Protein AF-0000000070369824 (afdb_homodimer)

Solvent-accessible surface area (backbone atoms only — not comparable to full-atom values): 22314 Å² total; per-residue (Å²): 75,48,66,58,44,41,74,44,50,67,78,40,43,32,32,36,34,50,79,50,62,65,44,50,50,56,46,42,58,56,63,53,70,72,42,81,50,54,45,78,52,74,92,69,75,66,65,87,78,42,92,47,68,68,58,46,36,42,50,51,33,49,46,28,51,55,45,42,52,52,48,33,61,75,66,66,57,84,62,35,34,40,37,37,56,30,67,47,31,31,46,93,91,34,79,41,56,57,45,88,45,45,68,47,24,30,52,41,46,62,64,39,40,65,29,68,35,36,29,39,17,23,40,36,40,36,36,50,38,70,92,75,72,41,75,46,78,47,72,47,78,45,64,22,41,40,31,27,30,84,62,58,67,60,27,42,51,46,49,30,71,46,73,66,24,62,92,21,57,52,23,50,36,76,89,45,54,44,31,33,40,37,55,28,34,42,26,35,70,40,24,69,68,40,42,48,48,28,64,50,36,50,53,50,51,55,47,37,60,72,67,62,66,103,75,47,65,61,44,42,74,44,50,66,78,41,44,32,32,36,33,49,80,52,62,65,46,50,51,56,46,42,58,57,63,52,68,72,43,80,51,54,45,80,53,75,90,70,76,66,65,88,78,40,90,46,69,68,57,45,37,44,51,51,34,47,46,29,50,54,45,42,51,53,48,33,61,76,66,66,56,84,62,36,34,41,37,38,55,28,66,47,31,32,46,93,90,34,79,42,57,58,42,90,45,47,66,48,26,30,51,40,47,63,64,38,42,66,28,68,36,36,29,40,18,23,38,38,39,36,36,49,39,69,92,75,72,42,77,47,77,47,73,49,77,46,64,20,41,40,31,27,30,84,64,57,68,61,27,42,52,46,49,29,71,46,74,65,24,63,93,20,56,53,23,49,34,76,89,45,52,44,31,32,38,36,53,29,35,43,25,35,71,41,23,68,71,39,41,46,50,27,62,50,38,52,52,51,53,55,47,38,62,71,68,62,65,103

pLDDT: mean 95.32, std 3.5, range [80.25, 98.88]

Secondary structure (DSSP, 8-state):
--GGGHHHHHTS-EEE----HHHHHHHHHTT---EE----------GGG-SSHHHHHHHHHHHHHHHHHHHHHHHT---SEEEEEEEEEEETTEEE---SSHHHHHHHHHHHTT-EEEEEEEEEEEEEEGGGTEEEEEEEEEEEEEEE----HHHHHHHHTSSTTTTSGGG--TTSGGGGGEEEEEE-HHHHHT--HHHHHHHHHHHHHHTT--/--GGGHHHHHTS-EEE----HHHHHHHHHTT---EE----------GGG-SSHHHHHHHHHHHHHHHHHHHHHHTT---SEEEEEEEEEEETTEEE---SSHHHHHHHHHHHTT-EEEEEEEEEEEEEEGGGTEEEEEEEEEEEEEEE----HHHHHHHHTSSTTTTSGGG--TTSGGGGGEEEEEE-HHHHHT--HHHHHHHHHHHHHHHT--

Foldseek 3Di:
DCQVCLVLQAPFAEEEQDPAPLVVVLVVVVVHDYDYHHFPQDLDDDPVVDQAVLVSQQVSQVSSVVRVVVVCVVVVPGGFKYKTKGKFKDDPRRTFFQDPALVSLLVLLVSQEQHKMKMKMKMKMWGQLPVVRDIDIDIDIWIKIWHFYHDDSVRSNVLSPDCQQPPDGSRHDCVDPSVVRTPDMDGAPVSNVIDRNVVVSVVVVVVCVVSVRD/DCQVPLVLQAPFAEEEQDPAPLVVVLVVVVVHDYDYHHFPQDLDDDPVVDQAVLVSQQVSQVSSVVRVVVVCVVVVPGGFKYKTKGKWKDDPRDTFFQDPALVSLLVLLVSQEQHKMKMKMKMKMWGQLPVVRDIDIDIDIWIKIWHFYHDDSVRSNVLSPDCQQPPDGSRHDCVDPSVVGTPDMDGAPVSNVIDRNVVVSVVVVVVCVVSVRD

Structure (mmCIF, N/CA/C/O backbone):
data_AF-0000000070369824-model_v1
#
loop_
_entity.id
_entity.type
_entity.pdbx_description
1 polymer 'Septum formation protein Maf protein'
#
loop_
_atom_site.group_PDB
_atom_site.id
_atom_site.type_symbol
_atom_site.label_atom_id
_atom_site.label_alt_id
_atom_site.label_comp_id
_atom_site.label_asym_id
_atom_site.label_entity_id
_atom_site.label_seq_id
_atom_site.pdbx_PDB_ins_code
_atom_site.Cartn_x
_atom_site.Cartn_y
_atom_site.Cartn_z
_atom_site.occupancy
_atom_site.B_iso_or_equiv
_atom_site.auth_seq_id
_atom_site.auth_comp_id
_atom_site.auth_asym_id
_atom_site.auth_atom_id
_atom_site.pdbx_PDB_model_num
ATOM 1 N N . MET A 1 1 ? 9.703 11.844 4.289 1 86.81 1 MET A N 1
ATOM 2 C CA . MET A 1 1 ? 10.062 13.25 4.16 1 86.81 1 MET A CA 1
ATOM 3 C C . MET A 1 1 ? 10.297 13.875 5.531 1 86.81 1 MET A C 1
ATOM 5 O O . MET A 1 1 ? 10.875 14.961 5.633 1 86.81 1 MET A O 1
ATOM 9 N N . LEU A 1 2 ? 10.055 13.156 6.684 1 92.12 2 LEU A N 1
ATOM 10 C CA . LEU A 1 2 ? 10.156 13.773 8 1 92.12 2 LEU A CA 1
ATOM 11 C C . LEU A 1 2 ? 11.477 13.414 8.672 1 92.12 2 LEU A C 1
ATOM 13 O O . LEU A 1 2 ? 11.797 13.938 9.734 1 92.12 2 LEU A O 1
ATOM 17 N N . ILE A 1 3 ? 12.172 12.617 8.008 1 93.5 3 ILE A N 1
ATOM 18 C CA . ILE A 1 3 ? 13.32 11.938 8.609 1 93.5 3 ILE A CA 1
ATOM 19 C C . ILE A 1 3 ? 14.336 12.977 9.094 1 93.5 3 ILE A C 1
ATOM 21 O O . ILE A 1 3 ? 14.945 12.812 10.148 1 93.5 3 ILE A O 1
ATOM 25 N N . ALA A 1 4 ? 14.508 14.062 8.375 1 94.69 4 ALA A N 1
ATOM 26 C CA . ALA A 1 4 ? 15.477 15.094 8.742 1 94.69 4 ALA A CA 1
ATOM 27 C C . ALA A 1 4 ? 14.969 15.93 9.906 1 94.69 4 ALA A C 1
ATOM 29 O O . ALA A 1 4 ? 15.734 16.688 10.523 1 94.69 4 ALA A O 1
ATOM 30 N N . TYR A 1 5 ? 13.727 15.766 10.281 1 95.75 5 TYR A N 1
ATOM 31 C CA . TYR A 1 5 ? 13.109 16.672 11.25 1 95.75 5 TYR A CA 1
ATOM 32 C C . TYR A 1 5 ? 12.656 15.898 12.492 1 95.75 5 TYR A C 1
ATOM 34 O O . TYR A 1 5 ? 11.977 16.453 13.352 1 95.75 5 TYR A O 1
ATOM 42 N N . LEU A 1 6 ? 12.977 14.641 12.562 1 94.94 6 LEU A N 1
ATOM 43 C CA . LEU A 1 6 ? 12.5 13.789 13.648 1 94.94 6 LEU A CA 1
ATOM 44 C C . LEU A 1 6 ? 13.023 14.289 14.992 1 94.94 6 LEU A C 1
ATOM 46 O O . LEU A 1 6 ? 12.328 14.211 16 1 94.94 6 LEU A O 1
ATOM 50 N N . ASN A 1 7 ? 14.242 14.766 14.984 1 94.19 7 ASN A N 1
ATOM 51 C CA . ASN A 1 7 ? 14.781 15.305 16.234 1 94.19 7 ASN A CA 1
ATOM 52 C C . ASN A 1 7 ? 14.008 16.531 16.688 1 94.19 7 ASN A C 1
ATOM 54 O O . ASN A 1 7 ? 13.789 16.719 17.891 1 94.19 7 ASN A O 1
ATOM 58 N N . THR A 1 8 ? 13.703 17.391 15.766 1 94.5 8 THR A N 1
ATOM 59 C CA . THR A 1 8 ? 12.875 18.547 16.062 1 94.5 8 THR A CA 1
ATOM 60 C C . THR A 1 8 ? 11.516 18.125 16.594 1 94.5 8 THR A C 1
ATOM 62 O O . THR A 1 8 ? 11.023 18.688 17.578 1 94.5 8 THR A O 1
ATOM 65 N N . LEU A 1 9 ? 10.922 17.078 16.031 1 96.5 9 LEU A N 1
ATOM 66 C CA . LEU A 1 9 ? 9.57 16.656 16.328 1 96.5 9 LEU A CA 1
ATOM 67 C C . LEU A 1 9 ? 9.531 15.867 17.641 1 96.5 9 LEU A C 1
ATOM 69 O O . LEU A 1 9 ? 8.484 15.781 18.297 1 96.5 9 LEU A O 1
ATOM 73 N N . LYS A 1 10 ? 10.656 15.305 17.969 1 94.75 10 LYS A N 1
ATOM 74 C CA . LYS A 1 10 ? 10.742 14.531 19.203 1 94.75 10 LYS A CA 1
ATOM 75 C C . LYS A 1 10 ? 10.43 15.398 20.422 1 94.75 10 LYS A C 1
ATOM 77 O O . LYS A 1 10 ? 9.945 14.891 21.438 1 94.75 10 LYS A O 1
ATOM 82 N N . ASN A 1 11 ? 10.68 16.641 20.312 1 92.69 11 ASN A N 1
ATOM 83 C CA . ASN A 1 11 ? 10.477 17.562 21.422 1 92.69 11 ASN A CA 1
ATOM 84 C C . ASN A 1 11 ? 9.117 18.234 21.344 1 92.69 11 ASN A C 1
ATOM 86 O O . ASN A 1 11 ? 8.844 19.188 22.094 1 92.69 11 ASN A O 1
ATOM 90 N N . LYS A 1 12 ? 8.328 17.828 20.484 1 96.94 12 LYS A N 1
ATOM 91 C CA . LYS A 1 12 ? 7 18.422 20.312 1 96.94 12 LYS A CA 1
ATOM 92 C C . LYS A 1 12 ? 5.91 17.484 20.828 1 96.94 12 LYS A C 1
ATOM 94 O O . LYS A 1 12 ? 6.016 16.266 20.688 1 96.94 12 LYS A O 1
ATOM 99 N N . ASN A 1 13 ? 4.91 18.078 21.406 1 98.06 13 ASN A N 1
ATOM 100 C CA . ASN A 1 13 ? 3.717 17.328 21.781 1 98.06 13 ASN A CA 1
ATOM 101 C C . ASN A 1 13 ? 2.783 17.141 20.578 1 98.06 13 ASN A C 1
ATOM 103 O O . ASN A 1 13 ? 1.99 18.031 20.266 1 98.06 13 ASN A O 1
ATOM 107 N N . ILE A 1 14 ? 2.861 15.992 19.984 1 98.62 14 ILE A N 1
ATOM 108 C CA . ILE A 1 14 ? 2.098 15.703 18.781 1 98.62 14 ILE A CA 1
ATOM 109 C C . ILE A 1 14 ? 0.91 14.812 19.125 1 98.62 14 ILE A C 1
ATOM 111 O O . ILE A 1 14 ? 1.08 13.75 19.719 1 98.62 14 ILE A O 1
ATOM 115 N N . PHE A 1 15 ? -0.273 15.227 18.734 1 98.81 15 PHE A N 1
ATOM 116 C CA . PHE A 1 15 ? -1.488 14.477 19.031 1 98.81 15 PHE A CA 1
ATOM 117 C C . PHE A 1 15 ? -2.092 13.914 17.75 1 98.81 15 PHE A C 1
ATOM 119 O O . PHE A 1 15 ? -2.25 14.633 16.75 1 98.81 15 PHE A O 1
ATOM 126 N N . LEU A 1 16 ? -2.332 12.648 17.703 1 98.75 16 LEU A N 1
ATOM 127 C CA . LEU A 1 16 ? -3.242 12.047 16.734 1 98.75 16 LEU A CA 1
ATOM 128 C C . LEU A 1 16 ? -4.668 12.016 17.266 1 98.75 16 LEU A C 1
ATOM 130 O O . LEU A 1 16 ? -4.945 11.32 18.25 1 98.75 16 LEU A O 1
ATOM 134 N N . CYS A 1 17 ? -5.535 12.703 16.688 1 98.38 17 CYS A N 1
ATOM 135 C CA . CYS A 1 17 ? -6.906 12.836 17.172 1 98.38 17 CYS A CA 1
ATOM 136 C C . CYS A 1 17 ? -7.836 11.875 16.438 1 98.38 17 CYS A C 1
ATOM 138 O O . CYS A 1 17 ? -8.867 12.289 15.906 1 98.38 17 CYS A O 1
ATOM 140 N N . SER A 1 18 ? -7.477 10.656 16.391 1 95.69 18 SER A N 1
ATOM 141 C CA . SER A 1 18 ? -8.164 9.539 15.75 1 95.69 18 SER A CA 1
ATOM 142 C C . SER A 1 18 ? -7.984 8.25 16.562 1 95.69 18 SER A C 1
ATOM 144 O O . SER A 1 18 ? -6.922 8.023 17.141 1 95.69 18 SER A O 1
ATOM 146 N N . GLN A 1 19 ? -8.992 7.469 16.578 1 92.12 19 GLN A N 1
ATOM 147 C CA . GLN A 1 19 ? -8.906 6.172 17.234 1 92.12 19 GLN A CA 1
ATOM 148 C C . GLN A 1 19 ? -8.398 5.102 16.281 1 92.12 19 GLN A C 1
ATOM 150 O O . GLN A 1 19 ? -8.211 3.947 16.672 1 92.12 19 GLN A O 1
ATOM 155 N N . SER A 1 20 ? -8.195 5.457 15.117 1 92.31 20 SER A N 1
ATOM 156 C CA . SER A 1 20 ? -7.805 4.504 14.086 1 92.31 20 SER A CA 1
ATOM 157 C C . SER A 1 20 ? -6.418 3.928 14.359 1 92.31 20 SER A C 1
ATOM 159 O O . SER A 1 20 ? -5.422 4.656 14.344 1 92.31 20 SER A O 1
ATOM 161 N N . LYS A 1 21 ? -6.34 2.631 14.516 1 93 21 LYS A N 1
ATOM 162 C CA . LYS A 1 21 ? -5.059 1.964 14.727 1 93 21 LYS A CA 1
ATOM 163 C C . LYS A 1 21 ? -4.184 2.043 13.484 1 93 21 LYS A C 1
ATOM 165 O O . LYS A 1 21 ? -2.99 2.334 13.57 1 93 21 LYS A O 1
ATOM 170 N N . PRO A 1 22 ? -4.75 1.883 12.297 1 93.56 22 PRO A N 1
ATOM 171 C CA . PRO A 1 22 ? -3.941 2.004 11.078 1 93.56 22 PRO A CA 1
ATOM 172 C C . PRO A 1 22 ? -3.318 3.391 10.922 1 93.56 22 PRO A C 1
ATOM 174 O O . PRO A 1 22 ? -2.162 3.508 10.508 1 93.56 22 PRO A O 1
ATOM 177 N N . ARG A 1 23 ? -4.055 4.422 11.25 1 95.94 23 ARG A N 1
ATOM 178 C CA . ARG A 1 23 ? -3.5 5.77 11.188 1 95.94 23 ARG A CA 1
ATOM 179 C C . ARG A 1 23 ? -2.314 5.922 12.133 1 95.94 23 ARG A C 1
ATOM 181 O O . ARG A 1 23 ? -1.271 6.457 11.75 1 95.94 23 ARG A O 1
ATOM 188 N N . ARG A 1 24 ? -2.492 5.41 13.273 1 97.19 24 ARG A N 1
ATOM 189 C CA . ARG A 1 24 ? -1.422 5.457 14.266 1 97.19 24 ARG A CA 1
ATOM 190 C C . ARG A 1 24 ? -0.182 4.723 13.766 1 97.19 24 ARG A C 1
ATOM 192 O O . ARG A 1 24 ? 0.933 5.242 13.859 1 97.19 24 ARG A O 1
ATOM 199 N N . ASN A 1 25 ? -0.35 3.541 13.258 1 95.5 25 ASN A N 1
ATOM 200 C CA . ASN A 1 25 ? 0.76 2.738 12.75 1 95.5 25 ASN A CA 1
ATOM 201 C C . ASN A 1 25 ? 1.534 3.475 11.664 1 95.5 25 ASN A C 1
ATOM 203 O O . ASN A 1 25 ? 2.766 3.451 11.648 1 95.5 25 ASN A O 1
ATOM 207 N N . LEU A 1 26 ? 0.829 4.094 10.758 1 95.56 26 LEU A N 1
ATOM 208 C CA . LEU A 1 26 ? 1.464 4.832 9.672 1 95.56 26 LEU A CA 1
ATOM 209 C C . LEU A 1 26 ? 2.334 5.961 10.219 1 95.56 26 LEU A C 1
ATOM 211 O O . LEU A 1 26 ? 3.467 6.148 9.773 1 95.56 26 LEU A O 1
ATOM 215 N N . LEU A 1 27 ? 1.809 6.676 11.195 1 97.19 27 LEU A N 1
ATOM 216 C CA . LEU A 1 27 ? 2.537 7.805 11.758 1 97.19 27 LEU A CA 1
ATOM 217 C C . LEU A 1 27 ? 3.756 7.328 12.539 1 97.19 27 LEU A C 1
ATOM 219 O O . LEU A 1 27 ? 4.828 7.93 12.453 1 97.19 27 LEU A O 1
ATOM 223 N N . GLU A 1 28 ? 3.555 6.289 13.273 1 96 28 GLU A N 1
ATOM 224 C CA . GLU A 1 28 ? 4.664 5.738 14.047 1 96 28 GLU A CA 1
ATOM 225 C C . GLU A 1 28 ? 5.758 5.195 13.133 1 96 28 GLU A C 1
ATOM 227 O O . GLU A 1 28 ? 6.945 5.293 13.453 1 96 28 GLU A O 1
ATOM 232 N N . GLN A 1 29 ? 5.367 4.648 12.055 1 92.88 29 GLN A N 1
ATOM 233 C CA . GLN A 1 29 ? 6.324 4.168 11.07 1 92.88 29 GLN A CA 1
ATOM 234 C C . GLN A 1 29 ? 7.199 5.305 10.547 1 92.88 29 GLN A C 1
ATOM 236 O O . GLN A 1 29 ? 8.344 5.078 10.141 1 92.88 29 GLN A O 1
ATOM 241 N N . LEU A 1 30 ? 6.695 6.492 10.578 1 93.81 30 LEU A N 1
ATOM 242 C CA . LEU A 1 30 ? 7.449 7.664 10.133 1 93.81 30 LEU A CA 1
ATOM 243 C C . LEU A 1 30 ? 8.414 8.125 11.219 1 93.81 30 LEU A C 1
ATOM 245 O O . LEU A 1 30 ? 9.227 9.023 10.992 1 93.81 30 LEU A O 1
ATOM 249 N N . GLY A 1 31 ? 8.289 7.59 12.43 1 93.31 31 GLY A N 1
ATOM 250 C CA . GLY A 1 31 ? 9.188 7.922 13.523 1 93.31 31 GLY A CA 1
ATOM 251 C C . GLY A 1 31 ? 8.594 8.906 14.508 1 93.31 31 GLY A C 1
ATOM 252 O O . GLY A 1 31 ? 9.297 9.43 15.375 1 93.31 31 GLY A O 1
ATOM 253 N N . LEU A 1 32 ? 7.363 9.125 14.406 1 96.44 32 LEU A N 1
ATOM 254 C CA . LEU A 1 32 ? 6.738 10.117 15.273 1 96.44 32 LEU A CA 1
ATOM 255 C C . LEU A 1 32 ? 6.332 9.492 16.609 1 96.44 32 LEU A C 1
ATOM 257 O O . LEU A 1 32 ? 5.875 8.352 16.641 1 96.44 32 LEU A O 1
ATOM 261 N N . GLN A 1 33 ? 6.535 10.18 17.625 1 96.88 33 GLN A N 1
ATOM 262 C CA . GLN A 1 33 ? 5.969 9.875 18.938 1 96.88 33 GLN A CA 1
ATOM 263 C C . GLN A 1 33 ? 4.641 10.594 19.141 1 96.88 33 GLN A C 1
ATOM 265 O O . GLN A 1 33 ? 4.578 11.82 19.078 1 96.88 33 GLN A O 1
ATOM 270 N N . LEU A 1 34 ? 3.598 9.805 19.438 1 98.06 34 LEU A N 1
ATOM 271 C CA . LEU A 1 34 ? 2.264 10.398 19.375 1 98.06 34 LEU A CA 1
ATOM 272 C C . LEU A 1 34 ? 1.553 10.281 20.719 1 98.06 34 LEU A C 1
ATOM 274 O O . LEU A 1 34 ? 1.731 9.297 21.438 1 98.06 34 LEU A O 1
ATOM 278 N N . ASN A 1 35 ? 0.828 11.273 21.062 1 98.19 35 ASN A N 1
ATOM 279 C CA . ASN A 1 35 ? -0.274 11.188 22.016 1 98.19 35 ASN A CA 1
ATOM 280 C C . ASN A 1 35 ? -1.604 10.938 21.312 1 98.19 35 ASN A C 1
ATOM 282 O O . ASN A 1 35 ? -1.906 11.57 20.297 1 98.19 35 ASN A O 1
ATOM 286 N N . ILE A 1 36 ? -2.342 9.961 21.797 1 98.19 36 ILE A N 1
ATOM 287 C CA . ILE A 1 36 ? -3.615 9.617 21.172 1 98.19 36 ILE A CA 1
ATOM 288 C C . ILE A 1 36 ? -4.754 10.328 21.906 1 98.19 36 ILE A C 1
ATOM 290 O O . ILE A 1 36 ? -4.906 10.18 23.125 1 98.19 36 ILE A O 1
ATOM 294 N N . TYR A 1 37 ? -5.535 11.102 21.172 1 98.06 37 TYR A N 1
ATOM 295 C CA . TYR A 1 37 ? -6.668 11.836 21.719 1 98.06 37 TYR A CA 1
ATOM 296 C C . TYR A 1 37 ? -7.816 11.891 20.719 1 98.06 37 TYR A C 1
ATOM 298 O O . TYR A 1 37 ? -8.016 12.906 20.047 1 98.06 37 TYR A O 1
ATOM 306 N N . PRO A 1 38 ? -8.586 10.852 20.672 1 96.94 38 PRO A N 1
ATOM 307 C CA . PRO A 1 38 ? -9.641 10.758 19.656 1 96.94 38 PRO A CA 1
ATOM 308 C C . PRO A 1 38 ? -10.742 11.797 19.859 1 96.94 38 PRO A C 1
ATOM 310 O O . PRO A 1 38 ? -11.086 12.141 20.984 1 96.94 38 PRO A O 1
ATOM 313 N N . SER A 1 39 ? -11.266 12.266 18.734 1 95.81 39 SER A N 1
ATOM 314 C CA . SER A 1 39 ? -12.43 13.141 18.766 1 95.81 39 SER A CA 1
ATOM 315 C C . SER A 1 39 ? -13.688 12.391 19.172 1 95.81 39 SER A C 1
ATOM 317 O O . SER A 1 39 ? -13.828 11.203 18.875 1 95.81 39 SER A O 1
ATOM 319 N N . SER A 1 40 ? -14.625 13.094 19.766 1 92.69 40 SER A N 1
ATOM 320 C CA . SER A 1 40 ? -15.93 12.539 20.109 1 92.69 40 SER A CA 1
ATOM 321 C C . SER A 1 40 ? -17.016 13.109 19.219 1 92.69 40 SER A C 1
ATOM 323 O O . SER A 1 40 ? -18.219 12.906 19.469 1 92.69 40 SER A O 1
ATOM 325 N N . PHE A 1 41 ? -16.562 13.797 18.219 1 92.38 41 PHE A N 1
ATOM 326 C CA . PHE A 1 41 ? -17.531 14.383 17.297 1 92.38 41 PHE A CA 1
ATOM 327 C C . PHE A 1 41 ? -18.406 13.305 16.672 1 92.38 41 PHE A C 1
ATOM 329 O O . PHE A 1 41 ? -17.891 12.336 16.109 1 92.38 41 PHE A O 1
ATOM 336 N N . GLU A 1 42 ? -19.688 13.438 16.812 1 85.5 42 GLU A N 1
ATOM 337 C CA . GLU A 1 42 ? -20.609 12.492 16.203 1 85.5 42 GLU A CA 1
ATOM 338 C C . GLU A 1 42 ? -20.719 12.711 14.695 1 85.5 42 GLU A C 1
ATOM 340 O O . GLU A 1 42 ? -21.062 13.805 14.242 1 85.5 42 GLU A O 1
ATOM 345 N N . GLU A 1 43 ? -20.266 11.836 13.891 1 82.06 43 GLU A N 1
ATOM 346 C CA . GLU A 1 43 ? -20.312 11.953 12.438 1 82.06 43 GLU A CA 1
ATOM 347 C C . GLU A 1 43 ? -21.734 11.844 11.906 1 82.06 43 GLU A C 1
ATOM 349 O O . GLU A 1 43 ? -22.062 10.93 11.141 1 82.06 43 GLU A O 1
ATOM 354 N N . ASP A 1 44 ? -22.547 12.938 12.172 1 83.94 44 ASP A N 1
ATOM 355 C CA . ASP A 1 44 ? -23.969 12.875 11.875 1 83.94 44 ASP A CA 1
ATOM 356 C C . ASP A 1 44 ? -24.375 13.969 10.891 1 83.94 44 ASP A C 1
ATOM 358 O O . ASP A 1 44 ? -25.562 14.305 10.789 1 83.94 44 ASP A O 1
ATOM 362 N N . LEU A 1 45 ? -23.422 14.445 10.172 1 89.31 45 LEU A N 1
ATOM 363 C CA . LEU A 1 45 ? -23.781 15.43 9.148 1 89.31 45 LEU A CA 1
ATOM 364 C C . LEU A 1 45 ? -24.703 14.812 8.109 1 89.31 45 LEU A C 1
ATOM 366 O O . LEU A 1 45 ? -24.531 13.648 7.727 1 89.31 45 LEU A O 1
ATOM 370 N N . ASP A 1 46 ? -25.672 15.602 7.664 1 91.5 46 ASP A N 1
ATOM 371 C CA . ASP A 1 46 ? -26.625 15.141 6.656 1 91.5 46 ASP A CA 1
ATOM 372 C C . ASP A 1 46 ? -25.969 15.07 5.277 1 91.5 46 ASP A C 1
ATOM 374 O O . ASP A 1 46 ? -25.766 16.094 4.629 1 91.5 46 ASP A O 1
ATOM 378 N N . LYS A 1 47 ? -25.797 13.961 4.797 1 88.75 47 LYS A N 1
ATOM 379 C CA . LYS A 1 47 ? -25.109 13.719 3.531 1 88.75 47 LYS A CA 1
ATOM 380 C C . LYS A 1 47 ? -25.875 14.352 2.367 1 88.75 47 LYS A C 1
ATOM 382 O O . LYS A 1 47 ? -25.266 14.734 1.362 1 88.75 47 LYS A O 1
ATOM 387 N N . SER A 1 48 ? -27.141 14.438 2.5 1 89.19 48 SER A N 1
ATOM 388 C CA . SER A 1 48 ? -27.984 14.922 1.413 1 89.19 48 SER A CA 1
ATOM 389 C C . SER A 1 48 ? -27.734 16.391 1.131 1 89.19 48 SER A C 1
ATOM 391 O O . SER A 1 48 ? -28.094 16.906 0.067 1 89.19 48 SER A O 1
ATOM 393 N N . LEU A 1 49 ? -27.109 17.031 2.012 1 91.44 49 LEU A N 1
ATOM 394 C CA . LEU A 1 49 ? -26.844 18.453 1.888 1 91.44 49 LEU A CA 1
ATOM 395 C C . LEU A 1 49 ? -25.594 18.719 1.072 1 91.44 49 LEU A C 1
ATOM 397 O O . LEU A 1 49 ? -25.297 19.859 0.708 1 91.44 49 LEU A O 1
ATOM 401 N N . TYR A 1 50 ? -24.922 17.625 0.746 1 93.31 50 TYR A N 1
ATOM 402 C CA . TYR A 1 50 ? -23.641 17.797 0.071 1 93.31 50 TYR A CA 1
ATOM 403 C C . TYR A 1 50 ? -23.719 17.328 -1.377 1 93.31 50 TYR A C 1
ATOM 405 O O . TYR A 1 50 ? -24.031 16.172 -1.642 1 93.31 50 TYR A O 1
ATOM 413 N N . LYS A 1 51 ? -23.469 18.25 -2.266 1 92.38 51 LYS A N 1
ATOM 414 C CA . LYS A 1 51 ? -23.406 17.891 -3.68 1 92.38 51 LYS A CA 1
ATOM 415 C C . LYS A 1 51 ? -22.094 17.172 -4.008 1 92.38 51 LYS A C 1
ATOM 417 O O . LYS A 1 51 ? -22.078 16.234 -4.797 1 92.38 51 LYS A O 1
ATOM 422 N N . ASP A 1 52 ? -21.047 17.547 -3.387 1 95.69 52 ASP A N 1
ATOM 423 C CA . ASP A 1 52 ? -19.734 16.938 -3.525 1 95.69 52 ASP A CA 1
ATOM 424 C C . ASP A 1 52 ? -19.328 16.188 -2.256 1 95.69 52 ASP A C 1
ATOM 426 O O . ASP A 1 52 ? -19.172 16.797 -1.195 1 95.69 52 ASP A O 1
ATOM 430 N N . PRO A 1 53 ? -19.094 14.898 -2.414 1 96.38 53 PRO A N 1
ATOM 431 C CA . PRO A 1 53 ? -18.703 14.117 -1.241 1 96.38 53 PRO A CA 1
ATOM 432 C C . PRO A 1 53 ? -17.453 14.672 -0.557 1 96.38 53 PRO A C 1
ATOM 434 O O . PRO A 1 53 ? -17.281 14.5 0.654 1 96.38 53 PRO A O 1
ATOM 437 N N . LYS A 1 54 ? -16.594 15.312 -1.261 1 97.56 54 LYS A N 1
ATOM 438 C CA . LYS A 1 54 ? -15.375 15.875 -0.693 1 97.56 54 LYS A CA 1
ATOM 439 C C . LYS A 1 54 ? -15.695 16.969 0.323 1 97.56 54 LYS A C 1
ATOM 441 O O . LYS A 1 54 ? -14.977 17.141 1.31 1 97.56 54 LYS A O 1
ATOM 446 N N . ASP A 1 55 ? -16.766 17.688 0.069 1 97.31 55 ASP A N 1
ATOM 447 C CA . ASP A 1 55 ? -17.188 18.703 1.032 1 97.31 55 ASP A CA 1
ATOM 448 C C . ASP A 1 55 ? -17.688 18.062 2.32 1 97.31 55 ASP A C 1
ATOM 450 O O . ASP A 1 55 ? -17.453 18.578 3.414 1 97.31 55 ASP A O 1
ATOM 454 N N . TYR A 1 56 ? -18.328 16.922 2.172 1 96.5 56 TYR A N 1
ATOM 455 C CA . TYR A 1 56 ? -18.844 16.188 3.332 1 96.5 56 TYR A CA 1
ATOM 456 C C . TYR A 1 56 ? -17.703 15.75 4.238 1 96.5 56 TYR A C 1
ATOM 458 O O . TYR A 1 56 ? -17.719 16 5.445 1 96.5 56 TYR A O 1
ATOM 466 N N . VAL A 1 57 ? -16.719 15.086 3.641 1 97.06 57 VAL A N 1
ATOM 467 C CA . VAL A 1 57 ? -15.633 14.539 4.438 1 97.06 57 VAL A CA 1
ATOM 468 C C . VAL A 1 57 ? -14.82 15.68 5.051 1 97.06 57 VAL A C 1
ATOM 470 O O . VAL A 1 57 ? -14.328 15.57 6.176 1 97.06 57 VAL A O 1
ATOM 473 N N . LYS A 1 58 ? -14.641 16.75 4.305 1 98 58 LYS A N 1
ATOM 474 C CA . LYS A 1 58 ? -13.953 17.938 4.812 1 98 58 LYS A CA 1
ATOM 475 C C . LYS A 1 58 ? -14.656 18.484 6.051 1 98 58 LYS A C 1
ATOM 477 O O . LYS A 1 58 ? -14.016 18.734 7.078 1 98 58 LYS A O 1
ATOM 482 N N . ASP A 1 59 ? -15.984 18.672 5.91 1 97.81 59 ASP A N 1
ATOM 483 C CA . ASP A 1 59 ? -16.75 19.25 7 1 97.81 59 ASP A CA 1
ATOM 484 C C . ASP A 1 59 ? -16.797 18.312 8.203 1 97.81 59 ASP A C 1
ATOM 486 O O . ASP A 1 59 ? -16.812 18.766 9.352 1 97.81 59 ASP A O 1
ATOM 490 N N . THR A 1 60 ? -16.875 17.078 7.957 1 96.94 60 THR A N 1
ATOM 491 C CA . THR A 1 60 ? -16.828 16.109 9.047 1 96.94 60 THR A CA 1
ATOM 492 C C . THR A 1 60 ? -15.508 16.219 9.805 1 96.94 60 THR A C 1
ATOM 494 O O . THR A 1 60 ? -15.492 16.234 11.039 1 96.94 60 THR A O 1
ATOM 497 N N . CYS A 1 61 ? -14.438 16.297 9.094 1 97.94 61 CYS A N 1
ATOM 498 C CA . CYS A 1 61 ? -13.125 16.438 9.711 1 97.94 61 CYS A CA 1
ATOM 499 C C . CYS A 1 61 ? -13.031 17.75 10.5 1 97.94 61 CYS A C 1
ATOM 501 O O . CYS A 1 61 ? -12.461 17.781 11.586 1 97.94 61 CYS A O 1
ATOM 503 N N . GLN A 1 62 ? -13.594 18.812 9.914 1 98.19 62 GLN A N 1
ATOM 504 C CA . GLN A 1 62 ? -13.625 20.078 10.617 1 98.19 62 GLN A CA 1
ATOM 505 C C . GLN A 1 62 ? -14.383 19.969 11.938 1 98.19 62 GLN A C 1
ATOM 507 O O . GLN A 1 62 ? -14 20.594 12.93 1 98.19 62 GLN A O 1
ATOM 512 N N . GLY A 1 63 ? -15.484 19.234 11.914 1 97.81 63 GLY A N 1
ATOM 513 C CA . GLY A 1 63 ? -16.203 18.969 13.148 1 97.81 63 GLY A CA 1
ATOM 514 C C . GLY A 1 63 ? -15.336 18.312 14.219 1 97.81 63 GLY A C 1
ATOM 515 O O . GLY A 1 63 ? -15.406 18.688 15.391 1 97.81 63 GLY A O 1
ATOM 516 N N . LYS A 1 64 ? -14.508 17.391 13.82 1 98.12 64 LYS A N 1
ATOM 517 C CA . LYS A 1 64 ? -13.578 16.734 14.742 1 98.12 64 LYS A CA 1
ATOM 518 C C . LYS A 1 64 ? -12.57 17.719 15.305 1 98.12 64 LYS A C 1
ATOM 520 O O . LYS A 1 64 ? -12.227 17.672 16.484 1 98.12 64 LYS A O 1
ATOM 525 N N . VAL A 1 65 ? -12.07 18.609 14.453 1 98.44 65 VAL A N 1
ATOM 526 C CA . VAL A 1 65 ? -11.117 19.641 14.859 1 98.44 65 VAL A CA 1
ATOM 527 C C . VAL A 1 65 ? -11.734 20.516 15.945 1 98.44 65 VAL A C 1
ATOM 529 O O . VAL A 1 65 ? -11.141 20.703 17.016 1 98.44 65 VAL A O 1
ATOM 532 N N . ASN A 1 66 ? -12.953 20.969 15.688 1 97.94 66 ASN A N 1
ATOM 533 C CA . ASN A 1 66 ? -13.633 21.859 16.625 1 97.94 66 ASN A CA 1
ATOM 534 C C . ASN A 1 66 ? -13.875 21.156 17.969 1 97.94 66 ASN A C 1
ATOM 536 O O . ASN A 1 66 ? -13.68 21.766 19.031 1 97.94 66 ASN A O 1
ATOM 540 N N . ASP A 1 67 ? -14.234 19.938 17.891 1 97.81 67 ASP A N 1
ATOM 541 C CA . ASP A 1 67 ? -14.492 19.141 19.094 1 97.81 67 ASP A CA 1
ATOM 542 C C . ASP A 1 67 ? -13.242 19.047 19.969 1 97.81 67 ASP A C 1
ATOM 544 O O . ASP A 1 67 ? -13.281 19.359 21.156 1 97.81 67 ASP A O 1
ATOM 548 N N . VAL A 1 68 ? -12.148 18.672 19.391 1 98.12 68 VAL A N 1
ATOM 549 C CA . VAL A 1 68 ? -10.922 18.391 20.141 1 98.12 68 VAL A CA 1
ATOM 550 C C . VAL A 1 68 ? -10.32 19.703 20.641 1 98.12 68 VAL A C 1
ATOM 552 O O . VAL A 1 68 ? -9.812 19.75 21.766 1 98.12 68 VAL A O 1
ATOM 555 N N . LEU A 1 69 ? -10.336 20.781 19.844 1 97.69 69 LEU A N 1
ATOM 556 C CA . LEU A 1 69 ? -9.797 22.062 20.281 1 97.69 69 LEU A CA 1
ATOM 557 C C . LEU A 1 69 ? -10.516 22.562 21.531 1 97.69 69 LEU A C 1
ATOM 559 O O . LEU A 1 69 ? -9.883 23.109 22.438 1 97.69 69 LEU A O 1
ATOM 563 N N . LYS A 1 70 ? -11.836 22.406 21.531 1 97.62 70 LYS A N 1
ATOM 564 C CA . LYS A 1 70 ? -12.617 22.781 22.703 1 97.62 70 LYS A CA 1
ATOM 565 C C . LYS A 1 70 ? -12.164 22 23.938 1 97.62 70 LYS A C 1
ATOM 567 O O . LYS A 1 70 ? -11.992 22.562 25.016 1 97.62 70 LYS A O 1
ATOM 572 N N . LYS A 1 71 ? -11.977 20.766 23.734 1 97.69 71 LYS A N 1
ATOM 573 C CA . LYS A 1 71 ? -11.547 19.891 24.828 1 97.69 71 LYS A CA 1
ATOM 574 C C . LYS A 1 71 ? -10.133 20.234 25.281 1 97.69 71 LYS A C 1
ATOM 576 O O . LYS A 1 71 ? -9.828 20.219 26.469 1 97.69 71 LYS A O 1
ATOM 581 N N . PHE A 1 72 ? -9.227 20.484 24.312 1 97.81 72 PHE A N 1
ATOM 582 C CA . PHE A 1 72 ? -7.867 20.891 24.641 1 97.81 72 PHE A CA 1
ATOM 583 C C . PHE A 1 72 ? -7.875 22.109 25.562 1 97.81 72 PHE A C 1
ATOM 585 O O . PHE A 1 72 ? -7.117 22.172 26.531 1 97.81 72 PHE A O 1
ATOM 592 N N . GLN A 1 73 ? -8.711 23.062 25.219 1 96.69 73 GLN A N 1
ATOM 593 C CA . GLN A 1 73 ? -8.82 24.297 26 1 96.69 73 GLN A CA 1
ATOM 594 C C . GLN A 1 73 ? -9.367 24 27.406 1 96.69 73 GLN A C 1
ATOM 596 O O . GLN A 1 73 ? -8.805 24.453 28.406 1 96.69 73 GLN A O 1
ATOM 601 N N . GLN A 1 74 ? -10.398 23.203 27.484 1 97.69 74 GLN A N 1
ATOM 602 C CA . GLN A 1 74 ? -11.055 22.891 28.75 1 97.69 74 GLN A CA 1
ATOM 603 C C . GLN A 1 74 ? -10.117 22.141 29.688 1 97.69 74 GLN A C 1
ATOM 605 O O . GLN A 1 74 ? -10.141 22.359 30.891 1 97.69 74 GLN A O 1
ATOM 610 N N . GLU A 1 75 ? -9.328 21.297 29.078 1 97.81 75 GLU A N 1
ATOM 611 C CA . GLU A 1 75 ? -8.477 20.438 29.891 1 97.81 75 GLU A CA 1
ATOM 612 C C . GLU A 1 75 ? -7.055 20.984 29.969 1 97.81 75 GLU A C 1
ATOM 614 O O . GLU A 1 75 ? -6.18 20.375 30.594 1 97.81 75 GLU A O 1
ATOM 619 N N . ASN A 1 76 ? -6.828 22.141 29.422 1 96.94 76 ASN A N 1
ATOM 620 C CA . ASN A 1 76 ? -5.523 22.812 29.406 1 96.94 76 ASN A CA 1
ATOM 621 C C . ASN A 1 76 ? -4.43 21.859 28.906 1 96.94 76 ASN A C 1
ATOM 623 O O . ASN A 1 76 ? -3.408 21.688 29.578 1 96.94 76 ASN A O 1
ATOM 627 N N . ILE A 1 77 ? -4.723 21.234 27.828 1 97.5 77 ILE A N 1
ATOM 628 C CA . ILE A 1 77 ? -3.777 20.281 27.234 1 97.5 77 ILE A CA 1
ATOM 629 C C . ILE A 1 77 ? -2.652 21.047 26.531 1 97.5 77 ILE A C 1
ATOM 631 O O . ILE A 1 77 ? -2.906 21.969 25.766 1 97.5 77 ILE A O 1
ATOM 635 N N . ASN A 1 78 ? -1.396 20.703 26.859 1 97.56 78 ASN A N 1
ATOM 636 C CA . ASN A 1 78 ? -0.245 21.234 26.141 1 97.56 78 ASN A CA 1
ATOM 637 C C . ASN A 1 78 ? 0.019 20.484 24.844 1 97.56 78 ASN A C 1
ATOM 639 O O . ASN A 1 78 ? 0.408 19.312 24.875 1 97.56 78 ASN A O 1
ATOM 643 N N . TRP A 1 79 ? -0.221 21.141 23.766 1 98.19 79 TRP A N 1
ATOM 644 C CA . TRP A 1 79 ? -0.044 20.5 22.469 1 98.19 79 TRP A CA 1
ATOM 645 C C . TRP A 1 79 ? 0.712 21.422 21.5 1 98.19 79 TRP A C 1
ATOM 647 O O . TRP A 1 79 ? 0.668 22.641 21.641 1 98.19 79 TRP A O 1
ATOM 657 N N . ASP A 1 80 ? 1.49 20.828 20.547 1 98.06 80 ASP A N 1
ATOM 658 C CA . ASP A 1 80 ? 2.205 21.578 19.516 1 98.06 80 ASP A CA 1
ATOM 659 C C . ASP A 1 80 ? 1.645 21.281 18.125 1 98.06 80 ASP A C 1
ATOM 661 O O . ASP A 1 80 ? 1.561 22.172 17.281 1 98.06 80 ASP A O 1
ATOM 665 N N . ILE A 1 81 ? 1.296 20.062 17.875 1 98.62 81 ILE A N 1
ATOM 666 C CA . ILE A 1 81 ? 0.728 19.625 16.609 1 98.62 81 ILE A CA 1
ATOM 667 C C . ILE A 1 81 ? -0.458 18.688 16.859 1 98.62 81 ILE A C 1
ATOM 669 O O . ILE A 1 81 ? -0.399 17.828 17.75 1 98.62 81 ILE A O 1
ATOM 673 N N . ALA A 1 82 ? -1.528 18.875 16.219 1 98.88 82 ALA A N 1
ATOM 674 C CA . ALA A 1 82 ? -2.686 17.984 16.266 1 98.88 82 ALA A CA 1
ATOM 675 C C . ALA A 1 82 ? -3.102 17.547 14.867 1 98.88 82 ALA A C 1
ATOM 677 O O . ALA A 1 82 ? -3.26 18.375 13.969 1 98.88 82 ALA A O 1
ATOM 678 N N . ILE A 1 83 ? -3.271 16.266 14.703 1 98.88 83 ILE A N 1
ATOM 679 C CA . ILE A 1 83 ? -3.562 15.68 13.391 1 98.88 83 ILE A CA 1
ATOM 680 C C . ILE A 1 83 ? -4.949 15.039 13.406 1 98.88 83 ILE A C 1
ATOM 682 O O . ILE A 1 83 ? -5.266 14.25 14.305 1 98.88 83 ILE A O 1
ATOM 686 N N . PHE A 1 84 ? -5.781 15.383 12.43 1 98.75 84 PHE A N 1
ATOM 687 C CA . PHE A 1 84 ? -7.137 14.883 12.266 1 98.75 84 PHE A CA 1
ATOM 688 C C . PHE A 1 84 ? -7.324 14.273 10.883 1 98.75 84 PHE A C 1
A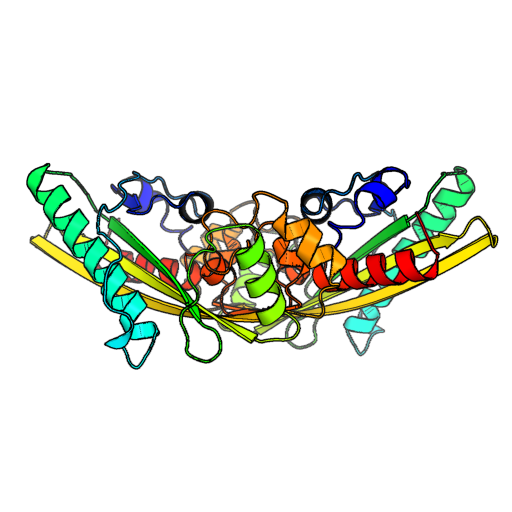TOM 690 O O . PHE A 1 84 ? -6.797 14.789 9.891 1 98.75 84 PHE A O 1
ATOM 697 N N . CYS A 1 85 ? -8.117 13.211 10.836 1 97.62 85 CYS A N 1
ATOM 698 C CA . CYS A 1 85 ? -8.445 12.617 9.547 1 97.62 85 CYS A CA 1
ATOM 699 C C . CYS A 1 85 ? -9.867 12.078 9.539 1 97.62 85 CYS A C 1
ATOM 701 O O . CYS A 1 85 ? -10.406 11.727 10.586 1 97.62 85 CYS A O 1
ATOM 703 N N . ASP A 1 86 ? -10.445 12.07 8.422 1 96.44 86 ASP A N 1
ATOM 704 C CA . ASP A 1 86 ? -11.695 11.406 8.102 1 96.44 86 ASP A CA 1
ATOM 705 C C . ASP A 1 86 ? -11.656 10.812 6.691 1 96.44 86 ASP A C 1
ATOM 707 O O . ASP A 1 86 ? -11.078 11.414 5.777 1 96.44 86 ASP A O 1
ATOM 711 N N . THR A 1 87 ? -12.211 9.648 6.555 1 96.19 87 THR A N 1
ATOM 712 C CA . THR A 1 87 ? -12.141 8.93 5.285 1 96.19 87 THR A CA 1
ATOM 713 C C . THR A 1 87 ? -13.523 8.438 4.863 1 96.19 87 THR A C 1
ATOM 715 O O . THR A 1 87 ? -14.281 7.93 5.688 1 96.19 87 THR A O 1
ATOM 718 N N . ILE A 1 88 ? -13.828 8.602 3.594 1 96.06 88 ILE A N 1
ATOM 719 C CA . ILE A 1 88 ? -15.07 8.062 3.047 1 96.06 88 ILE A CA 1
ATOM 720 C C . ILE A 1 88 ? -14.781 7.324 1.744 1 96.06 88 ILE A C 1
ATOM 722 O O . ILE A 1 88 ? -13.766 7.574 1.091 1 96.06 88 ILE A O 1
ATOM 726 N N . ILE A 1 89 ? -15.625 6.414 1.424 1 97.06 89 ILE A N 1
ATOM 727 C CA . ILE A 1 89 ? -15.609 5.73 0.135 1 97.06 89 ILE A CA 1
ATOM 728 C C . ILE A 1 89 ? -16.812 6.164 -0.691 1 97.06 89 ILE A C 1
ATOM 730 O O . ILE A 1 89 ? -17.922 6.285 -0.167 1 97.06 89 ILE A O 1
ATOM 734 N N . VAL A 1 90 ? -16.547 6.492 -1.939 1 97.31 90 VAL A N 1
ATOM 735 C CA . VAL A 1 90 ? -17.594 6.965 -2.84 1 97.31 90 VAL A CA 1
ATOM 736 C C . VAL A 1 90 ? -17.688 6.043 -4.051 1 97.31 90 VAL A C 1
ATOM 738 O O . VAL A 1 90 ? -16.672 5.719 -4.676 1 97.31 90 VAL A O 1
ATOM 741 N N . LEU A 1 91 ? -18.828 5.582 -4.316 1 95.56 91 LEU A N 1
ATOM 742 C CA . LEU A 1 91 ? -19.156 4.809 -5.508 1 95.56 91 LEU A CA 1
ATOM 743 C C . LEU A 1 91 ? -20.359 5.418 -6.234 1 95.56 91 LEU A C 1
ATOM 745 O O . LEU A 1 91 ? -21.422 5.602 -5.641 1 95.56 91 LEU A O 1
ATOM 749 N N . ASN A 1 92 ? -20.203 5.711 -7.484 1 91.88 92 ASN A N 1
ATOM 750 C CA . ASN A 1 92 ? -21.266 6.34 -8.266 1 91.88 92 ASN A CA 1
ATOM 751 C C . ASN A 1 92 ? -21.828 7.566 -7.551 1 91.88 92 ASN A C 1
ATOM 753 O O . ASN A 1 92 ? -23.047 7.68 -7.367 1 91.88 92 ASN A O 1
ATOM 757 N N . ASP A 1 93 ? -20.953 8.336 -6.973 1 89.38 93 ASP A N 1
ATOM 758 C CA . ASP A 1 93 ? -21.234 9.625 -6.352 1 89.38 93 ASP A CA 1
ATOM 759 C C . ASP A 1 93 ? -22.031 9.453 -5.059 1 89.38 93 ASP A C 1
ATOM 761 O O . ASP A 1 93 ? -22.656 10.406 -4.574 1 89.38 93 ASP A O 1
ATOM 765 N N . LYS A 1 94 ? -22.047 8.242 -4.656 1 92.38 94 LYS A N 1
ATOM 766 C CA . LYS A 1 94 ? -22.703 7.98 -3.373 1 92.38 94 LYS A CA 1
ATOM 767 C C . LYS A 1 94 ? -21.672 7.566 -2.318 1 92.38 94 LYS A C 1
ATOM 769 O O . LYS A 1 94 ? -20.766 6.789 -2.605 1 92.38 94 LYS A O 1
ATOM 774 N N . ILE A 1 95 ? -21.828 8.062 -1.122 1 94.81 95 ILE A N 1
ATOM 775 C CA . ILE A 1 95 ? -20.953 7.723 -0.005 1 94.81 95 ILE A CA 1
ATOM 776 C C . ILE A 1 95 ? -21.328 6.348 0.545 1 94.81 95 ILE A C 1
ATOM 778 O O . ILE A 1 95 ? -22.484 6.094 0.868 1 94.81 95 ILE A O 1
ATOM 782 N N . ILE A 1 96 ? -20.406 5.484 0.619 1 93.75 96 ILE A N 1
ATOM 783 C CA . ILE A 1 96 ? -20.594 4.145 1.162 1 93.75 96 ILE A CA 1
ATOM 784 C C . ILE A 1 96 ? -20.172 4.121 2.633 1 93.75 96 ILE A C 1
ATOM 786 O O . ILE A 1 96 ? -19.047 4.469 2.973 1 93.75 96 ILE A O 1
ATOM 790 N N . GLU A 1 97 ? -21.031 3.73 3.451 1 88.88 97 GLU A N 1
ATOM 791 C CA . GLU A 1 97 ? -20.766 3.684 4.883 1 88.88 97 GLU A CA 1
ATOM 792 C C . GLU A 1 97 ? -20.219 2.318 5.301 1 88.88 97 GLU A C 1
ATOM 794 O O . GLU A 1 97 ? -19.812 1.522 4.457 1 88.88 97 GLU A O 1
ATOM 799 N N . LYS A 1 98 ? -20.125 2.123 6.59 1 92.5 98 LYS A N 1
ATOM 800 C CA . LYS A 1 98 ? -19.734 0.83 7.141 1 92.5 98 LYS A CA 1
ATOM 801 C C . LYS A 1 98 ? -20.891 -0.172 7.07 1 92.5 98 LYS A C 1
ATOM 803 O O . LYS A 1 98 ? -22.031 0.171 7.355 1 92.5 98 LYS A O 1
ATOM 808 N N . PRO A 1 99 ? -20.531 -1.385 6.543 1 95.25 99 PRO A N 1
ATOM 809 C CA . PRO A 1 99 ? -21.609 -2.387 6.555 1 95.25 99 PRO A CA 1
ATOM 810 C C . PRO A 1 99 ? -22.078 -2.723 7.969 1 95.25 99 PRO A C 1
ATOM 812 O O . PRO A 1 99 ? -21.281 -2.779 8.898 1 95.25 99 PRO A O 1
ATOM 815 N N . GLU A 1 100 ? -23.328 -3.018 8.102 1 93.81 100 GLU A N 1
ATOM 816 C CA . GLU A 1 100 ? -23.938 -3.299 9.398 1 93.81 100 GLU A CA 1
ATOM 817 C C . GLU A 1 100 ? -23.875 -4.789 9.727 1 93.81 100 GLU A C 1
ATOM 819 O O . GLU A 1 100 ? -24.016 -5.184 10.891 1 93.81 100 GLU A O 1
ATOM 824 N N . ASN A 1 101 ? -23.797 -5.586 8.672 1 95 101 ASN A N 1
ATOM 825 C CA . ASN A 1 101 ? -23.797 -7.035 8.844 1 95 101 ASN A CA 1
ATOM 826 C C . ASN A 1 101 ? -23.125 -7.734 7.66 1 95 101 ASN A C 1
ATOM 828 O O . ASN A 1 101 ? -22.672 -7.078 6.723 1 95 101 ASN A O 1
ATOM 832 N N . GLU A 1 102 ? -23.109 -9.008 7.812 1 95.62 102 GLU A N 1
ATOM 833 C CA . GLU A 1 102 ? -22.453 -9.844 6.82 1 95.62 102 GLU A CA 1
ATOM 834 C C . GLU A 1 102 ? -23.094 -9.672 5.441 1 95.62 102 GLU A C 1
ATOM 836 O O . GLU A 1 102 ? -22.391 -9.602 4.434 1 95.62 102 GLU A O 1
ATOM 841 N N . GLN A 1 103 ? -24.344 -9.617 5.41 1 96.75 103 GLN A N 1
ATOM 842 C CA . GLN A 1 103 ? -25.062 -9.508 4.141 1 96.75 103 GLN A CA 1
ATOM 843 C C . GLN A 1 103 ? -24.734 -8.203 3.432 1 96.75 103 GLN A C 1
ATOM 845 O O . GLN A 1 103 ? -24.469 -8.188 2.227 1 96.75 103 GLN A O 1
ATOM 850 N N . GLN A 1 104 ? -24.719 -7.172 4.156 1 96.56 104 GLN A N 1
ATOM 851 C CA . GLN A 1 104 ? -24.391 -5.879 3.566 1 96.56 104 GLN A CA 1
ATOM 852 C C . GLN A 1 104 ? -22.938 -5.836 3.096 1 96.56 104 GLN A C 1
ATOM 854 O O . GLN A 1 104 ? -22.641 -5.211 2.08 1 96.56 104 GLN A O 1
ATOM 859 N N . ALA A 1 105 ? -22.125 -6.457 3.885 1 95.88 105 ALA A N 1
ATOM 860 C CA . ALA A 1 105 ? -20.719 -6.539 3.477 1 95.88 105 ALA A CA 1
ATOM 861 C C . ALA A 1 105 ? -20.578 -7.234 2.125 1 95.88 105 ALA A C 1
ATOM 863 O O . ALA A 1 105 ? -19.859 -6.754 1.242 1 95.88 105 ALA A O 1
ATOM 864 N N . ALA A 1 106 ? -21.266 -8.336 1.972 1 97.19 106 ALA A N 1
ATOM 865 C CA . ALA A 1 106 ? -21.25 -9.062 0.705 1 97.19 106 ALA A CA 1
ATOM 866 C C . ALA A 1 106 ? -21.812 -8.211 -0.425 1 97.19 106 ALA A C 1
ATOM 868 O O . ALA A 1 106 ? -21.281 -8.188 -1.532 1 97.19 106 ALA A O 1
ATOM 869 N N . ASP A 1 107 ? -22.875 -7.527 -0.14 1 96.81 107 ASP A N 1
ATOM 870 C CA . ASP A 1 107 ? -23.516 -6.68 -1.143 1 96.81 107 ASP A CA 1
ATOM 871 C C . ASP A 1 107 ? -22.578 -5.57 -1.604 1 96.81 107 ASP A C 1
ATOM 873 O O . ASP A 1 107 ? -22.5 -5.27 -2.797 1 96.81 107 ASP A O 1
ATOM 877 N N . PHE A 1 108 ? -21.906 -4.977 -0.688 1 96.25 108 PHE A N 1
ATOM 878 C CA . PHE A 1 108 ? -20.938 -3.953 -1.046 1 96.25 108 PHE A CA 1
ATOM 879 C C . PHE A 1 108 ? -19.875 -4.516 -1.985 1 96.25 108 PHE A C 1
ATOM 881 O O . PHE A 1 108 ? -19.609 -3.938 -3.037 1 96.25 108 PHE A O 1
ATOM 888 N N . LEU A 1 109 ? -19.328 -5.676 -1.646 1 95.81 109 LEU A N 1
ATOM 889 C CA . LEU A 1 109 ? -18.281 -6.281 -2.461 1 95.81 109 LEU A CA 1
ATOM 890 C C . LEU A 1 109 ? -18.781 -6.59 -3.863 1 95.81 109 LEU A C 1
ATOM 892 O O . LEU A 1 109 ? -18.062 -6.441 -4.844 1 95.81 109 LEU A O 1
ATOM 896 N N . ARG A 1 110 ? -20.031 -7.008 -3.926 1 97.25 110 ARG A N 1
ATOM 897 C CA . ARG A 1 110 ? -20.625 -7.277 -5.227 1 97.25 110 ARG A CA 1
ATOM 898 C C . ARG A 1 110 ? -20.703 -6.012 -6.07 1 97.25 110 ARG A C 1
ATOM 900 O O . ARG A 1 110 ? -20.562 -6.059 -7.289 1 97.25 110 ARG A O 1
ATOM 907 N N . THR A 1 111 ? -20.953 -4.93 -5.383 1 96.06 111 THR A N 1
ATOM 908 C CA . THR A 1 111 ? -21.031 -3.664 -6.105 1 96.06 111 THR A CA 1
ATOM 909 C C . THR A 1 111 ? -19.641 -3.176 -6.5 1 96.06 111 THR A C 1
ATOM 911 O O . THR A 1 111 ? -19.484 -2.488 -7.508 1 96.06 111 THR A O 1
ATOM 914 N N . PHE A 1 112 ? -18.609 -3.547 -5.75 1 96.5 112 PHE A N 1
ATOM 915 C CA . PHE A 1 112 ? -17.25 -3.111 -6 1 96.5 112 PHE A CA 1
ATOM 916 C C . PHE A 1 112 ? -16.609 -3.939 -7.105 1 96.5 112 PHE A C 1
ATOM 918 O O . PHE A 1 112 ? -15.773 -3.436 -7.859 1 96.5 112 PHE A O 1
ATOM 925 N N . LYS A 1 113 ? -17.016 -5.129 -7.207 1 96.5 113 LYS A N 1
ATOM 926 C CA . LYS A 1 113 ? -16.484 -6.074 -8.18 1 96.5 113 LYS A CA 1
ATOM 927 C C . LYS A 1 113 ? -16.484 -5.48 -9.586 1 96.5 113 LYS A C 1
ATOM 929 O O . LYS A 1 113 ? -17.5 -4.988 -10.055 1 96.5 113 LYS A O 1
ATOM 934 N N . ASN A 1 114 ? -15.297 -5.523 -10.266 1 97.56 114 ASN A N 1
ATOM 935 C CA . ASN A 1 114 ? -15.109 -5.02 -11.617 1 97.56 114 ASN A CA 1
ATOM 936 C C . ASN A 1 114 ? -15.516 -3.553 -11.727 1 97.56 114 ASN A C 1
ATOM 938 O O . ASN A 1 114 ? -16 -3.119 -12.773 1 97.56 114 ASN A O 1
ATOM 942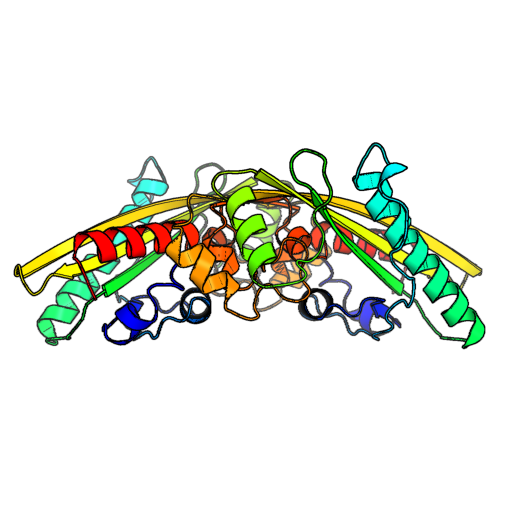 N N . ASN A 1 115 ? -15.43 -2.855 -10.625 1 97.5 115 ASN A N 1
ATOM 943 C CA . ASN A 1 115 ? -15.852 -1.458 -10.594 1 97.5 115 ASN A CA 1
ATOM 944 C C . ASN A 1 115 ? -14.797 -0.575 -9.938 1 97.5 115 ASN A C 1
ATOM 946 O O . ASN A 1 115 ? -13.797 -1.076 -9.414 1 97.5 115 ASN A O 1
ATOM 950 N N . THR A 1 116 ? -14.961 0.758 -10.062 1 97.88 116 THR A N 1
ATOM 951 C CA . THR A 1 116 ? -14.039 1.75 -9.523 1 97.88 116 THR A CA 1
ATOM 952 C C . THR A 1 116 ? -14.688 2.547 -8.398 1 97.88 116 THR A C 1
ATOM 954 O O . THR A 1 116 ? -15.828 3 -8.531 1 97.88 116 THR A O 1
ATOM 957 N N . GLN A 1 117 ? -13.977 2.645 -7.332 1 97 117 GLN A N 1
ATOM 958 C CA . GLN A 1 117 ? -14.398 3.502 -6.227 1 97 117 GLN A CA 1
ATOM 959 C C . GLN A 1 117 ? -13.352 4.566 -5.926 1 97 117 GLN A C 1
ATOM 961 O O . GLN A 1 117 ? -12.195 4.449 -6.352 1 97 117 GLN A O 1
ATOM 966 N N . TYR A 1 118 ? -13.82 5.555 -5.242 1 98.25 118 TYR A N 1
ATOM 967 C CA . TYR A 1 118 ? -12.938 6.637 -4.828 1 98.25 118 TYR A CA 1
ATOM 968 C C . TYR A 1 118 ? -12.883 6.754 -3.311 1 98.25 118 TYR A C 1
ATOM 970 O O . TYR A 1 118 ? -13.93 6.785 -2.648 1 98.25 118 TYR A O 1
ATOM 978 N N . VAL A 1 119 ? -11.734 6.695 -2.816 1 98.06 119 VAL A N 1
ATOM 979 C CA . VAL A 1 119 ? -11.531 6.93 -1.39 1 98.06 119 VAL A CA 1
ATOM 980 C C . VAL A 1 119 ? -11.031 8.352 -1.164 1 98.06 119 VAL A C 1
ATOM 982 O O . VAL A 1 119 ? -10 8.75 -1.717 1 98.06 119 VAL A O 1
ATOM 985 N N . HIS A 1 120 ? -11.781 9.141 -0.439 1 98.06 120 HIS A N 1
ATOM 986 C CA . HIS A 1 120 ? -11.391 10.492 -0.056 1 98.06 120 HIS A CA 1
ATOM 987 C C . HIS A 1 120 ? -11.023 10.562 1.421 1 98.06 120 HIS A C 1
ATOM 989 O O . HIS A 1 120 ? -11.812 10.172 2.283 1 98.06 120 HIS A O 1
ATOM 995 N N . THR A 1 121 ? -9.859 11.008 1.688 1 98.12 121 THR A N 1
ATOM 996 C CA . THR A 1 121 ? -9.445 11.234 3.066 1 98.12 121 THR A CA 1
ATOM 997 C C . THR A 1 121 ? -9.117 12.711 3.293 1 98.12 121 THR A C 1
ATOM 999 O O . THR A 1 121 ? -8.266 13.273 2.607 1 98.12 121 THR A O 1
ATOM 1002 N N . ALA A 1 122 ? -9.859 13.328 4.16 1 98.56 122 ALA A N 1
ATOM 1003 C CA . ALA A 1 122 ? -9.508 14.656 4.641 1 98.56 122 ALA A CA 1
ATOM 1004 C C . ALA A 1 122 ? -8.5 14.578 5.785 1 98.56 122 ALA A C 1
ATOM 1006 O O . ALA A 1 122 ? -8.656 13.773 6.707 1 98.56 122 ALA A O 1
ATOM 1007 N N . CYS A 1 123 ? -7.469 15.336 5.691 1 98.81 123 CYS A N 1
ATOM 1008 C CA . CYS A 1 123 ? -6.441 15.414 6.727 1 98.81 123 CYS A CA 1
ATOM 1009 C C . CYS A 1 123 ? -6.199 16.859 7.145 1 98.81 123 CYS A C 1
ATOM 1011 O O . CYS A 1 123 ? -5.855 17.703 6.312 1 98.81 123 CYS A O 1
ATOM 1013 N N . PHE A 1 124 ? -6.457 17.141 8.375 1 98.88 124 PHE A N 1
ATOM 1014 C CA . PHE A 1 124 ? -6.219 18.453 8.961 1 98.88 124 PHE A CA 1
ATOM 1015 C C . PHE A 1 124 ? -5.051 18.406 9.938 1 98.88 124 PHE A C 1
ATOM 1017 O O . PHE A 1 124 ? -4.922 17.469 10.711 1 98.88 124 PHE A O 1
ATOM 1024 N N . VAL A 1 125 ? -4.215 19.375 9.836 1 98.88 125 VAL A N 1
ATOM 1025 C CA . VAL A 1 125 ? -3.082 19.5 10.75 1 98.88 125 VAL A CA 1
ATOM 1026 C C . VAL A 1 125 ? -3.09 20.891 11.383 1 98.88 125 VAL A C 1
ATOM 1028 O O . VAL A 1 125 ? -3.109 21.906 10.688 1 98.88 125 VAL A O 1
ATOM 1031 N N . LEU A 1 126 ? -3.123 20.922 12.633 1 98.75 126 LEU A N 1
ATOM 1032 C CA . LEU A 1 126 ? -3.059 22.172 13.367 1 98.75 126 LEU A CA 1
ATOM 1033 C C . LEU A 1 126 ? -1.698 22.344 14.039 1 98.75 126 LEU A C 1
ATOM 1035 O O . LEU A 1 126 ? -1.148 21.391 14.586 1 98.75 126 LEU A O 1
ATOM 1039 N N . PHE A 1 127 ? -1.18 23.469 13.938 1 98.44 127 PHE A N 1
ATOM 1040 C CA . PHE A 1 127 ? 0.056 23.875 14.602 1 98.44 127 PHE A CA 1
ATOM 1041 C C . PHE A 1 127 ? -0.212 24.953 15.641 1 98.44 127 PHE A C 1
ATOM 1043 O O . PHE A 1 127 ? -0.818 25.984 15.328 1 98.44 127 PHE A O 1
ATOM 1050 N N . ASN A 1 128 ? 0.158 24.672 16.844 1 97.44 128 ASN A N 1
ATOM 1051 C CA . ASN A 1 128 ? 0.036 25.672 17.891 1 97.44 128 ASN A CA 1
ATOM 1052 C C . ASN A 1 128 ? 1.263 26.578 17.953 1 97.44 128 ASN A C 1
ATOM 1054 O O . ASN A 1 128 ? 2.281 26.203 18.547 1 97.44 128 ASN A O 1
ATOM 1058 N N . ASP A 1 129 ? 1.2 27.75 17.406 1 95.12 129 ASP A N 1
ATOM 1059 C CA . ASP A 1 129 ? 2.254 28.766 17.469 1 95.12 129 ASP A CA 1
ATOM 1060 C C . ASP A 1 129 ? 2.18 29.547 18.781 1 95.12 129 ASP A C 1
ATOM 1062 O O . ASP A 1 129 ? 1.665 30.672 18.812 1 95.12 129 ASP A O 1
ATOM 1066 N N . LYS A 1 130 ? 2.74 29 19.734 1 91.06 130 LYS A N 1
ATOM 1067 C CA . LYS A 1 130 ? 2.67 29.562 21.094 1 91.06 130 LYS A CA 1
ATOM 1068 C C . LYS A 1 130 ? 3.369 30.906 21.156 1 91.06 130 LYS A C 1
ATOM 1070 O O . LYS A 1 130 ? 2.936 31.797 21.891 1 91.06 130 LYS A O 1
ATOM 1075 N N . GLN A 1 131 ? 4.434 31.047 20.422 1 90 131 GLN A N 1
ATOM 1076 C CA . GLN A 1 131 ? 5.18 32.281 20.422 1 90 131 GLN A CA 1
ATOM 1077 C C . GLN A 1 131 ? 4.297 33.469 19.984 1 90 131 GLN A C 1
ATOM 1079 O O . GLN A 1 131 ? 4.383 34.562 20.531 1 90 131 GLN A O 1
ATOM 1084 N N . ASN A 1 132 ? 3.482 33.25 19 1 93.75 132 ASN A N 1
ATOM 1085 C CA . ASN A 1 132 ? 2.635 34.312 18.469 1 93.75 132 ASN A CA 1
ATOM 1086 C C . ASN A 1 132 ? 1.181 34.125 18.891 1 93.75 132 ASN A C 1
ATOM 1088 O O . ASN A 1 132 ? 0.293 34.812 18.375 1 93.75 132 ASN A O 1
ATOM 1092 N N . ASN A 1 133 ? 0.911 33.219 19.766 1 93.25 133 ASN A N 1
ATOM 1093 C CA . ASN A 1 133 ? -0.427 32.938 20.281 1 93.25 133 ASN A CA 1
ATOM 1094 C C . ASN A 1 133 ? -1.429 32.75 19.141 1 93.25 133 ASN A C 1
ATOM 1096 O O . ASN A 1 133 ? -2.465 33.406 19.109 1 93.25 133 ASN A O 1
ATOM 1100 N N . LYS A 1 134 ? -1.071 31.922 18.203 1 95.69 134 LYS A N 1
ATOM 1101 C CA . LYS A 1 134 ? -1.903 31.656 17.031 1 95.69 134 LYS A CA 1
ATOM 1102 C C . LYS A 1 134 ? -1.917 30.172 16.703 1 95.69 134 LYS A C 1
ATOM 1104 O O . LYS A 1 134 ? -0.912 29.469 16.875 1 95.69 134 LYS A O 1
ATOM 1109 N N . VAL A 1 135 ? -3.061 29.734 16.25 1 97.31 135 VAL A N 1
ATOM 1110 C CA . VAL A 1 135 ? -3.188 28.375 15.75 1 97.31 135 VAL A CA 1
ATOM 1111 C C . VAL A 1 135 ? -3.236 28.391 14.227 1 97.31 135 VAL A C 1
ATOM 1113 O O . VAL A 1 135 ? -4.039 29.109 13.633 1 97.31 135 VAL A O 1
ATOM 1116 N N . ILE A 1 136 ? -2.336 27.672 13.617 1 98 136 ILE A N 1
ATOM 1117 C CA . ILE A 1 136 ? -2.309 27.547 12.164 1 98 136 ILE A CA 1
ATOM 1118 C C . ILE A 1 136 ? -2.975 26.234 11.75 1 98 136 ILE A C 1
ATOM 1120 O O . ILE A 1 136 ? -2.645 25.172 12.273 1 98 136 ILE A O 1
ATOM 1124 N N . GLU A 1 137 ? -3.92 26.344 10.875 1 98.5 137 GLU A N 1
ATOM 1125 C CA . GLU A 1 137 ? -4.621 25.172 10.367 1 98.5 137 GLU A CA 1
ATOM 1126 C C . GLU A 1 137 ? -4.305 24.922 8.898 1 98.5 137 GLU A C 1
ATOM 1128 O O . GLU A 1 137 ? -4.398 25.844 8.078 1 98.5 137 GLU A O 1
ATOM 1133 N N . ARG A 1 138 ? -3.812 23.797 8.586 1 98.56 138 ARG A N 1
ATOM 1134 C CA . ARG A 1 138 ? -3.623 23.312 7.219 1 98.56 138 ARG A CA 1
ATOM 1135 C C . ARG A 1 138 ? -4.484 22.078 6.949 1 98.56 138 ARG A C 1
ATOM 1137 O O . ARG A 1 138 ? -4.805 21.328 7.867 1 98.56 138 ARG A O 1
ATOM 1144 N N . HIS A 1 139 ? -4.922 21.938 5.762 1 98.31 139 HIS A N 1
ATOM 1145 C CA . HIS A 1 139 ? -5.672 20.719 5.449 1 98.31 139 HIS A CA 1
ATOM 1146 C C . HIS A 1 139 ? -5.441 20.281 4.008 1 98.31 139 HIS A C 1
ATOM 1148 O O . HIS A 1 139 ? -4.992 21.078 3.178 1 98.31 139 HIS A O 1
ATOM 1154 N N . VAL A 1 140 ? -5.688 19.062 3.738 1 98.44 140 VAL A N 1
ATOM 1155 C CA . VAL A 1 140 ? -5.672 18.484 2.4 1 98.44 140 VAL A CA 1
ATOM 1156 C C . VAL A 1 140 ? -6.773 17.422 2.281 1 98.44 140 VAL A C 1
ATOM 1158 O O . VAL A 1 140 ? -7.105 16.75 3.258 1 98.44 140 VAL A O 1
ATOM 1161 N N . ILE A 1 141 ? -7.438 17.438 1.16 1 98.62 141 ILE A N 1
ATOM 1162 C CA . ILE A 1 141 ? -8.289 16.328 0.768 1 98.62 141 ILE A CA 1
ATOM 1163 C C . ILE A 1 141 ? -7.605 15.508 -0.323 1 98.62 141 ILE A C 1
ATOM 1165 O O . ILE A 1 141 ? -7.391 15.992 -1.435 1 98.62 141 ILE A O 1
ATOM 1169 N N . ASP A 1 142 ? -7.207 14.328 0.029 1 98.62 142 ASP A N 1
ATOM 1170 C CA . ASP A 1 142 ? -6.543 13.453 -0.931 1 98.62 142 ASP A CA 1
ATOM 1171 C C . ASP A 1 142 ? -7.496 12.367 -1.426 1 98.62 142 ASP A C 1
ATOM 1173 O O . ASP A 1 142 ? -8.312 11.852 -0.658 1 98.62 142 ASP A O 1
ATOM 1177 N N . THR A 1 143 ? -7.387 12.055 -2.697 1 98.56 143 THR A N 1
ATOM 1178 C CA . THR A 1 143 ? -8.258 11.055 -3.311 1 98.56 143 THR A CA 1
ATOM 1179 C C . THR A 1 143 ? -7.43 9.938 -3.934 1 98.56 143 THR A C 1
ATOM 1181 O O . THR A 1 143 ? -6.422 10.195 -4.598 1 98.56 143 THR A O 1
ATOM 1184 N N . CYS A 1 144 ? -7.816 8.742 -3.656 1 98.56 144 CYS A N 1
ATOM 1185 C CA . CYS A 1 144 ? -7.254 7.566 -4.312 1 98.56 144 CYS A CA 1
ATOM 1186 C C . CYS A 1 144 ? -8.328 6.797 -5.07 1 98.56 144 CYS A C 1
ATOM 1188 O O . CYS A 1 144 ? -9.391 6.496 -4.52 1 98.56 144 CYS A O 1
ATOM 1190 N N . LYS A 1 145 ? -8.062 6.574 -6.344 1 98.56 145 LYS A N 1
ATOM 1191 C CA . LYS A 1 145 ? -8.922 5.719 -7.16 1 98.56 145 LYS A CA 1
ATOM 1192 C C . LYS A 1 145 ? -8.594 4.242 -6.934 1 98.56 145 LYS A C 1
ATOM 1194 O O . LYS A 1 145 ? -7.445 3.826 -7.078 1 98.56 145 LYS A O 1
ATOM 1199 N N . VAL A 1 146 ? -9.562 3.457 -6.562 1 98.44 146 VAL A N 1
ATOM 1200 C CA . VAL A 1 146 ? -9.383 2.039 -6.266 1 98.44 146 VAL A CA 1
ATOM 1201 C C . VAL A 1 146 ? -10.188 1.2 -7.254 1 98.44 146 VAL A C 1
ATOM 1203 O O . VAL A 1 146 ? -11.414 1.312 -7.32 1 98.44 146 VAL A O 1
ATOM 1206 N N . ILE A 1 147 ? -9.531 0.373 -7.988 1 98.44 147 ILE A N 1
ATOM 1207 C CA . ILE A 1 147 ? -10.172 -0.444 -9.016 1 98.44 147 ILE A CA 1
ATOM 1208 C C . ILE A 1 147 ? -10.18 -1.907 -8.578 1 98.44 147 ILE A C 1
ATOM 1210 O O . ILE A 1 147 ? -9.125 -2.523 -8.422 1 98.44 147 ILE A O 1
ATOM 1214 N N . PHE A 1 148 ? -11.391 -2.393 -8.391 1 97.88 148 PHE A N 1
ATOM 1215 C CA . PHE A 1 148 ? -11.547 -3.805 -8.062 1 97.88 148 PHE A CA 1
ATOM 1216 C C . PHE A 1 148 ? -11.562 -4.66 -9.32 1 97.88 148 PHE A C 1
ATOM 1218 O O . PHE A 1 148 ? -12.062 -4.223 -10.367 1 97.88 148 PHE A O 1
ATOM 1225 N N . GLY A 1 149 ? -10.969 -5.793 -9.211 1 97.06 149 GLY A N 1
ATOM 1226 C CA . GLY A 1 149 ? -11.07 -6.766 -10.289 1 97.06 149 GLY A CA 1
ATOM 1227 C C . GLY A 1 149 ? -12.234 -7.719 -10.125 1 97.06 149 GLY A C 1
ATOM 1228 O O . GLY A 1 149 ? -13.188 -7.422 -9.398 1 97.06 149 GLY A O 1
ATOM 1229 N N . ASP A 1 150 ? -12.125 -8.781 -10.93 1 95.5 150 ASP A N 1
ATOM 1230 C CA . ASP A 1 150 ? -13.133 -9.828 -10.812 1 95.5 150 ASP A CA 1
ATOM 1231 C C . ASP A 1 150 ? -12.977 -10.602 -9.508 1 95.5 150 ASP A C 1
ATOM 1233 O O . ASP A 1 150 ? -11.859 -10.945 -9.109 1 95.5 150 ASP A O 1
ATOM 1237 N N . ILE A 1 151 ? -14.008 -10.797 -8.781 1 95.12 151 ILE A N 1
ATOM 1238 C CA . ILE A 1 151 ? -14.031 -11.516 -7.512 1 95.12 151 ILE A CA 1
ATOM 1239 C C . ILE A 1 151 ? -15.031 -12.672 -7.598 1 95.12 151 ILE A C 1
ATOM 1241 O O . ILE A 1 151 ? -16.234 -12.445 -7.766 1 95.12 151 ILE A O 1
ATOM 1245 N N . PRO A 1 152 ? -14.57 -13.812 -7.449 1 95.44 152 PRO A N 1
ATOM 1246 C CA . PRO A 1 152 ? -15.531 -14.922 -7.441 1 95.44 152 PRO A CA 1
ATOM 1247 C C . PRO A 1 152 ? -16.562 -14.805 -6.32 1 95.44 152 PRO A C 1
ATOM 1249 O O . PRO A 1 152 ? -16.219 -14.383 -5.211 1 95.44 152 PRO A O 1
ATOM 1252 N N . GLU A 1 153 ? -17.781 -15.266 -6.617 1 96.5 153 GLU A N 1
ATOM 1253 C CA . GLU A 1 153 ? -18.875 -15.18 -5.648 1 96.5 153 GLU A CA 1
ATOM 1254 C C . GLU A 1 153 ? -18.531 -15.938 -4.367 1 96.5 153 GLU A C 1
ATOM 1256 O O . GLU A 1 153 ? -18.859 -15.492 -3.268 1 96.5 153 GLU A O 1
ATOM 1261 N N . GLU A 1 154 ? -17.875 -17.031 -4.516 1 96.12 154 GLU A N 1
ATOM 1262 C CA . GLU A 1 154 ? -17.516 -17.812 -3.338 1 96.12 154 GLU A CA 1
ATOM 1263 C C . GLU A 1 154 ? -16.547 -17.047 -2.443 1 96.12 154 GLU A C 1
ATOM 1265 O O . GLU A 1 154 ? -16.562 -17.203 -1.222 1 96.12 154 GLU A O 1
ATOM 1270 N N . CYS A 1 155 ? -15.703 -16.266 -3.008 1 95.5 155 CYS A N 1
ATOM 1271 C CA . CYS A 1 155 ? -14.758 -15.469 -2.229 1 95.5 155 CYS A CA 1
ATOM 1272 C C . CYS A 1 155 ? -15.469 -14.312 -1.538 1 95.5 155 CYS A C 1
ATOM 1274 O O . CYS A 1 155 ? -15.109 -13.938 -0.419 1 95.5 155 CYS A O 1
ATOM 1276 N N . ILE A 1 156 ? -16.469 -13.703 -2.232 1 96.38 156 ILE A N 1
ATOM 1277 C CA . ILE A 1 156 ? -17.266 -12.641 -1.628 1 96.38 156 ILE A CA 1
ATOM 1278 C C . ILE A 1 156 ? -17.969 -13.172 -0.382 1 96.38 156 ILE A C 1
ATOM 1280 O O . ILE A 1 156 ? -17.906 -12.562 0.687 1 96.38 156 ILE A O 1
ATOM 1284 N N . ILE A 1 157 ? -18.531 -14.32 -0.542 1 96.62 157 ILE A N 1
ATOM 1285 C CA . ILE A 1 157 ? -19.281 -14.93 0.552 1 96.62 157 ILE A CA 1
ATOM 1286 C C . ILE A 1 157 ? -18.328 -15.289 1.689 1 96.62 157 ILE A C 1
ATOM 1288 O O . ILE A 1 157 ? -18.609 -14.992 2.855 1 96.62 157 ILE A O 1
ATOM 1292 N N . ALA A 1 158 ? -17.281 -15.93 1.38 1 95.69 158 ALA A N 1
ATOM 1293 C CA . ALA A 1 158 ? -16.312 -16.344 2.395 1 95.69 158 ALA A CA 1
ATOM 1294 C C . ALA A 1 158 ? -15.773 -15.125 3.158 1 95.69 158 ALA A C 1
ATOM 1296 O O . ALA A 1 158 ? -15.625 -15.172 4.379 1 95.69 158 ALA A O 1
ATOM 1297 N N . TYR A 1 159 ? -15.438 -14.078 2.432 1 95.38 159 TYR A N 1
ATOM 1298 C CA . TYR A 1 159 ? -14.922 -12.859 3.055 1 95.38 159 TYR A CA 1
ATOM 1299 C C . TYR A 1 159 ? -15.938 -12.273 4.027 1 95.38 159 TYR A C 1
ATOM 1301 O O . TYR A 1 159 ? -15.578 -11.836 5.125 1 95.38 159 TYR A O 1
ATOM 1309 N N . SER A 1 160 ? -17.203 -12.242 3.592 1 95.06 160 SER A N 1
ATOM 1310 C CA . SER A 1 160 ? -18.266 -11.617 4.383 1 95.06 160 SER A CA 1
ATOM 1311 C C . SER A 1 160 ? -18.531 -12.398 5.664 1 95.06 160 SER A C 1
ATOM 1313 O O . SER A 1 160 ? -19.172 -11.883 6.59 1 95.06 160 SER A O 1
ATOM 1315 N N . LYS A 1 161 ? -18 -13.586 5.734 1 94.69 161 LYS A N 1
ATOM 1316 C CA . LYS A 1 161 ? -18.156 -14.406 6.93 1 94.69 161 LYS A CA 1
ATOM 1317 C C . LYS A 1 161 ? -17.047 -14.148 7.934 1 94.69 161 LYS A C 1
ATOM 1319 O O . LYS A 1 161 ? -17.078 -14.656 9.055 1 94.69 161 LYS A O 1
ATOM 1324 N N . THR A 1 162 ? -16.062 -13.422 7.562 1 90.94 162 THR A N 1
ATOM 1325 C CA . THR A 1 162 ? -14.984 -13.031 8.461 1 90.94 162 THR A CA 1
ATOM 1326 C C . THR A 1 162 ? -15.289 -11.703 9.133 1 90.94 162 THR A C 1
ATOM 1328 O O . THR A 1 162 ? -16.281 -11.047 8.805 1 90.94 162 THR A O 1
ATOM 1331 N N . ASP A 1 163 ? -14.359 -11.32 10.031 1 90 163 ASP A N 1
ATOM 1332 C CA . ASP A 1 163 ? -14.516 -10.055 10.742 1 90 163 ASP A CA 1
ATOM 1333 C C . ASP A 1 163 ? -13.734 -8.938 10.062 1 90 163 ASP A C 1
ATOM 1335 O O . ASP A 1 163 ? -13.664 -7.816 10.57 1 90 163 ASP A O 1
ATOM 1339 N N . HIS A 1 164 ? -13.266 -9.219 8.875 1 88.5 164 HIS A N 1
ATOM 1340 C CA . HIS A 1 164 ? -12.391 -8.258 8.203 1 88.5 164 HIS A CA 1
ATOM 1341 C C . HIS A 1 164 ? -13.164 -7.02 7.766 1 88.5 164 HIS A C 1
ATOM 1343 O O . HIS A 1 164 ? -12.586 -5.945 7.594 1 88.5 164 HIS A O 1
ATOM 1349 N N . PHE A 1 165 ? -14.469 -7.098 7.609 1 90.56 165 PHE A N 1
ATOM 1350 C CA . PHE A 1 165 ? -15.258 -5.992 7.078 1 90.56 165 PHE A CA 1
ATOM 1351 C C . PHE A 1 165 ? -15.664 -5.035 8.188 1 90.56 165 PHE A C 1
ATOM 1353 O O . PHE A 1 165 ? -16.062 -3.896 7.926 1 90.56 165 PHE A O 1
ATOM 1360 N N . LYS A 1 166 ? -15.539 -5.488 9.43 1 90 166 LYS A N 1
ATOM 1361 C CA . LYS A 1 166 ? -16.094 -4.75 10.562 1 90 166 LYS A CA 1
ATOM 1362 C C . LYS A 1 166 ? -15.328 -3.453 10.805 1 90 166 LYS A C 1
ATOM 1364 O O . LYS A 1 166 ? -14.102 -3.451 10.82 1 90 166 LYS A O 1
ATOM 1369 N N . GLY A 1 167 ? -16.094 -2.373 10.945 1 85.44 167 GLY A N 1
ATOM 1370 C CA . GLY A 1 167 ? -15.508 -1.091 11.312 1 85.44 167 GLY A CA 1
ATOM 1371 C C . GLY A 1 167 ? -14.812 -0.394 10.164 1 85.44 167 GLY A C 1
ATOM 1372 O O . GLY A 1 167 ? -14.109 0.596 10.367 1 85.44 167 GLY A O 1
ATOM 1373 N N . LYS A 1 168 ? -15.039 -0.855 8.938 1 87.69 168 LYS A N 1
ATOM 1374 C CA . LYS A 1 168 ? -14.375 -0.265 7.777 1 87.69 168 LYS A CA 1
ATOM 1375 C C . LYS A 1 168 ? -15.391 0.224 6.75 1 87.69 168 LYS A C 1
ATOM 1377 O O . LYS A 1 168 ? -16.312 -0.507 6.391 1 87.69 168 LYS A O 1
ATOM 1382 N N . CYS A 1 169 ? -15.109 1.446 6.312 1 89.06 169 CYS A N 1
ATOM 1383 C CA . CYS A 1 169 ? -15.945 1.928 5.223 1 89.06 169 CYS A CA 1
ATOM 1384 C C . CYS A 1 169 ? -15.836 1.016 4.008 1 89.06 169 CYS A C 1
ATOM 1386 O O . CYS A 1 169 ? -14.742 0.58 3.648 1 89.06 169 CYS A O 1
ATOM 1388 N N . GLY A 1 170 ? -17.016 0.628 3.412 1 91.56 170 GLY A N 1
ATOM 1389 C CA . GLY A 1 170 ? -17.047 -0.256 2.258 1 91.56 170 GLY A CA 1
ATOM 1390 C C . GLY A 1 170 ? -16.875 -1.718 2.623 1 91.56 170 GLY A C 1
ATOM 1391 O O . GLY A 1 170 ? -17.125 -2.604 1.805 1 91.56 170 GLY A O 1
ATOM 1392 N N . GLY A 1 171 ? -16.391 -1.973 3.893 1 91.81 171 GLY A N 1
ATOM 1393 C CA . GLY A 1 171 ? -16.312 -3.338 4.383 1 91.81 171 GLY A CA 1
ATOM 1394 C C . GLY A 1 171 ? -15.062 -4.07 3.922 1 91.81 171 GLY A C 1
ATOM 1395 O O . GLY A 1 171 ? -15.07 -5.293 3.781 1 91.81 171 GLY A O 1
ATOM 1396 N N . TYR A 1 172 ? -14.023 -3.385 3.592 1 92.38 172 TYR A N 1
ATOM 1397 C CA . TYR A 1 172 ? -12.797 -4.074 3.207 1 92.38 172 TYR A CA 1
ATOM 1398 C C . TYR A 1 172 ? -11.57 -3.338 3.732 1 92.38 172 TYR A C 1
ATOM 1400 O O . TYR A 1 172 ? -11.633 -2.141 4.016 1 92.38 172 TYR A O 1
ATOM 1408 N N . GLY A 1 173 ? -10.5 -4.09 3.887 1 89 173 GLY A N 1
ATOM 1409 C CA . GLY A 1 173 ? -9.195 -3.533 4.219 1 89 173 GLY A CA 1
ATOM 1410 C C . GLY A 1 173 ? -8.148 -3.785 3.152 1 89 173 GLY A C 1
ATOM 1411 O O . GLY A 1 173 ? -7.977 -4.918 2.701 1 89 173 GLY A O 1
ATOM 1412 N N . ILE A 1 174 ? -7.445 -2.709 2.795 1 91.06 174 ILE A N 1
ATOM 1413 C CA . ILE A 1 174 ? -6.43 -2.842 1.758 1 91.06 174 ILE A CA 1
ATOM 1414 C C . ILE A 1 174 ? -5.152 -3.424 2.359 1 91.06 174 ILE A C 1
ATOM 1416 O O . ILE A 1 174 ? -4.242 -3.826 1.631 1 91.06 174 ILE A O 1
ATOM 1420 N N . GLN A 1 175 ? -5.062 -3.512 3.656 1 85.44 175 GLN A N 1
ATOM 1421 C CA . GLN A 1 175 ? -3.881 -4.023 4.344 1 85.44 175 GLN A CA 1
ATOM 1422 C C . GLN A 1 175 ? -4.023 -5.516 4.641 1 85.44 175 GLN A C 1
ATOM 1424 O O . GLN A 1 175 ? -3.094 -6.141 5.156 1 85.44 175 GLN A O 1
ATOM 1429 N N . ASP A 1 176 ? -5.188 -6.055 4.367 1 85 176 ASP A N 1
ATOM 1430 C CA . ASP A 1 176 ? -5.418 -7.461 4.668 1 85 176 ASP A CA 1
ATOM 1431 C C . ASP A 1 176 ? -5.848 -8.227 3.418 1 85 176 ASP A C 1
ATOM 1433 O O . ASP A 1 176 ? -5.426 -7.898 2.307 1 85 176 ASP A O 1
ATOM 1437 N N . VAL A 1 177 ? -6.664 -9.242 3.623 1 89.81 177 VAL A N 1
ATOM 1438 C CA . VAL A 1 177 ? -7.074 -10.133 2.543 1 89.81 177 VAL A CA 1
ATOM 1439 C C . VAL A 1 177 ? -7.902 -9.359 1.52 1 89.81 177 VAL A C 1
ATOM 1441 O O . VAL A 1 177 ? -8.008 -9.766 0.361 1 89.81 177 VAL A O 1
ATOM 1444 N N . GLY A 1 178 ? -8.43 -8.234 1.921 1 90.75 178 GLY A N 1
ATOM 1445 C CA . GLY A 1 178 ? -9.172 -7.387 1.004 1 90.75 178 GLY A CA 1
ATOM 1446 C C . GLY A 1 178 ? -8.328 -6.863 -0.143 1 90.75 178 GLY A C 1
ATOM 1447 O O . GLY A 1 178 ? -8.859 -6.551 -1.215 1 90.75 178 GLY A O 1
ATOM 1448 N N . ALA A 1 179 ? -7.016 -6.762 0.084 1 91.62 179 ALA A N 1
ATOM 1449 C CA . ALA A 1 179 ? -6.086 -6.309 -0.946 1 91.62 179 ALA A CA 1
ATOM 1450 C C . ALA A 1 179 ? -6.141 -7.215 -2.172 1 91.62 179 ALA A C 1
ATOM 1452 O O . ALA A 1 179 ? -5.902 -6.77 -3.295 1 91.62 179 ALA A O 1
ATOM 1453 N N . SER A 1 180 ? -6.473 -8.453 -1.979 1 95.12 180 SER A N 1
ATOM 1454 C CA . SER A 1 180 ? -6.477 -9.438 -3.053 1 95.12 180 SER A CA 1
ATOM 1455 C C . SER A 1 180 ? -7.613 -9.18 -4.039 1 95.12 180 SER A C 1
ATOM 1457 O O . SER A 1 180 ? -7.645 -9.766 -5.125 1 95.12 180 SER A O 1
ATOM 1459 N N . PHE A 1 181 ? -8.539 -8.281 -3.688 1 96.69 181 PHE A N 1
ATOM 1460 C CA . PHE A 1 181 ? -9.672 -7.977 -4.551 1 96.69 181 PHE A CA 1
ATOM 1461 C C . PHE A 1 181 ? -9.375 -6.766 -5.426 1 96.69 181 PHE A C 1
ATOM 1463 O O . PHE A 1 181 ? -10.109 -6.484 -6.379 1 96.69 181 PHE A O 1
ATOM 1470 N N . ILE A 1 182 ? -8.32 -6.074 -5.094 1 97.38 182 ILE A N 1
ATOM 1471 C CA . ILE A 1 182 ? -8.023 -4.793 -5.73 1 97.38 182 ILE A CA 1
ATOM 1472 C C . ILE A 1 182 ? -7.004 -5 -6.848 1 97.38 182 ILE A C 1
ATOM 1474 O O . ILE A 1 182 ? -5.867 -5.414 -6.598 1 97.38 182 ILE A O 1
ATOM 1478 N N . GLU A 1 183 ? -7.367 -4.672 -8.016 1 97.56 183 GLU A N 1
ATOM 1479 C CA . GLU A 1 183 ? -6.508 -4.824 -9.18 1 97.56 183 GLU A CA 1
ATOM 1480 C C . GLU A 1 183 ? -5.434 -3.736 -9.227 1 97.56 183 GLU A C 1
ATOM 1482 O O . GLU A 1 183 ? -4.27 -4.02 -9.508 1 97.56 183 GLU A O 1
ATOM 1487 N N . LYS A 1 184 ? -5.855 -2.582 -8.922 1 97.69 184 LYS A N 1
ATOM 1488 C CA . LYS A 1 184 ? -4.891 -1.484 -8.906 1 97.69 184 LYS A CA 1
ATOM 1489 C C . LYS A 1 184 ? -5.465 -0.26 -8.195 1 97.69 184 LYS A C 1
ATOM 1491 O O . LYS A 1 184 ? -6.676 -0.168 -7.988 1 97.69 184 LYS A O 1
ATOM 1496 N N . ILE A 1 185 ? -4.566 0.629 -7.844 1 98.44 185 ILE A N 1
ATOM 1497 C CA . ILE A 1 185 ? -4.961 1.931 -7.316 1 98.44 185 ILE A CA 1
ATOM 1498 C C . ILE A 1 185 ? -4.258 3.039 -8.094 1 98.44 185 ILE A C 1
ATOM 1500 O O . ILE A 1 185 ? -3.254 2.793 -8.773 1 98.44 185 ILE A O 1
ATOM 1504 N N . GLU A 1 186 ? -4.828 4.18 -8.102 1 98.75 186 GLU A N 1
ATOM 1505 C CA . GLU A 1 186 ? -4.227 5.418 -8.578 1 98.75 186 GLU A CA 1
ATOM 1506 C C . GLU A 1 186 ? -4.285 6.512 -7.516 1 98.75 186 GLU A C 1
ATOM 1508 O O . GLU A 1 186 ? -5.324 7.148 -7.324 1 98.75 186 GLU A O 1
ATOM 1513 N N . GLY A 1 187 ? -3.23 6.758 -6.883 1 98.5 187 GLY A N 1
ATOM 1514 C CA . GLY A 1 187 ? -3.139 7.676 -5.762 1 98.5 187 GLY A CA 1
ATOM 1515 C C . GLY A 1 187 ? -2.227 7.18 -4.656 1 98.5 187 GLY A C 1
ATOM 1516 O O . GLY A 1 187 ? -1.319 6.383 -4.902 1 98.5 187 GLY A O 1
ATOM 1517 N N . GLN A 1 188 ? -2.416 7.734 -3.479 1 97.75 188 GLN A N 1
ATOM 1518 C CA . GLN A 1 188 ? -1.654 7.273 -2.322 1 97.75 188 GLN A CA 1
ATOM 1519 C C . GLN A 1 188 ? -2.303 6.043 -1.692 1 97.75 188 GLN A C 1
ATOM 1521 O O . GLN A 1 188 ? -3.48 6.07 -1.332 1 97.75 188 GLN A O 1
ATOM 1526 N N . HIS A 1 189 ? -1.518 5.027 -1.571 1 96.75 189 HIS A N 1
ATOM 1527 C CA . HIS A 1 189 ? -1.982 3.842 -0.859 1 96.75 189 HIS A CA 1
ATOM 1528 C C . HIS A 1 189 ? -2.412 4.184 0.563 1 96.75 189 HIS A C 1
ATOM 1530 O O . HIS A 1 189 ? -3.426 3.678 1.05 1 96.75 189 HIS A O 1
ATOM 1536 N N . SER A 1 190 ? -1.687 5.059 1.198 1 96.75 190 SER A N 1
ATOM 1537 C CA . SER A 1 190 ? -1.941 5.449 2.582 1 96.75 190 SER A CA 1
ATOM 1538 C C . SER A 1 190 ? -3.246 6.23 2.703 1 96.75 190 SER A C 1
ATOM 1540 O O . SER A 1 190 ? -3.854 6.27 3.775 1 96.75 190 SER A O 1
ATOM 1542 N N . THR A 1 191 ? -3.705 6.836 1.621 1 97.75 191 THR A N 1
ATOM 1543 C CA . THR A 1 191 ? -5.012 7.48 1.611 1 97.75 191 THR A CA 1
ATOM 1544 C C . THR A 1 191 ? -6.125 6.461 1.828 1 97.75 191 THR A C 1
ATOM 1546 O O . THR A 1 191 ? -7.082 6.723 2.557 1 97.75 191 THR A O 1
ATOM 1549 N N . VAL A 1 192 ? -5.945 5.344 1.21 1 97.06 192 VAL A N 1
ATOM 1550 C CA . VAL A 1 192 ? -6.941 4.285 1.343 1 97.06 192 VAL A CA 1
ATOM 1551 C C . VAL A 1 192 ? -6.949 3.76 2.777 1 97.06 192 VAL A C 1
ATOM 1553 O O . VAL A 1 192 ? -8.008 3.422 3.314 1 97.06 192 VAL A O 1
ATOM 1556 N N . ILE A 1 193 ? -5.762 3.719 3.391 1 95.25 193 ILE A N 1
ATOM 1557 C CA . ILE A 1 193 ? -5.648 3.273 4.773 1 95.25 193 ILE A CA 1
ATOM 1558 C C . ILE A 1 193 ? -6.289 4.305 5.703 1 95.25 193 ILE A C 1
ATOM 1560 O O . ILE A 1 193 ? -6.824 3.951 6.754 1 95.25 193 ILE A O 1
ATOM 1564 N N . GLY A 1 194 ? -6.152 5.598 5.285 1 96.06 194 GLY A N 1
ATOM 1565 C CA . GLY A 1 194 ? -6.844 6.617 6.059 1 96.06 194 GLY A CA 1
ATOM 1566 C C . GLY A 1 194 ? -5.957 7.793 6.426 1 96.06 194 GLY A C 1
ATOM 1567 O O . GLY A 1 194 ? -6.32 8.617 7.266 1 96.06 194 GLY A O 1
ATOM 1568 N N . LEU A 1 195 ? -4.82 7.859 5.902 1 97.25 195 LEU A N 1
ATOM 1569 C CA . LEU A 1 195 ? -3.871 8.93 6.18 1 97.25 195 LEU A CA 1
ATOM 1570 C C . LEU A 1 195 ? -2.969 9.18 4.977 1 97.25 195 LEU A C 1
ATOM 1572 O O . LEU A 1 195 ? -2.053 8.406 4.707 1 97.25 195 LEU A O 1
ATOM 1576 N N . PRO A 1 196 ? -3.215 10.289 4.238 1 97.75 196 PRO A N 1
ATOM 1577 C CA . PRO A 1 196 ? -2.338 10.586 3.102 1 97.75 196 PRO A CA 1
ATOM 1578 C C . PRO A 1 196 ? -0.931 10.992 3.533 1 97.75 196 PRO A C 1
ATOM 1580 O O . PRO A 1 196 ? -0.635 12.188 3.641 1 97.75 196 PRO A O 1
ATOM 1583 N N . VAL A 1 197 ? -0.065 10.078 3.555 1 97.44 197 VAL A N 1
ATOM 1584 C CA . VAL A 1 197 ? 1.236 10.195 4.207 1 97.44 197 VAL A CA 1
ATOM 1585 C C . VAL A 1 197 ? 2.08 11.25 3.494 1 97.44 197 VAL A C 1
ATOM 1587 O O . VAL A 1 197 ? 2.66 12.125 4.137 1 97.44 197 VAL A O 1
ATOM 1590 N N . TYR A 1 198 ? 2.203 11.188 2.164 1 97.56 198 TYR A N 1
ATOM 1591 C CA . TYR A 1 198 ? 3.033 12.148 1.444 1 97.56 198 TYR A CA 1
ATOM 1592 C C . TYR A 1 198 ? 2.561 13.578 1.698 1 97.56 198 TYR A C 1
ATOM 1594 O O . TYR A 1 198 ? 3.361 14.445 2.041 1 97.56 198 TYR A O 1
ATOM 1602 N N . SER A 1 199 ? 1.231 13.766 1.534 1 97.81 199 SER A N 1
ATOM 1603 C CA . SER A 1 199 ? 0.641 15.094 1.709 1 97.81 199 SER A CA 1
ATOM 1604 C C . SER A 1 199 ? 0.839 15.602 3.133 1 97.81 199 SER A C 1
ATOM 1606 O O . SER A 1 199 ? 1.155 16.781 3.34 1 97.81 199 SER A O 1
ATOM 1608 N N . LEU A 1 200 ? 0.645 14.727 4.074 1 97.94 200 LEU A N 1
ATOM 1609 C CA . LEU A 1 200 ? 0.828 15.094 5.477 1 97.94 200 LEU A CA 1
ATOM 1610 C C . LEU A 1 200 ? 2.27 15.516 5.742 1 97.94 200 LEU A C 1
ATOM 1612 O O . LEU A 1 200 ? 2.512 16.547 6.387 1 97.94 200 LEU A O 1
ATOM 1616 N N . CYS A 1 201 ? 3.227 14.734 5.273 1 97.12 201 CYS A N 1
ATOM 1617 C CA . CYS A 1 201 ? 4.637 15.039 5.492 1 97.12 201 CYS A CA 1
ATOM 1618 C C . CYS A 1 201 ? 5.012 16.375 4.879 1 97.12 201 CYS A C 1
ATOM 1620 O O . CYS A 1 201 ? 5.773 17.141 5.473 1 97.12 201 CYS A O 1
ATOM 1622 N N . LYS A 1 202 ? 4.488 16.609 3.707 1 96.62 202 LYS A N 1
ATOM 1623 C CA . LYS A 1 202 ? 4.734 17.906 3.072 1 96.62 202 LYS A CA 1
ATOM 1624 C C . LYS A 1 202 ? 4.23 19.062 3.945 1 96.62 202 LYS A C 1
ATOM 1626 O O . LYS A 1 202 ? 4.945 20.031 4.156 1 96.62 202 LYS A O 1
ATOM 1631 N N . ILE A 1 203 ? 3.031 18.922 4.5 1 97.62 203 ILE A N 1
ATOM 1632 C CA . ILE A 1 203 ? 2.439 19.938 5.363 1 97.62 203 ILE A CA 1
ATO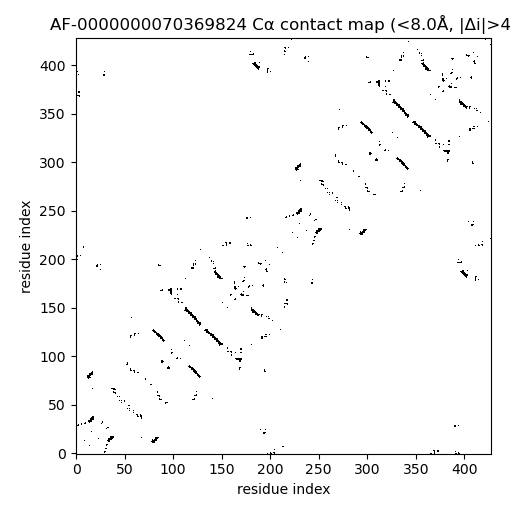M 1633 C C . ILE A 1 203 ? 3.316 20.141 6.598 1 97.62 203 ILE A C 1
ATOM 1635 O O . ILE A 1 203 ? 3.623 21.281 6.969 1 97.62 203 ILE A O 1
ATOM 1639 N N . LEU A 1 204 ? 3.719 19.047 7.203 1 97.44 204 LEU A N 1
ATOM 1640 C CA . LEU A 1 204 ? 4.52 19.125 8.422 1 97.44 204 LEU A CA 1
ATOM 1641 C C . LEU A 1 204 ? 5.852 19.812 8.156 1 97.44 204 LEU A C 1
ATOM 1643 O O . LEU A 1 204 ? 6.223 20.75 8.859 1 97.44 204 LEU A O 1
ATOM 1647 N N . VAL A 1 205 ? 6.527 19.422 7.121 1 96.12 205 VAL A N 1
ATOM 1648 C CA . VAL A 1 205 ? 7.848 19.953 6.805 1 96.12 205 VAL A CA 1
ATOM 1649 C C . VAL A 1 205 ? 7.742 21.438 6.461 1 96.12 205 VAL A C 1
ATOM 1651 O O . VAL A 1 205 ? 8.523 22.25 6.957 1 96.12 205 VAL A O 1
ATOM 1654 N N . ASP A 1 206 ? 6.777 21.797 5.617 1 96.12 206 ASP A N 1
ATOM 1655 C CA . ASP A 1 206 ? 6.59 23.188 5.219 1 96.12 206 ASP A CA 1
ATOM 1656 C C . ASP A 1 206 ? 6.34 24.078 6.434 1 96.12 206 ASP A C 1
ATOM 1658 O O . ASP A 1 206 ? 6.887 25.172 6.527 1 96.12 206 ASP A O 1
ATOM 1662 N N . ASN A 1 207 ? 5.605 23.594 7.375 1 96.38 207 ASN A N 1
ATOM 1663 C CA . ASN A 1 207 ? 5.242 24.438 8.508 1 96.38 207 ASN A CA 1
ATOM 1664 C C . ASN A 1 207 ? 6.328 24.438 9.586 1 96.38 207 ASN A C 1
ATOM 1666 O O . ASN A 1 207 ? 6.488 25.406 10.312 1 96.38 207 ASN A O 1
ATOM 1670 N N . ILE A 1 208 ? 7.07 23.344 9.664 1 94.81 208 ILE A N 1
ATOM 1671 C CA . ILE A 1 208 ? 8.234 23.328 10.547 1 94.81 208 ILE A CA 1
ATOM 1672 C C . ILE A 1 208 ? 9.219 24.406 10.102 1 94.81 208 ILE A C 1
ATOM 1674 O O . ILE A 1 208 ? 9.742 25.156 10.93 1 94.81 208 ILE A O 1
ATOM 1678 N N . LYS A 1 209 ? 9.43 24.516 8.773 1 93.31 209 LYS A N 1
ATOM 1679 C CA . LYS A 1 209 ? 10.328 25.516 8.211 1 93.31 209 LYS A CA 1
ATOM 1680 C C . LYS A 1 209 ? 9.773 26.922 8.414 1 93.31 209 LYS A C 1
ATOM 1682 O O . LYS A 1 209 ? 10.508 27.844 8.812 1 93.31 209 LYS A O 1
ATOM 1687 N N . GLU A 1 210 ? 8.5 27.031 8.156 1 92.75 210 GLU A N 1
ATOM 1688 C CA . GLU A 1 210 ? 7.848 28.328 8.266 1 92.75 210 GLU A CA 1
ATOM 1689 C C . GLU A 1 210 ? 7.871 28.844 9.703 1 92.75 210 GLU A C 1
ATOM 1691 O O . GLU A 1 210 ? 8.055 30.047 9.945 1 92.75 210 GLU A O 1
ATOM 1696 N N . LEU A 1 211 ? 7.707 27.969 10.656 1 92.88 211 LEU A N 1
ATOM 1697 C CA . LEU A 1 211 ? 7.637 28.328 12.07 1 92.88 211 LEU A CA 1
ATOM 1698 C C . LEU A 1 211 ? 9.031 28.359 12.695 1 92.88 211 LEU A C 1
ATOM 1700 O O . LEU A 1 211 ? 9.18 28.703 13.867 1 92.88 211 LEU A O 1
ATOM 1704 N N . ASN A 1 212 ? 10.055 27.906 11.906 1 90.81 212 ASN A N 1
ATOM 1705 C CA . ASN A 1 212 ? 11.445 27.891 12.336 1 90.81 212 ASN A CA 1
ATOM 1706 C C . ASN A 1 212 ? 11.641 27.047 13.594 1 90.81 212 ASN A C 1
ATOM 1708 O O . ASN A 1 212 ? 12.258 27.5 14.562 1 90.81 212 ASN A O 1
ATOM 1712 N N . TRP A 1 213 ? 10.914 26 13.547 1 88.38 213 TRP A N 1
ATOM 1713 C CA . TRP A 1 213 ? 11.086 25.078 14.656 1 88.38 213 TRP A CA 1
ATOM 1714 C C . TRP A 1 213 ? 12.445 24.391 14.594 1 88.38 213 TRP A C 1
ATOM 1716 O O . TRP A 1 213 ? 12.93 24.062 13.508 1 88.38 213 TRP A O 1
ATOM 1726 N N . GLN A 1 214 ? 13.188 24.375 15.648 1 80.25 214 GLN A N 1
ATOM 1727 C CA . GLN A 1 214 ? 14.492 23.734 15.734 1 80.25 214 GLN A CA 1
ATOM 1728 C C . GLN A 1 214 ? 14.445 22.484 16.609 1 80.25 214 GLN A C 1
ATOM 1730 O O . GLN A 1 214 ? 13.633 22.406 17.531 1 80.25 214 GLN A O 1
ATOM 1735 N N . MET B 1 1 ? -8.797 -12.836 -2.574 1 87 1 MET B N 1
ATOM 1736 C CA . MET B 1 1 ? -9.414 -13.719 -3.559 1 87 1 MET B CA 1
ATOM 1737 C C . MET B 1 1 ? -9.156 -15.18 -3.215 1 87 1 MET B C 1
ATOM 1739 O O . MET B 1 1 ? -9.867 -16.078 -3.695 1 87 1 MET B O 1
ATOM 1743 N N . LEU B 1 2 ? -8.297 -15.523 -2.188 1 92.38 2 LEU B N 1
ATOM 1744 C CA . LEU B 1 2 ? -7.949 -16.906 -1.921 1 92.38 2 LEU B CA 1
ATOM 1745 C C . LEU B 1 2 ? -8.75 -17.453 -0.743 1 92.38 2 LEU B C 1
ATOM 1747 O O . LEU B 1 2 ? -8.68 -18.656 -0.443 1 92.38 2 LEU B O 1
ATOM 1751 N N . ILE B 1 3 ? -9.484 -16.609 -0.198 1 93.62 3 ILE B N 1
ATOM 1752 C CA . ILE B 1 3 ? -10.086 -16.859 1.104 1 93.62 3 ILE B CA 1
ATOM 1753 C C . ILE B 1 3 ? -10.992 -18.078 1.024 1 93.62 3 ILE B C 1
ATOM 1755 O O . ILE B 1 3 ? -11.039 -18.891 1.958 1 93.62 3 ILE B O 1
ATOM 1759 N N . ALA B 1 4 ? -11.664 -18.297 -0.07 1 94.75 4 ALA B N 1
ATOM 1760 C CA . ALA B 1 4 ? -12.578 -19.422 -0.226 1 94.75 4 ALA B CA 1
ATOM 1761 C C . ALA B 1 4 ? -11.805 -20.719 -0.467 1 94.75 4 ALA B C 1
ATOM 1763 O O . ALA B 1 4 ? -12.375 -21.812 -0.376 1 94.75 4 ALA B O 1
ATOM 1764 N N . TYR B 1 5 ? -10.531 -20.625 -0.694 1 95.75 5 TYR B N 1
ATOM 1765 C CA . TYR B 1 5 ? -9.758 -21.781 -1.123 1 95.75 5 TYR B CA 1
ATOM 1766 C C . TYR B 1 5 ? -8.672 -22.125 -0.108 1 95.75 5 TYR B C 1
ATOM 1768 O O . TYR B 1 5 ? -7.809 -22.969 -0.37 1 95.75 5 TYR B O 1
ATOM 1776 N N . LEU B 1 6 ? -8.656 -21.453 1.006 1 95 6 LEU B N 1
ATOM 1777 C CA . LEU B 1 6 ? -7.598 -21.609 1.996 1 95 6 LEU B CA 1
ATOM 1778 C C . LEU B 1 6 ? -7.582 -23.031 2.547 1 95 6 LEU B C 1
ATOM 1780 O O . LEU B 1 6 ? -6.516 -23.594 2.826 1 95 6 LEU B O 1
ATOM 1784 N N . ASN B 1 7 ? -8.758 -23.594 2.703 1 94.25 7 ASN B N 1
ATOM 1785 C CA . ASN B 1 7 ? -8.805 -24.969 3.182 1 94.25 7 ASN B CA 1
ATOM 1786 C C . ASN B 1 7 ? -8.18 -25.938 2.182 1 94.25 7 ASN B C 1
ATOM 1788 O O . ASN B 1 7 ? -7.504 -26.891 2.572 1 94.25 7 ASN B O 1
ATOM 1792 N N . THR B 1 8 ? -8.484 -25.734 0.936 1 94.56 8 THR B N 1
ATOM 1793 C CA . THR B 1 8 ? -7.875 -26.516 -0.124 1 94.56 8 THR B CA 1
ATOM 1794 C C . THR B 1 8 ? -6.355 -26.359 -0.113 1 94.56 8 THR B C 1
ATOM 1796 O O . THR B 1 8 ? -5.617 -27.328 -0.226 1 94.56 8 THR B O 1
ATOM 1799 N N . LEU B 1 9 ? -5.867 -25.141 0.104 1 96.56 9 LEU B N 1
ATOM 1800 C CA . LEU B 1 9 ? -4.449 -24.812 0.002 1 96.56 9 LEU B CA 1
ATOM 1801 C C . LEU B 1 9 ? -3.693 -25.281 1.244 1 96.56 9 LEU B C 1
ATOM 1803 O O . LEU B 1 9 ? -2.479 -25.484 1.196 1 96.56 9 LEU B O 1
ATOM 1807 N N . LYS B 1 10 ? -4.422 -25.391 2.314 1 94.75 10 LYS B N 1
ATOM 1808 C CA . LYS B 1 10 ? -3.809 -25.828 3.566 1 94.75 10 LYS B CA 1
ATOM 1809 C C . LYS B 1 10 ? -3.197 -27.219 3.42 1 94.75 10 LYS B C 1
ATOM 1811 O O . LYS B 1 10 ? -2.236 -27.562 4.113 1 94.75 10 LYS B O 1
ATOM 1816 N N . ASN B 1 11 ? -3.73 -27.984 2.545 1 92.81 11 ASN B N 1
ATOM 1817 C CA . ASN B 1 11 ? -3.273 -29.359 2.352 1 92.81 11 ASN B CA 1
ATOM 1818 C C . ASN B 1 11 ? -2.252 -29.453 1.223 1 92.81 11 ASN B C 1
ATOM 1820 O O . ASN B 1 11 ? -1.903 -30.562 0.788 1 92.81 11 ASN B O 1
ATOM 1824 N N . LYS B 1 12 ? -1.832 -28.406 0.743 1 97 12 LYS B N 1
ATOM 1825 C CA . LYS B 1 12 ? -0.866 -28.375 -0.351 1 97 12 LYS B CA 1
ATOM 1826 C C . LYS B 1 12 ? 0.509 -27.938 0.141 1 97 12 LYS B C 1
ATOM 1828 O O . LYS B 1 12 ? 0.613 -27.078 1.023 1 97 12 LYS B O 1
ATOM 1833 N N . ASN B 1 13 ? 1.52 -28.516 -0.42 1 98.06 13 ASN B N 1
ATOM 1834 C CA . ASN B 1 13 ? 2.881 -28.062 -0.183 1 98.06 13 ASN B CA 1
ATOM 1835 C C . ASN B 1 13 ? 3.229 -26.859 -1.069 1 98.06 13 ASN B C 1
ATOM 1837 O O . ASN B 1 13 ? 3.605 -27.031 -2.23 1 98.06 13 ASN B O 1
ATOM 1841 N N . ILE B 1 14 ? 3.146 -25.719 -0.486 1 98.62 14 ILE B N 1
ATOM 1842 C CA . ILE B 1 14 ? 3.361 -24.484 -1.225 1 98.62 14 ILE B CA 1
ATOM 1843 C C . ILE B 1 14 ? 4.738 -23.906 -0.891 1 98.62 14 ILE B C 1
ATOM 1845 O O . ILE B 1 14 ? 5.07 -23.719 0.281 1 98.62 14 ILE B O 1
ATOM 1849 N N . PHE B 1 15 ? 5.523 -23.641 -1.904 1 98.81 15 PHE B N 1
ATOM 1850 C CA . PHE B 1 15 ? 6.871 -23.109 -1.719 1 98.81 15 PHE B CA 1
ATOM 1851 C C . PHE B 1 15 ? 6.969 -21.672 -2.217 1 98.81 15 PHE B C 1
ATOM 1853 O O . PHE B 1 15 ? 6.535 -21.375 -3.328 1 98.81 15 PHE B O 1
ATOM 1860 N N . LEU B 1 16 ? 7.426 -20.797 -1.413 1 98.75 16 LEU B N 1
ATOM 1861 C CA . LEU B 1 16 ? 7.938 -19.5 -1.854 1 98.75 16 LEU B CA 1
ATOM 1862 C C . LEU B 1 16 ? 9.43 -19.578 -2.16 1 98.75 16 LEU B C 1
ATOM 1864 O O . LEU B 1 16 ? 10.242 -19.812 -1.259 1 98.75 16 LEU B O 1
ATOM 1868 N N . CYS B 1 17 ? 9.797 -19.406 -3.338 1 98.44 17 CYS B N 1
ATOM 1869 C CA . CYS B 1 17 ? 11.18 -19.547 -3.779 1 98.44 17 CYS B CA 1
ATOM 1870 C C . CYS B 1 17 ? 11.883 -18.203 -3.842 1 98.44 17 CYS B C 1
ATOM 1872 O O . CYS B 1 17 ? 12.484 -17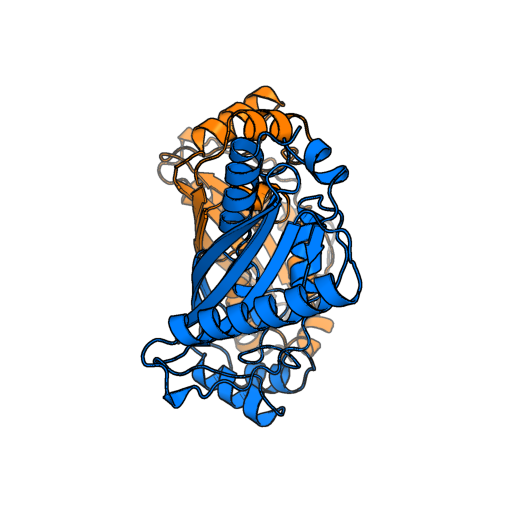.859 -4.863 1 98.44 17 CYS B O 1
ATOM 1874 N N . SER B 1 18 ? 11.789 -17.469 -2.801 1 95.69 18 SER B N 1
ATOM 1875 C CA . SER B 1 18 ? 12.352 -16.141 -2.59 1 95.69 18 SER B CA 1
ATOM 1876 C C . SER B 1 18 ? 12.812 -15.953 -1.146 1 95.69 18 SER B C 1
ATOM 1878 O O . SER B 1 18 ? 12.18 -16.469 -0.219 1 95.69 18 SER B O 1
ATOM 1880 N N . GLN B 1 19 ? 13.875 -15.258 -0.981 1 92.12 19 GLN B N 1
ATOM 1881 C CA . GLN B 1 19 ? 14.359 -14.938 0.359 1 92.12 19 GLN B CA 1
ATOM 1882 C C . GLN B 1 19 ? 13.719 -13.656 0.883 1 92.12 19 GLN B C 1
ATOM 1884 O O . GLN B 1 19 ? 13.953 -13.266 2.029 1 92.12 19 GLN B O 1
ATOM 1889 N N . SER B 1 20 ? 12.969 -13.047 0.096 1 92.38 20 SER B N 1
ATOM 1890 C CA . SER B 1 20 ? 12.391 -11.75 0.441 1 92.38 20 SER B CA 1
ATOM 1891 C C . SER B 1 20 ? 11.406 -11.883 1.602 1 92.38 20 SER B C 1
ATOM 1893 O O . SER B 1 20 ? 10.375 -12.539 1.476 1 92.38 20 SER B O 1
ATOM 1895 N N . LYS B 1 21 ? 11.672 -11.195 2.672 1 93 21 LYS B N 1
ATOM 1896 C CA . LYS B 1 21 ? 10.773 -11.195 3.824 1 93 21 LYS B CA 1
ATOM 1897 C C . LYS B 1 21 ? 9.453 -10.508 3.494 1 93 21 LYS B C 1
ATOM 1899 O O . LYS B 1 21 ? 8.383 -11.008 3.838 1 93 21 LYS B O 1
ATOM 1904 N N . PRO B 1 22 ? 9.477 -9.398 2.756 1 93.56 22 PRO B N 1
ATOM 1905 C CA . PRO B 1 22 ? 8.219 -8.75 2.383 1 93.56 22 PRO B CA 1
ATOM 1906 C C . PRO B 1 22 ? 7.316 -9.648 1.54 1 93.56 22 PRO B C 1
ATOM 1908 O O . PRO B 1 22 ? 6.098 -9.656 1.732 1 93.56 22 PRO B O 1
ATOM 1911 N N . ARG B 1 23 ? 7.883 -10.398 0.634 1 96 23 ARG B N 1
ATOM 1912 C CA . ARG B 1 23 ? 7.086 -11.328 -0.163 1 96 23 ARG B CA 1
ATOM 1913 C C . ARG B 1 23 ? 6.418 -12.375 0.721 1 96 23 ARG B C 1
ATOM 1915 O O . ARG B 1 23 ? 5.227 -12.648 0.571 1 96 23 ARG B O 1
ATOM 1922 N N . ARG B 1 24 ? 7.176 -12.859 1.617 1 97.19 24 ARG B N 1
ATOM 1923 C CA . ARG B 1 24 ? 6.648 -13.844 2.551 1 97.19 24 ARG B CA 1
ATOM 1924 C C . ARG B 1 24 ? 5.496 -13.266 3.367 1 97.19 24 ARG B C 1
ATOM 1926 O O . ARG B 1 24 ? 4.445 -13.898 3.504 1 97.19 24 ARG B O 1
ATOM 1933 N N . ASN B 1 25 ? 5.676 -12.102 3.914 1 95.56 25 ASN B N 1
ATOM 1934 C CA . ASN B 1 25 ? 4.652 -11.453 4.723 1 95.56 25 ASN B CA 1
ATOM 1935 C C . ASN B 1 25 ? 3.35 -11.273 3.945 1 95.56 25 ASN B C 1
ATOM 1937 O O . ASN B 1 25 ? 2.266 -11.508 4.48 1 95.56 25 ASN B O 1
ATOM 1941 N N . LEU B 1 26 ? 3.457 -10.844 2.713 1 95.62 26 LEU B N 1
ATOM 1942 C CA . LEU B 1 26 ? 2.279 -10.648 1.875 1 95.62 26 LEU B CA 1
ATOM 1943 C C . LEU B 1 26 ? 1.512 -11.953 1.694 1 95.62 26 LEU B C 1
ATOM 1945 O O . LEU B 1 26 ? 0.284 -11.977 1.809 1 95.62 26 LEU B O 1
ATOM 1949 N N . LEU B 1 27 ? 2.238 -13.023 1.438 1 97.19 27 LEU B N 1
ATOM 1950 C CA . LEU B 1 27 ? 1.602 -14.312 1.205 1 97.19 27 LEU B CA 1
ATOM 1951 C C . LEU B 1 27 ? 0.965 -14.844 2.484 1 97.19 27 LEU B C 1
ATOM 1953 O O . LEU B 1 27 ? -0.144 -15.383 2.455 1 97.19 27 LEU B O 1
ATOM 1957 N N . GLU B 1 28 ? 1.678 -14.688 3.549 1 96.06 28 GLU B N 1
ATOM 1958 C CA . GLU B 1 28 ? 1.147 -15.141 4.828 1 96.06 28 GLU B CA 1
ATOM 1959 C C . GLU B 1 28 ? -0.094 -14.344 5.227 1 96.06 28 GLU B C 1
ATOM 1961 O O . GLU B 1 28 ? -1.022 -14.891 5.824 1 96.06 28 GLU B O 1
ATOM 1966 N N . GLN B 1 29 ? -0.095 -13.117 4.918 1 93 29 GLN B N 1
ATOM 1967 C CA . GLN B 1 29 ? -1.26 -12.273 5.172 1 93 29 GLN B CA 1
ATOM 1968 C C . GLN B 1 29 ? -2.488 -12.797 4.434 1 93 29 GLN B C 1
ATOM 1970 O O . GLN B 1 29 ? -3.619 -12.586 4.879 1 93 29 GLN B O 1
ATOM 1975 N N . LEU B 1 30 ? -2.273 -13.469 3.352 1 93.94 30 LEU B N 1
ATOM 1976 C CA . LEU B 1 30 ? -3.367 -14.039 2.576 1 93.94 30 LEU B CA 1
ATOM 1977 C C . LEU B 1 30 ? -3.852 -15.344 3.201 1 93.94 30 LEU B C 1
ATOM 1979 O O . LEU B 1 30 ? -4.848 -15.922 2.752 1 93.94 30 LEU B O 1
ATOM 1983 N N . GLY B 1 31 ? -3.109 -15.875 4.172 1 93.44 31 GLY B N 1
ATOM 1984 C CA . GLY B 1 31 ? -3.504 -17.094 4.871 1 93.44 31 GLY B CA 1
ATOM 1985 C C . GLY B 1 31 ? -2.758 -18.328 4.395 1 93.44 31 GLY B C 1
ATOM 1986 O O . GLY B 1 31 ? -3.117 -19.453 4.75 1 93.44 31 GLY B O 1
ATOM 1987 N N . LEU B 1 32 ? -1.777 -18.125 3.652 1 96.44 32 LEU B N 1
ATOM 1988 C CA . LEU B 1 32 ? -1.062 -19.281 3.1 1 96.44 32 LEU B CA 1
ATOM 1989 C C . LEU B 1 32 ? -0.006 -19.781 4.074 1 96.44 32 LEU B C 1
ATOM 1991 O O . LEU B 1 32 ? 0.649 -18.984 4.754 1 96.44 32 LEU B O 1
ATOM 1995 N N . GLN B 1 33 ? 0.115 -21.016 4.176 1 96.94 33 GLN B N 1
ATOM 1996 C CA . GLN B 1 33 ? 1.235 -21.672 4.84 1 96.94 33 GLN B CA 1
ATOM 1997 C C . GLN B 1 33 ? 2.344 -22 3.844 1 96.94 33 GLN B C 1
ATOM 1999 O O . GLN B 1 33 ? 2.119 -22.734 2.879 1 96.94 33 GLN B O 1
ATOM 2004 N N . LEU B 1 34 ? 3.551 -21.516 4.137 1 98.12 34 LEU B N 1
ATOM 2005 C CA . LEU B 1 34 ? 4.57 -21.562 3.096 1 98.12 34 LEU B CA 1
ATOM 2006 C C . LEU B 1 34 ? 5.797 -22.328 3.568 1 98.12 34 LEU B C 1
ATOM 2008 O O . LEU B 1 34 ? 6.152 -22.281 4.746 1 98.12 34 LEU B O 1
ATOM 2012 N N . ASN B 1 35 ? 6.371 -23.062 2.697 1 98.19 35 ASN B N 1
ATOM 2013 C CA . ASN B 1 35 ? 7.762 -23.484 2.781 1 98.19 35 ASN B CA 1
ATOM 2014 C C . ASN B 1 35 ? 8.688 -22.531 2.039 1 98.19 35 ASN B C 1
ATOM 2016 O O . ASN B 1 35 ? 8.391 -22.109 0.914 1 98.19 35 ASN B O 1
ATOM 2020 N N . ILE B 1 36 ? 9.742 -22.109 2.701 1 98.19 36 ILE B N 1
ATOM 2021 C CA . ILE B 1 36 ? 10.664 -21.172 2.088 1 98.19 36 ILE B CA 1
ATOM 2022 C C . ILE B 1 36 ? 11.836 -21.922 1.457 1 98.19 36 ILE B C 1
ATOM 2024 O O . ILE B 1 36 ? 12.523 -22.688 2.131 1 98.19 36 ILE B O 1
ATOM 2028 N N . TYR B 1 37 ? 12.047 -21.703 0.167 1 98.06 37 TYR B N 1
ATOM 2029 C CA . TYR B 1 37 ? 13.125 -22.344 -0.583 1 98.06 37 TYR B CA 1
ATOM 2030 C C . TYR B 1 37 ? 13.695 -21.391 -1.631 1 98.06 37 TYR B C 1
ATOM 2032 O O . TYR B 1 37 ? 13.367 -21.5 -2.814 1 98.06 37 TYR B O 1
ATOM 2040 N N . PRO B 1 38 ? 14.562 -20.531 -1.218 1 97 38 PRO B N 1
ATOM 2041 C CA . PRO B 1 38 ? 15.07 -19.5 -2.121 1 97 38 PRO B CA 1
ATOM 2042 C C . PRO B 1 38 ? 15.906 -20.078 -3.262 1 97 38 PRO B C 1
ATOM 2044 O O . PRO B 1 38 ? 16.625 -21.062 -3.074 1 97 38 PRO B O 1
ATOM 2047 N N . SER B 1 39 ? 15.797 -19.438 -4.402 1 95.94 39 SER B N 1
ATOM 2048 C CA . SER B 1 39 ? 16.641 -19.766 -5.543 1 95.94 39 SER B CA 1
ATOM 2049 C C . SER B 1 39 ? 18.094 -19.328 -5.305 1 95.94 39 SER B C 1
ATOM 2051 O O . SER B 1 39 ? 18.328 -18.328 -4.637 1 95.94 39 SER B O 1
ATOM 2053 N N . SER B 1 40 ? 19.016 -20.016 -5.922 1 92.81 40 SER B N 1
ATOM 2054 C CA . SER B 1 40 ? 20.438 -19.656 -5.895 1 92.81 40 SER B CA 1
ATOM 2055 C C . SER B 1 40 ? 20.891 -19.109 -7.246 1 92.81 40 SER B C 1
ATOM 2057 O O . SER B 1 40 ? 22.078 -18.922 -7.477 1 92.81 40 SER B O 1
ATOM 2059 N N . PHE B 1 41 ? 19.922 -18.906 -8.078 1 92.56 41 PHE B N 1
ATOM 2060 C CA . PHE B 1 41 ? 20.234 -18.391 -9.398 1 92.56 41 PHE B CA 1
ATOM 2061 C C . PHE B 1 41 ? 20.969 -17.047 -9.297 1 92.56 41 PHE B C 1
ATOM 2063 O O . PHE B 1 41 ? 20.469 -16.109 -8.664 1 92.56 41 PHE B O 1
ATOM 2070 N N . GLU B 1 42 ? 22.125 -16.969 -9.859 1 85.44 42 GLU B N 1
ATOM 2071 C CA . GLU B 1 42 ? 22.875 -15.711 -9.867 1 85.44 42 GLU B CA 1
ATOM 2072 C C . GLU B 1 42 ? 22.266 -14.711 -10.859 1 85.44 42 GLU B C 1
ATOM 2074 O O . GLU B 1 42 ? 22.156 -15.008 -12.047 1 85.44 42 GLU B O 1
ATOM 2079 N N . GLU B 1 43 ? 21.719 -13.656 -10.438 1 82 43 GLU B N 1
ATOM 2080 C CA . GLU B 1 43 ? 21.109 -12.641 -11.281 1 82 43 GLU B CA 1
ATOM 2081 C C . GLU B 1 43 ? 22.156 -11.875 -12.086 1 82 43 GLU B C 1
ATOM 2083 O O . GLU B 1 43 ? 22.297 -10.664 -11.945 1 82 43 GLU B O 1
ATOM 2088 N N . ASP B 1 44 ? 22.75 -12.602 -13.102 1 83.94 44 ASP B N 1
ATOM 2089 C CA . ASP B 1 44 ? 23.891 -12.039 -13.812 1 83.94 44 ASP B CA 1
ATOM 2090 C C . ASP B 1 44 ? 23.609 -11.93 -15.312 1 83.94 44 ASP B C 1
ATOM 2092 O O . ASP B 1 44 ? 24.531 -11.828 -16.125 1 83.94 44 ASP B O 1
ATOM 2096 N N . LEU B 1 45 ? 22.359 -11.914 -15.656 1 89.06 45 LEU B N 1
ATOM 2097 C CA . LEU B 1 45 ? 22.031 -11.711 -17.062 1 89.06 45 LEU B CA 1
ATOM 2098 C C . LEU B 1 45 ? 22.531 -10.352 -17.547 1 89.06 45 LEU B C 1
ATOM 2100 O O . LEU B 1 45 ? 22.453 -9.367 -16.812 1 89.06 45 LEU B O 1
ATOM 2104 N N . ASP B 1 46 ? 23.031 -10.328 -18.766 1 91.38 46 ASP B N 1
ATOM 2105 C CA . ASP B 1 46 ? 23.516 -9.086 -19.359 1 91.38 46 ASP B CA 1
ATOM 2106 C C . ASP B 1 46 ? 22.375 -8.156 -19.734 1 91.38 46 ASP B C 1
ATOM 2108 O O . ASP B 1 46 ? 21.703 -8.375 -20.75 1 91.38 46 ASP B O 1
ATOM 2112 N N . LYS B 1 47 ? 22.234 -7.133 -19.094 1 88.69 47 LYS B N 1
ATOM 2113 C CA . LYS B 1 47 ? 21.125 -6.184 -19.266 1 88.69 47 LYS B CA 1
ATOM 2114 C C . LYS B 1 47 ? 21.172 -5.562 -20.672 1 88.69 47 LYS B C 1
ATOM 2116 O O . LYS B 1 47 ? 20.125 -5.184 -21.203 1 88.69 47 LYS B O 1
ATOM 2121 N N . SER B 1 48 ? 22.328 -5.441 -21.203 1 89.06 48 SER B N 1
ATOM 2122 C CA . SER B 1 48 ? 22.5 -4.766 -22.484 1 89.06 48 SER B CA 1
ATOM 2123 C C . SER B 1 48 ? 21.844 -5.551 -23.609 1 89.06 48 SER B C 1
ATOM 2125 O O . SER B 1 48 ? 21.609 -5.012 -24.688 1 89.06 48 SER B O 1
ATOM 2127 N N . LEU B 1 49 ? 21.547 -6.738 -23.359 1 91.06 49 LEU B N 1
ATOM 2128 C CA . LEU B 1 49 ? 20.969 -7.613 -24.375 1 91.06 49 LEU B CA 1
ATOM 2129 C C . LEU B 1 49 ? 19.453 -7.438 -24.453 1 91.06 49 LEU B C 1
ATOM 2131 O O . LEU B 1 49 ? 18.812 -7.957 -25.359 1 91.06 49 LEU B O 1
ATOM 2135 N N . TYR B 1 50 ? 18.969 -6.656 -23.531 1 93.19 50 TYR B N 1
ATOM 2136 C CA . TYR B 1 50 ? 17.516 -6.535 -23.469 1 93.19 50 TYR B CA 1
ATOM 2137 C C . TYR B 1 50 ? 17.062 -5.145 -23.891 1 93.19 50 TYR B C 1
ATOM 2139 O O . TYR B 1 50 ? 17.469 -4.141 -23.297 1 93.19 50 TYR B O 1
ATOM 2147 N N . LYS B 1 51 ? 16.281 -5.117 -24.938 1 92.38 51 LYS B N 1
ATOM 2148 C CA . LYS B 1 51 ? 15.695 -3.854 -25.359 1 92.38 51 LYS B CA 1
ATOM 2149 C C . LYS B 1 51 ? 14.547 -3.434 -24.438 1 92.38 51 LYS B C 1
ATOM 2151 O O . LYS B 1 51 ? 14.398 -2.25 -24.141 1 92.38 51 LYS B O 1
ATOM 2156 N N . ASP B 1 52 ? 13.812 -4.355 -23.953 1 95.62 52 ASP B N 1
ATOM 2157 C CA . ASP B 1 52 ? 12.727 -4.137 -23 1 95.62 52 ASP B CA 1
ATOM 2158 C C . ASP B 1 52 ? 13.086 -4.68 -21.625 1 95.62 52 ASP B C 1
ATOM 2160 O O . ASP B 1 52 ? 13.266 -5.887 -21.453 1 95.62 52 ASP B O 1
ATOM 2164 N N . PRO B 1 53 ? 13.086 -3.787 -20.656 1 96.31 53 PRO B N 1
ATOM 2165 C CA . PRO B 1 53 ? 13.406 -4.238 -19.297 1 96.31 53 PRO B CA 1
ATOM 2166 C C . PRO B 1 53 ? 12.484 -5.355 -18.812 1 96.31 53 PRO B C 1
ATOM 2168 O O . PRO B 1 53 ? 12.891 -6.184 -17.984 1 96.31 53 PRO B O 1
ATOM 2171 N N . LYS B 1 54 ? 11.297 -5.43 -19.281 1 97.56 54 LYS B N 1
ATOM 2172 C CA . LYS B 1 54 ? 10.352 -6.469 -18.875 1 97.56 54 LYS B CA 1
ATOM 2173 C C . LYS B 1 54 ? 10.836 -7.852 -19.297 1 97.56 54 LYS B C 1
ATOM 2175 O O . LYS B 1 54 ? 10.594 -8.836 -18.609 1 97.56 54 LYS B O 1
ATOM 2180 N N . ASP B 1 55 ? 11.508 -7.898 -20.422 1 97.31 55 ASP B N 1
ATOM 2181 C CA . ASP B 1 55 ? 12.078 -9.164 -20.859 1 97.31 55 ASP B CA 1
ATOM 2182 C C . ASP B 1 55 ? 13.211 -9.602 -19.938 1 97.31 55 ASP B C 1
ATOM 2184 O O . ASP B 1 55 ? 13.367 -10.789 -19.641 1 97.31 55 ASP B O 1
ATOM 2188 N N . TYR B 1 56 ? 13.961 -8.633 -19.438 1 96.38 56 TYR B N 1
ATOM 2189 C CA . TYR B 1 56 ? 15.047 -8.93 -18.516 1 96.38 56 TYR B CA 1
ATOM 2190 C C . TYR B 1 56 ? 14.531 -9.555 -17.234 1 96.38 56 TYR B C 1
ATOM 2192 O O . TYR B 1 56 ? 15.008 -10.602 -16.812 1 96.38 56 TYR B O 1
ATOM 2200 N N . VAL B 1 57 ? 13.555 -8.891 -16.641 1 97 57 VAL B N 1
ATOM 2201 C CA . VAL B 1 57 ? 13.047 -9.367 -15.352 1 97 57 VAL B CA 1
ATOM 2202 C C . VAL B 1 57 ? 12.352 -10.719 -15.531 1 97 57 VAL B C 1
ATOM 2204 O O . VAL B 1 57 ? 12.422 -11.578 -14.656 1 97 57 VAL B O 1
ATOM 2207 N N . LYS B 1 58 ? 11.648 -10.891 -16.641 1 98 58 LYS B N 1
ATOM 2208 C CA . LYS B 1 58 ? 11.016 -12.164 -16.953 1 98 58 LYS B CA 1
ATOM 2209 C C . LYS B 1 58 ? 12.047 -13.289 -17.031 1 98 58 LYS B C 1
ATOM 2211 O O . LYS B 1 58 ? 11.875 -14.336 -16.406 1 98 58 LYS B O 1
ATOM 2216 N N . ASP B 1 59 ? 13.125 -13.016 -17.812 1 97.81 59 ASP B N 1
ATOM 2217 C CA . ASP B 1 59 ? 14.141 -14.039 -18 1 97.81 59 ASP B CA 1
ATOM 2218 C C . ASP B 1 59 ? 14.898 -14.32 -16.703 1 97.81 59 ASP B C 1
ATOM 2220 O O . ASP B 1 59 ? 15.305 -15.461 -16.453 1 97.81 59 ASP B O 1
ATOM 2224 N N . THR B 1 60 ? 15.117 -13.336 -15.945 1 96.94 60 THR B N 1
ATOM 2225 C CA . THR B 1 60 ? 15.734 -13.539 -14.641 1 96.94 60 THR B CA 1
ATOM 2226 C C . THR B 1 60 ? 14.875 -14.445 -13.766 1 96.94 60 THR B C 1
ATOM 2228 O O . THR B 1 60 ? 15.383 -15.375 -13.141 1 96.94 60 THR B O 1
ATOM 2231 N N . CYS B 1 61 ? 13.609 -14.188 -13.734 1 97.94 61 CYS B N 1
ATOM 2232 C CA . CYS B 1 61 ? 12.695 -15.016 -12.961 1 97.94 61 CYS B CA 1
ATOM 2233 C C . CYS B 1 61 ? 12.672 -16.438 -13.484 1 97.94 61 CYS B C 1
ATOM 2235 O O . CYS B 1 61 ? 12.625 -17.391 -12.703 1 97.94 61 CYS B O 1
ATOM 2237 N N . GLN B 1 62 ? 12.695 -16.562 -14.812 1 98.19 62 GLN B N 1
ATOM 2238 C CA . GLN B 1 62 ? 12.758 -17.891 -15.406 1 98.19 62 GLN B CA 1
ATOM 2239 C C . GLN B 1 62 ? 14.008 -18.641 -14.961 1 98.19 62 GLN B C 1
ATOM 2241 O O . GLN B 1 62 ? 13.969 -19.859 -14.742 1 98.19 62 GLN B O 1
ATOM 2246 N N . GLY B 1 63 ? 15.125 -17.922 -14.898 1 97.88 63 GLY B N 1
ATOM 2247 C CA . GLY B 1 63 ? 16.344 -18.531 -14.367 1 97.88 63 GLY B CA 1
ATOM 2248 C C . GLY B 1 63 ? 16.172 -19.078 -12.969 1 97.88 63 GLY B C 1
ATOM 2249 O O . GLY B 1 63 ? 16.656 -20.172 -12.664 1 97.88 63 GLY B O 1
ATOM 2250 N N . LYS B 1 64 ? 15.461 -18.375 -12.125 1 98.12 64 LYS B N 1
ATOM 2251 C CA . LYS B 1 64 ? 15.18 -18.828 -10.773 1 98.12 64 LYS B CA 1
ATOM 2252 C C . LYS B 1 64 ? 14.32 -20.094 -10.781 1 98.12 64 LYS B C 1
ATOM 2254 O O . LYS B 1 64 ? 14.539 -21 -9.984 1 98.12 64 LYS B O 1
ATOM 2259 N N . VAL B 1 65 ? 13.328 -20.141 -11.664 1 98.44 65 VAL B N 1
ATOM 2260 C CA . VAL B 1 65 ? 12.453 -21.297 -11.82 1 98.44 65 VAL B CA 1
ATOM 2261 C C . VAL B 1 65 ? 13.289 -22.531 -12.164 1 98.44 65 VAL B C 1
ATOM 2263 O O . VAL B 1 65 ? 13.18 -23.562 -11.492 1 98.44 65 VAL B O 1
ATOM 2266 N N . ASN B 1 66 ? 14.148 -22.375 -13.156 1 98 66 ASN B N 1
ATOM 2267 C CA . ASN B 1 66 ? 14.961 -23.484 -13.617 1 98 66 ASN B CA 1
ATOM 2268 C C . ASN B 1 66 ? 15.891 -23.984 -12.516 1 98 66 ASN B C 1
ATOM 2270 O O . ASN B 1 66 ? 16.047 -25.203 -12.328 1 98 66 ASN B O 1
ATOM 2274 N N . ASP B 1 67 ? 16.422 -23.078 -11.797 1 97.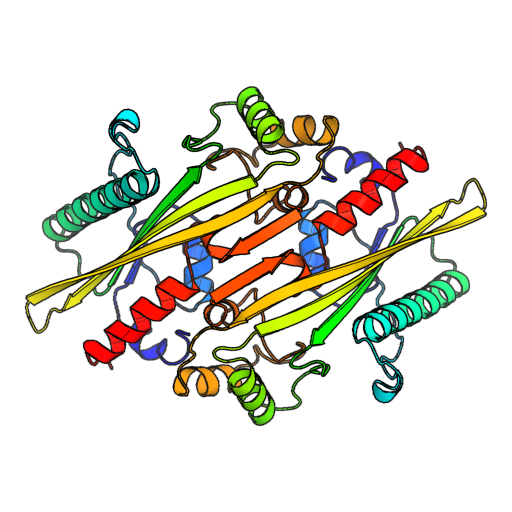88 67 ASP B N 1
ATOM 2275 C CA . ASP B 1 67 ? 17.344 -23.406 -10.703 1 97.88 67 ASP B CA 1
ATOM 2276 C C . ASP B 1 67 ? 16.625 -24.25 -9.641 1 97.88 67 ASP B C 1
ATOM 2278 O O . ASP B 1 67 ? 17.109 -25.328 -9.273 1 97.88 67 ASP B O 1
ATOM 2282 N N . VAL B 1 68 ? 15.5 -23.812 -9.195 1 98.19 68 VAL B N 1
ATOM 2283 C CA . VAL B 1 68 ? 14.797 -24.453 -8.086 1 98.19 68 VAL B CA 1
ATOM 2284 C C . VAL B 1 68 ? 14.219 -25.781 -8.531 1 98.19 68 VAL B C 1
ATOM 2286 O O . VAL B 1 68 ? 14.242 -26.766 -7.777 1 98.19 68 VAL B O 1
ATOM 2289 N N . LEU B 1 69 ? 13.664 -25.875 -9.766 1 97.75 69 LEU B N 1
ATOM 2290 C CA . LEU B 1 69 ? 13.117 -27.125 -10.258 1 97.75 69 LEU B CA 1
ATOM 2291 C C . LEU B 1 69 ? 14.18 -28.219 -10.289 1 97.75 69 LEU B C 1
ATOM 2293 O O . LEU B 1 69 ? 13.906 -29.375 -9.953 1 97.75 69 LEU B O 1
ATOM 2297 N N . LYS B 1 70 ? 15.383 -27.844 -10.734 1 97.69 70 LYS B N 1
ATOM 2298 C CA . LYS B 1 70 ? 16.5 -28.781 -10.734 1 97.69 70 LYS B CA 1
ATOM 2299 C C . LYS B 1 70 ? 16.781 -29.281 -9.328 1 97.69 70 LYS B C 1
ATOM 2301 O O . LYS B 1 70 ? 16.969 -30.484 -9.117 1 97.69 70 LYS B O 1
ATOM 2306 N N . LYS B 1 71 ? 16.797 -28.391 -8.43 1 97.75 71 LYS B N 1
ATOM 2307 C CA . LYS B 1 71 ? 17.062 -28.75 -7.043 1 97.75 71 LYS B CA 1
ATOM 2308 C C . LYS B 1 71 ? 15.945 -29.594 -6.457 1 97.75 71 LYS B C 1
ATOM 2310 O O . LYS B 1 71 ? 16.203 -30.531 -5.691 1 97.75 71 LYS B O 1
ATOM 2315 N N . PHE B 1 72 ? 14.68 -29.234 -6.75 1 97.88 72 PHE B N 1
ATOM 2316 C CA . PHE B 1 72 ? 13.539 -30.031 -6.301 1 97.88 72 PHE B CA 1
ATOM 2317 C C . PHE B 1 72 ? 13.688 -31.484 -6.738 1 97.88 72 PHE B C 1
ATOM 2319 O O . PHE B 1 72 ? 13.422 -32.406 -5.957 1 97.88 72 PHE B O 1
ATOM 2326 N N . GLN B 1 73 ? 14.078 -31.656 -7.984 1 96.75 73 GLN B N 1
ATOM 2327 C CA . GLN B 1 73 ? 14.258 -33 -8.531 1 96.75 73 GLN B CA 1
ATOM 2328 C C . GLN B 1 73 ? 15.406 -33.719 -7.832 1 96.75 73 GLN B C 1
ATOM 2330 O O . GLN B 1 73 ? 15.25 -34.875 -7.414 1 96.75 73 GLN B O 1
ATOM 2335 N N . GLN B 1 74 ? 16.5 -33.062 -7.645 1 97.69 74 GLN B N 1
ATOM 2336 C CA . GLN B 1 74 ? 17.688 -33.656 -7.043 1 97.69 74 GLN B CA 1
ATOM 2337 C C . GLN B 1 74 ? 17.438 -34.094 -5.598 1 97.69 74 GLN B C 1
ATOM 2339 O O . GLN B 1 74 ? 17.938 -35.125 -5.145 1 97.69 74 GLN B O 1
ATOM 2344 N N . GLU B 1 75 ? 16.656 -33.281 -4.945 1 97.81 75 GLU B N 1
ATOM 2345 C CA . GLU B 1 75 ? 16.422 -33.5 -3.521 1 97.81 75 GLU B CA 1
ATOM 2346 C C . GLU B 1 75 ? 15.102 -34.219 -3.281 1 97.81 75 GLU B C 1
ATOM 2348 O O . GLU B 1 75 ? 14.727 -34.469 -2.135 1 97.81 75 GLU B O 1
ATOM 2353 N N . ASN B 1 76 ? 14.422 -34.594 -4.332 1 96.94 76 ASN B N 1
ATOM 2354 C CA . ASN B 1 76 ? 13.133 -35.281 -4.27 1 96.94 76 ASN B CA 1
ATOM 2355 C C . ASN B 1 76 ? 12.156 -34.531 -3.357 1 96.94 76 ASN B C 1
ATOM 2357 O O . ASN B 1 76 ? 11.586 -35.125 -2.443 1 96.94 76 ASN B O 1
ATOM 2361 N N . ILE B 1 77 ? 12.086 -33.25 -3.576 1 97.56 77 ILE B N 1
ATOM 2362 C CA . ILE B 1 77 ? 11.203 -32.438 -2.77 1 97.56 77 ILE B CA 1
ATOM 2363 C C . ILE B 1 77 ? 9.758 -32.625 -3.215 1 97.56 77 ILE B C 1
ATOM 2365 O O . ILE B 1 77 ? 9.453 -32.594 -4.41 1 97.56 77 ILE B O 1
ATOM 2369 N N . ASN B 1 78 ? 8.852 -32.906 -2.258 1 97.62 78 ASN B N 1
ATOM 2370 C CA . ASN B 1 78 ? 7.418 -32.969 -2.537 1 97.62 78 ASN B CA 1
ATOM 2371 C C . ASN B 1 78 ? 6.789 -31.562 -2.529 1 97.62 78 ASN B C 1
ATOM 2373 O O . ASN B 1 78 ? 6.703 -30.922 -1.48 1 97.62 78 ASN B O 1
ATOM 2377 N N . TRP B 1 79 ? 6.398 -31.125 -3.684 1 98.19 79 TRP B N 1
ATOM 2378 C CA . TRP B 1 79 ? 5.816 -29.797 -3.803 1 98.19 79 TRP B CA 1
ATOM 2379 C C . TRP B 1 79 ? 4.551 -29.828 -4.652 1 98.19 79 TRP B C 1
ATOM 2381 O O . TRP B 1 79 ? 4.398 -30.703 -5.516 1 98.19 79 TRP B O 1
ATOM 2391 N N . ASP B 1 80 ? 3.58 -28.906 -4.371 1 98.12 80 ASP B N 1
ATOM 2392 C CA . ASP B 1 80 ? 2.354 -28.781 -5.152 1 98.12 80 ASP B CA 1
ATOM 2393 C C . ASP B 1 80 ? 2.316 -27.438 -5.88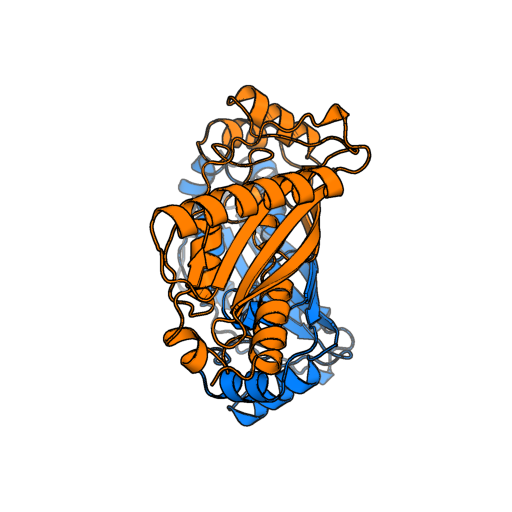7 1 98.12 80 ASP B C 1
ATOM 2395 O O . ASP B 1 80 ? 1.84 -27.359 -7.023 1 98.12 80 ASP B O 1
ATOM 2399 N N . ILE B 1 81 ? 2.764 -26.391 -5.266 1 98.69 81 ILE B N 1
ATOM 2400 C CA . ILE B 1 81 ? 2.811 -25.062 -5.84 1 98.69 81 ILE B CA 1
ATOM 2401 C C . ILE B 1 81 ? 4.156 -24.406 -5.523 1 98.69 81 ILE B C 1
ATOM 2403 O O . ILE B 1 81 ? 4.66 -24.516 -4.402 1 98.69 81 ILE B O 1
ATOM 2407 N N . ALA B 1 82 ? 4.777 -23.812 -6.453 1 98.88 82 ALA B N 1
ATOM 2408 C CA . ALA B 1 82 ? 6.004 -23.047 -6.258 1 98.88 82 ALA B CA 1
ATOM 2409 C C . ALA B 1 82 ? 5.859 -21.641 -6.832 1 98.88 82 ALA B C 1
ATOM 2411 O O . ALA B 1 82 ? 5.438 -21.469 -7.977 1 98.88 82 ALA B O 1
ATOM 2412 N N . ILE B 1 83 ? 6.211 -20.672 -6.039 1 98.88 83 ILE B N 1
ATOM 2413 C CA . ILE B 1 83 ? 6.023 -19.266 -6.41 1 98.88 83 ILE B CA 1
ATOM 2414 C C . ILE B 1 83 ? 7.383 -18.578 -6.516 1 98.88 83 ILE B C 1
ATOM 2416 O O . ILE B 1 83 ? 8.211 -18.672 -5.609 1 98.88 83 ILE B O 1
ATOM 2420 N N . PHE B 1 84 ? 7.621 -17.891 -7.629 1 98.75 84 PHE B N 1
ATOM 2421 C CA . PHE B 1 84 ? 8.852 -17.156 -7.922 1 98.75 84 PHE B CA 1
ATOM 2422 C C . PHE B 1 84 ? 8.547 -15.703 -8.266 1 98.75 84 PHE B C 1
ATOM 2424 O O . PHE B 1 84 ? 7.551 -15.414 -8.938 1 98.75 84 PHE B O 1
ATOM 2431 N N . CYS B 1 85 ? 9.445 -14.836 -7.836 1 97.62 85 CYS B N 1
ATOM 2432 C CA . CYS B 1 85 ? 9.297 -13.438 -8.211 1 97.62 85 CYS B CA 1
ATOM 2433 C C . CYS B 1 85 ? 10.664 -12.781 -8.422 1 97.62 85 CYS B C 1
ATOM 2435 O O . CYS B 1 85 ? 11.664 -13.227 -7.852 1 97.62 85 CYS B O 1
ATOM 2437 N N . ASP B 1 86 ? 10.688 -11.836 -9.234 1 96.44 86 ASP B N 1
ATOM 2438 C CA . ASP B 1 86 ? 11.797 -10.906 -9.445 1 96.44 86 ASP B CA 1
ATOM 2439 C C . ASP B 1 86 ? 11.289 -9.492 -9.719 1 96.44 86 ASP B C 1
ATOM 2441 O O . ASP B 1 86 ? 10.266 -9.32 -10.383 1 96.44 86 ASP B O 1
ATOM 2445 N N . THR B 1 87 ? 11.953 -8.531 -9.164 1 96.19 87 THR B N 1
ATOM 2446 C CA . THR B 1 87 ? 11.5 -7.145 -9.258 1 96.19 87 THR B CA 1
ATOM 2447 C C . THR B 1 87 ? 12.633 -6.23 -9.711 1 96.19 87 THR B C 1
ATOM 2449 O O . THR B 1 87 ? 13.766 -6.355 -9.227 1 96.19 87 THR B O 1
ATOM 2452 N N . ILE B 1 88 ? 12.336 -5.332 -10.617 1 96 88 ILE B N 1
ATOM 2453 C CA . ILE B 1 88 ? 13.312 -4.324 -11.031 1 96 88 ILE B CA 1
ATOM 2454 C C . ILE B 1 88 ? 12.656 -2.945 -11.031 1 96 88 ILE B C 1
ATOM 2456 O O . ILE B 1 88 ? 11.43 -2.834 -11.117 1 96 88 ILE B O 1
ATOM 2460 N N . ILE B 1 89 ? 13.438 -1.956 -10.883 1 97.06 89 ILE B N 1
ATOM 2461 C CA . ILE B 1 89 ? 13.023 -0.567 -11.031 1 97.06 89 ILE B CA 1
ATOM 2462 C C . ILE B 1 89 ? 13.633 0.022 -12.305 1 97.06 89 ILE B C 1
ATOM 2464 O O . ILE B 1 89 ? 14.812 -0.208 -12.594 1 97.06 89 ILE B O 1
ATOM 2468 N N . VAL B 1 90 ? 12.805 0.693 -13.07 1 97.31 90 VAL B N 1
ATOM 2469 C CA . VAL B 1 90 ? 13.242 1.278 -14.336 1 97.31 90 VAL B CA 1
ATOM 2470 C C . VAL B 1 90 ? 13 2.785 -14.32 1 97.31 90 VAL B C 1
ATOM 2472 O O . VAL B 1 90 ? 11.914 3.244 -13.969 1 97.31 90 VAL B O 1
ATOM 2475 N N . LEU B 1 91 ? 13.977 3.508 -14.594 1 95.56 91 LEU B N 1
ATOM 2476 C CA . LEU B 1 91 ? 13.93 4.953 -14.773 1 95.56 91 LEU B CA 1
ATOM 2477 C C . LEU B 1 91 ? 14.539 5.359 -16.109 1 95.56 91 LEU B C 1
ATOM 2479 O O . LEU B 1 91 ? 15.695 5.027 -16.391 1 95.56 91 LEU B O 1
ATOM 2483 N N . ASN B 1 92 ? 13.82 6.074 -16.922 1 91.88 92 ASN B N 1
ATOM 2484 C CA . ASN B 1 92 ? 14.289 6.477 -18.234 1 91.88 92 ASN B CA 1
ATOM 2485 C C . ASN B 1 92 ? 14.844 5.285 -19.016 1 91.88 92 ASN B C 1
ATOM 2487 O O . ASN B 1 92 ? 15.969 5.336 -19.531 1 91.88 92 ASN B O 1
ATOM 2491 N N . ASP B 1 93 ? 14.148 4.188 -18.922 1 89.38 93 ASP B N 1
ATOM 2492 C CA . ASP B 1 93 ? 14.398 2.963 -19.688 1 89.38 93 ASP B CA 1
ATOM 2493 C C . ASP B 1 93 ? 15.68 2.281 -19.219 1 89.38 93 ASP B C 1
ATOM 2495 O O . ASP B 1 93 ? 16.234 1.445 -19.938 1 89.38 93 ASP B O 1
ATOM 2499 N N . LYS B 1 94 ? 16.141 2.754 -18.125 1 92.38 94 LYS B N 1
ATOM 2500 C CA . LYS B 1 94 ? 17.297 2.105 -17.531 1 92.38 94 LYS B CA 1
ATOM 2501 C C . LYS B 1 94 ? 16.938 1.372 -16.25 1 92.38 94 LYS B C 1
ATOM 2503 O O . LYS B 1 94 ? 16.156 1.883 -15.438 1 92.38 94 LYS B O 1
ATOM 2508 N N . ILE B 1 95 ? 17.469 0.199 -16.062 1 94.75 95 ILE B N 1
ATOM 2509 C CA . ILE B 1 95 ? 17.25 -0.601 -14.867 1 94.75 95 ILE B CA 1
ATOM 2510 C C . ILE B 1 95 ? 18.094 -0.059 -13.719 1 94.75 95 ILE B C 1
ATOM 2512 O O . ILE B 1 95 ? 19.312 0.106 -13.852 1 94.75 95 ILE B O 1
ATOM 2516 N N . ILE B 1 96 ? 17.5 0.237 -12.641 1 93.75 96 ILE B N 1
ATOM 2517 C CA . ILE B 1 96 ? 18.172 0.722 -11.438 1 93.75 96 ILE B CA 1
ATOM 2518 C C . ILE B 1 96 ? 18.422 -0.444 -10.492 1 93.75 96 ILE B C 1
ATOM 2520 O O . ILE B 1 96 ? 17.5 -1.144 -10.086 1 93.75 96 ILE B O 1
ATOM 2524 N N . GLU B 1 97 ? 19.594 -0.633 -10.141 1 88.81 97 GLU B N 1
ATOM 2525 C CA . GLU B 1 97 ? 19.969 -1.729 -9.25 1 88.81 97 GLU B CA 1
ATOM 2526 C C . GLU B 1 97 ? 19.984 -1.279 -7.793 1 88.81 97 GLU B C 1
ATOM 2528 O O . GLU B 1 97 ? 19.422 -0.231 -7.461 1 88.81 97 GLU B O 1
ATOM 2533 N N . LYS B 1 98 ? 20.484 -2.125 -6.938 1 92.38 98 LYS B N 1
ATOM 2534 C CA . LYS B 1 98 ? 20.656 -1.797 -5.523 1 92.38 98 LYS B CA 1
ATOM 2535 C C . LYS B 1 98 ? 21.844 -0.873 -5.305 1 92.38 98 LYS B C 1
ATOM 2537 O O . LYS B 1 98 ? 22.906 -1.07 -5.902 1 92.38 98 LYS B O 1
ATOM 2542 N N . PRO B 1 99 ? 21.562 0.226 -4.535 1 95.19 99 PRO B N 1
ATOM 2543 C CA . PRO B 1 99 ? 22.719 1.074 -4.242 1 95.19 99 PRO B CA 1
ATOM 2544 C C . PRO B 1 99 ? 23.812 0.336 -3.467 1 95.19 99 PRO B C 1
ATOM 2546 O O . PRO B 1 99 ? 23.5 -0.485 -2.598 1 95.19 99 PRO B O 1
ATOM 2549 N N . GLU B 1 100 ? 25.031 0.677 -3.713 1 93.69 100 GLU B N 1
ATOM 2550 C CA . GLU B 1 100 ? 26.172 0.016 -3.088 1 93.69 100 GLU B CA 1
ATOM 2551 C C . GLU B 1 100 ? 26.562 0.706 -1.783 1 93.69 100 GLU B C 1
ATOM 2553 O O . GLU B 1 100 ? 27.25 0.12 -0.948 1 93.69 100 GLU B O 1
ATOM 2558 N N . ASN B 1 101 ? 26.219 1.981 -1.713 1 94.94 101 ASN B N 1
ATOM 2559 C CA . ASN B 1 101 ? 26.578 2.775 -0.545 1 94.94 101 ASN B CA 1
ATOM 2560 C C . ASN B 1 101 ? 25.641 3.961 -0.355 1 94.94 101 ASN B C 1
ATOM 2562 O O . ASN B 1 101 ? 24.703 4.145 -1.132 1 94.94 101 ASN B O 1
ATOM 2566 N N . GLU B 1 102 ? 25.969 4.656 0.671 1 95.56 102 GLU B N 1
ATOM 2567 C CA . GLU B 1 102 ? 25.141 5.797 1.063 1 95.56 102 GLU B CA 1
ATOM 2568 C C . GLU B 1 102 ? 25.078 6.84 -0.047 1 95.56 102 GLU B C 1
ATOM 2570 O O . GLU B 1 102 ? 24.016 7.402 -0.316 1 95.56 102 GLU B O 1
ATOM 2575 N N . GLN B 1 103 ? 26.156 7.09 -0.644 1 96.69 103 GLN B N 1
ATOM 2576 C CA . GLN B 1 103 ? 26.234 8.109 -1.686 1 96.69 103 GLN B CA 1
ATOM 2577 C C . GLN B 1 103 ? 25.359 7.734 -2.879 1 96.69 103 GLN B C 1
ATOM 2579 O O . GLN B 1 103 ? 24.625 8.57 -3.402 1 96.69 103 GLN B O 1
ATOM 2584 N N . GLN B 1 104 ? 25.438 6.547 -3.258 1 96.56 104 GLN B N 1
ATOM 2585 C CA . GLN B 1 104 ? 24.625 6.094 -4.387 1 96.56 104 GLN B CA 1
ATOM 2586 C C . GLN B 1 104 ? 23.141 6.117 -4.043 1 96.56 104 GLN B C 1
ATOM 2588 O O . GLN B 1 104 ? 22.312 6.414 -4.898 1 96.56 104 GLN B O 1
ATOM 2593 N N . ALA B 1 105 ? 22.875 5.758 -2.82 1 95.88 105 ALA B N 1
ATOM 2594 C CA . ALA B 1 105 ? 21.5 5.824 -2.373 1 95.88 105 ALA B CA 1
ATOM 2595 C C . ALA B 1 105 ? 20.938 7.242 -2.494 1 95.88 105 ALA B C 1
ATOM 2597 O O . ALA B 1 105 ? 19.844 7.445 -3 1 95.88 105 ALA B O 1
ATOM 2598 N N . ALA B 1 106 ? 21.719 8.195 -2.051 1 97.19 106 ALA B N 1
ATOM 2599 C CA . ALA B 1 106 ? 21.312 9.602 -2.158 1 97.19 106 ALA B CA 1
ATOM 2600 C C . ALA B 1 106 ? 21.156 10.016 -3.617 1 97.19 106 ALA B C 1
ATOM 2602 O O . ALA B 1 106 ? 20.203 10.711 -3.969 1 97.19 106 ALA B O 1
ATOM 2603 N N . ASP B 1 107 ? 22.062 9.586 -4.426 1 96.81 107 ASP B N 1
ATOM 2604 C CA . ASP B 1 107 ? 22.031 9.922 -5.848 1 96.81 107 ASP B CA 1
ATOM 2605 C C . ASP B 1 107 ? 20.766 9.367 -6.508 1 96.81 107 ASP B C 1
ATOM 2607 O O . ASP B 1 107 ? 20.125 10.047 -7.312 1 96.81 107 ASP B O 1
ATOM 2611 N N . PHE B 1 108 ? 20.438 8.18 -6.188 1 96.19 108 PHE B N 1
ATOM 2612 C CA . PHE B 1 108 ? 19.219 7.59 -6.715 1 96.19 108 PHE B CA 1
ATOM 2613 C C . PHE B 1 108 ? 18 8.43 -6.332 1 96.19 108 PHE B C 1
ATOM 2615 O O . PHE B 1 108 ? 17.188 8.781 -7.188 1 96.19 108 PHE B O 1
ATOM 2622 N N . LEU B 1 109 ? 17.906 8.789 -5.062 1 95.81 109 LEU B N 1
ATOM 2623 C CA . LEU B 1 109 ? 16.766 9.562 -4.59 1 95.81 109 LEU B CA 1
ATOM 2624 C C . LEU B 1 109 ? 16.688 10.906 -5.305 1 95.81 109 LEU B C 1
ATOM 2626 O O . LEU B 1 109 ? 15.594 11.391 -5.609 1 95.81 109 LEU B O 1
ATOM 2630 N N . ARG B 1 110 ? 17.844 11.477 -5.559 1 97.25 110 ARG B N 1
ATOM 2631 C CA . ARG B 1 110 ? 17.875 12.742 -6.285 1 97.25 110 ARG B CA 1
ATOM 2632 C C . ARG B 1 110 ? 17.328 12.57 -7.699 1 97.25 110 ARG B C 1
ATOM 2634 O O . ARG B 1 110 ? 16.672 13.477 -8.227 1 97.25 110 ARG B O 1
ATOM 2641 N N . THR B 1 111 ? 17.594 11.422 -8.25 1 96 111 THR B N 1
ATOM 2642 C CA . THR B 1 111 ? 17.094 11.172 -9.602 1 96 111 THR B CA 1
ATOM 2643 C C . THR B 1 111 ? 15.602 10.859 -9.57 1 96 111 THR B C 1
ATOM 2645 O O . THR B 1 111 ? 14.883 11.141 -10.539 1 96 111 THR B O 1
ATOM 2648 N N . PHE B 1 112 ? 15.094 10.336 -8.461 1 96.44 112 PHE B N 1
ATOM 2649 C CA . PHE B 1 112 ? 13.695 9.961 -8.328 1 96.44 112 PHE B CA 1
ATOM 2650 C C . PHE B 1 112 ? 12.828 11.18 -8.008 1 96.44 112 PHE B C 1
ATOM 2652 O O . PHE B 1 112 ? 11.664 11.242 -8.406 1 96.44 112 PHE B O 1
ATOM 2659 N N . LYS B 1 113 ? 13.406 12.102 -7.352 1 96.5 113 LYS B N 1
ATOM 2660 C CA . LYS B 1 113 ? 12.719 13.312 -6.922 1 96.5 113 LYS B CA 1
ATOM 2661 C C . LYS B 1 113 ? 11.992 13.977 -8.086 1 96.5 113 LYS B C 1
ATOM 2663 O O . LYS B 1 113 ? 12.586 14.227 -9.133 1 96.5 113 LYS B O 1
ATOM 2668 N N . ASN B 1 114 ? 10.672 14.25 -7.902 1 97.5 114 ASN B N 1
ATOM 2669 C CA . ASN B 1 114 ? 9.82 14.898 -8.898 1 97.5 114 ASN B CA 1
ATOM 2670 C C . ASN B 1 114 ? 9.82 14.125 -10.211 1 97.5 114 ASN B C 1
ATOM 2672 O O . ASN B 1 114 ? 9.719 14.727 -11.289 1 97.5 114 ASN B O 1
ATOM 2676 N N . ASN B 1 115 ? 10.07 12.852 -10.133 1 97.44 115 ASN B N 1
ATOM 2677 C CA . ASN B 1 115 ? 10.156 12.023 -11.328 1 97.44 115 ASN B CA 1
ATOM 2678 C C . ASN B 1 115 ? 9.32 10.758 -11.195 1 97.44 115 ASN B C 1
ATOM 2680 O O . ASN B 1 115 ? 8.781 10.477 -10.125 1 97.44 115 ASN B O 1
ATOM 2684 N N . THR B 1 116 ? 9.141 10.039 -12.32 1 97.88 116 THR B N 1
ATOM 2685 C CA . THR B 1 116 ? 8.352 8.812 -12.383 1 97.88 116 THR B CA 1
ATOM 2686 C C . THR B 1 116 ? 9.234 7.609 -12.68 1 97.88 116 THR B C 1
ATOM 2688 O O . THR B 1 116 ? 10.086 7.66 -13.57 1 97.88 116 THR B O 1
ATOM 2691 N N . GLN B 1 117 ? 9.039 6.605 -11.898 1 97 117 GLN B N 1
ATOM 2692 C CA . GLN B 1 117 ? 9.703 5.328 -12.148 1 97 117 GLN B CA 1
ATOM 2693 C C . GLN B 1 117 ? 8.688 4.207 -12.328 1 97 117 GLN B C 1
ATOM 2695 O O . GLN B 1 117 ? 7.52 4.359 -11.977 1 97 117 GLN B O 1
ATOM 2700 N N . TYR B 1 118 ? 9.195 3.162 -12.914 1 98.25 118 TYR B N 1
ATOM 2701 C CA . TYR B 1 118 ? 8.367 1.98 -13.125 1 98.25 118 TYR B CA 1
ATOM 2702 C C . TYR B 1 118 ? 8.945 0.771 -12.406 1 98.25 118 TYR B C 1
ATOM 2704 O O . TYR B 1 118 ? 10.133 0.476 -12.531 1 98.25 118 TYR B O 1
ATOM 2712 N N . VAL B 1 119 ? 8.156 0.203 -11.602 1 98.06 119 VAL B N 1
ATOM 2713 C CA . VAL B 1 119 ? 8.531 -1.04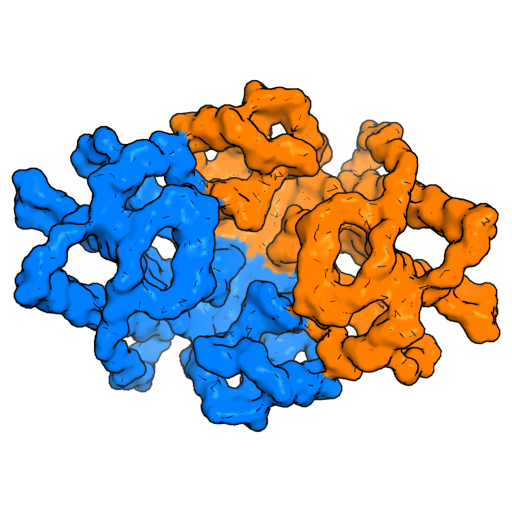6 -10.953 1 98.06 119 VAL B CA 1
ATOM 2714 C C . VAL B 1 119 ? 7.891 -2.225 -11.68 1 98.06 119 VAL B C 1
ATOM 2716 O O . VAL B 1 119 ? 6.668 -2.281 -11.82 1 98.06 119 VAL B O 1
ATOM 2719 N N . HIS B 1 120 ? 8.688 -3.113 -12.211 1 98.12 120 HIS B N 1
ATOM 2720 C CA . HIS B 1 120 ? 8.227 -4.34 -12.852 1 98.12 120 HIS B CA 1
ATOM 2721 C C . HIS B 1 120 ? 8.523 -5.559 -11.984 1 98.12 120 HIS B C 1
ATOM 2723 O O . HIS B 1 120 ? 9.664 -5.785 -11.586 1 98.12 120 HIS B O 1
ATOM 2729 N N . THR B 1 121 ? 7.52 -6.273 -11.68 1 98.12 121 THR B N 1
ATOM 2730 C CA . THR B 1 121 ? 7.695 -7.531 -10.961 1 98.12 121 THR B CA 1
ATOM 2731 C C . THR B 1 121 ? 7.195 -8.711 -11.805 1 98.12 121 THR B C 1
ATOM 2733 O O . THR B 1 121 ? 6.035 -8.734 -12.211 1 98.12 121 THR B O 1
ATOM 2736 N N . ALA B 1 122 ? 8.102 -9.586 -12.125 1 98.56 122 ALA B N 1
ATOM 2737 C CA . ALA B 1 122 ? 7.715 -10.867 -12.719 1 98.56 122 ALA B CA 1
ATOM 2738 C C . ALA B 1 122 ? 7.336 -11.875 -11.633 1 98.56 122 ALA B C 1
ATOM 2740 O O . ALA B 1 122 ? 8.039 -12.016 -10.633 1 98.56 122 ALA B O 1
ATOM 2741 N N . CYS B 1 123 ? 6.223 -12.508 -11.797 1 98.81 123 CYS B N 1
ATOM 2742 C CA . CYS B 1 123 ? 5.754 -13.539 -10.883 1 98.81 123 CYS B CA 1
ATOM 2743 C C . CYS B 1 123 ? 5.418 -14.82 -11.633 1 98.81 123 CYS B C 1
ATOM 2745 O O . CYS B 1 123 ? 4.586 -14.812 -12.539 1 98.81 123 CYS B O 1
ATOM 2747 N N . PHE B 1 124 ? 6.121 -15.859 -11.32 1 98.88 124 PHE B N 1
ATOM 2748 C CA . PHE B 1 124 ? 5.883 -17.188 -11.891 1 98.88 124 PHE B CA 1
ATOM 2749 C C . PHE B 1 124 ? 5.281 -18.125 -10.852 1 98.88 124 PHE B C 1
ATOM 2751 O O . PHE B 1 124 ? 5.695 -18.125 -9.688 1 98.88 124 PHE B O 1
ATOM 2758 N N . VAL B 1 125 ? 4.297 -18.844 -11.258 1 98.88 125 VAL B N 1
ATOM 2759 C CA . VAL B 1 125 ? 3.664 -19.844 -10.406 1 98.88 125 VAL B CA 1
ATOM 2760 C C . VAL B 1 125 ? 3.656 -21.203 -11.109 1 98.88 125 VAL B C 1
ATOM 2762 O O . VAL B 1 125 ? 3.16 -21.312 -12.234 1 98.88 125 VAL B O 1
ATOM 2765 N N . LEU B 1 126 ? 4.219 -22.125 -10.492 1 98.75 126 LEU B N 1
ATOM 2766 C CA . LEU B 1 126 ? 4.215 -23.484 -11.023 1 98.75 126 LEU B CA 1
ATOM 2767 C C . LEU B 1 126 ? 3.27 -24.375 -10.219 1 98.75 126 LEU B C 1
ATOM 2769 O O . LEU B 1 126 ? 3.221 -24.281 -8.992 1 98.75 126 LEU B O 1
ATOM 2773 N N . PHE B 1 127 ? 2.533 -25.125 -10.891 1 98.5 127 PHE B N 1
ATOM 2774 C CA . PHE B 1 127 ? 1.647 -26.141 -10.32 1 98.5 127 PHE B CA 1
ATOM 2775 C C . PHE B 1 127 ? 2.104 -27.547 -10.703 1 98.5 127 PHE B C 1
ATOM 2777 O O . PHE B 1 127 ? 2.291 -27.844 -11.883 1 98.5 127 PHE B O 1
ATOM 2784 N N . ASN B 1 128 ? 2.361 -28.328 -9.711 1 97.44 128 ASN B N 1
ATOM 2785 C CA . ASN B 1 128 ? 2.713 -29.734 -9.961 1 97.44 128 ASN B CA 1
ATOM 2786 C C . ASN B 1 128 ? 1.473 -30.609 -10.07 1 97.44 128 ASN B C 1
ATOM 2788 O O . ASN B 1 128 ? 0.91 -31.031 -9.062 1 97.44 128 ASN B O 1
ATOM 2792 N N . ASP B 1 129 ? 1.04 -30.938 -11.258 1 95.12 129 ASP B N 1
ATOM 2793 C CA . ASP B 1 129 ? -0.066 -31.859 -11.516 1 95.12 129 ASP B CA 1
ATOM 2794 C C . ASP B 1 129 ? 0.4 -33.312 -11.461 1 95.12 129 ASP B C 1
ATOM 2796 O O . ASP B 1 129 ? 0.64 -33.938 -12.5 1 95.12 129 ASP B O 1
ATOM 2800 N N . LYS B 1 130 ? 0.44 -33.781 -10.328 1 91.06 130 LYS B N 1
ATOM 2801 C CA . LYS B 1 130 ? 0.969 -35.125 -10.078 1 91.06 130 LYS B CA 1
ATOM 2802 C C . LYS B 1 130 ? 0.104 -36.188 -10.742 1 91.06 130 LYS B C 1
ATOM 2804 O O . LYS B 1 130 ? 0.616 -37.219 -11.211 1 91.06 130 LYS B O 1
ATOM 2809 N N . GLN B 1 131 ? -1.183 -35.938 -10.758 1 90.06 131 GLN B N 1
ATOM 2810 C CA . GLN B 1 131 ? -2.1 -36.906 -11.367 1 90.06 131 GLN B CA 1
ATOM 2811 C C . GLN B 1 131 ? -1.756 -37.125 -12.836 1 90.06 131 GLN B C 1
ATOM 2813 O O . GLN B 1 131 ? -1.821 -38.25 -13.328 1 90.06 131 GLN B O 1
ATOM 2818 N N . ASN B 1 132 ? -1.412 -36.094 -13.531 1 93.75 132 ASN B N 1
ATOM 2819 C CA . ASN B 1 132 ? -1.118 -36.188 -14.961 1 93.75 132 ASN B CA 1
ATOM 2820 C C . ASN B 1 132 ? 0.379 -36.094 -15.234 1 93.75 132 ASN B C 1
ATOM 2822 O O . ASN B 1 132 ? 0.797 -35.969 -16.391 1 93.75 132 ASN B O 1
ATOM 2826 N N . ASN B 1 133 ? 1.189 -36.094 -14.211 1 93.25 133 ASN B N 1
ATOM 2827 C CA . ASN B 1 133 ? 2.643 -36 -14.312 1 93.25 133 ASN B CA 1
ATOM 2828 C C . ASN B 1 133 ? 3.068 -34.844 -15.188 1 93.25 133 ASN B C 1
ATOM 2830 O O . ASN B 1 133 ? 3.822 -35 -16.141 1 93.25 133 ASN B O 1
ATOM 2834 N N . LYS B 1 134 ? 2.506 -33.688 -14.906 1 95.69 134 LYS B N 1
ATOM 2835 C CA . LYS B 1 134 ? 2.777 -32.469 -15.672 1 95.69 134 LYS B CA 1
ATOM 2836 C C . LYS B 1 134 ? 2.959 -31.281 -14.742 1 95.69 134 LYS B C 1
ATOM 2838 O O . LYS B 1 134 ? 2.297 -31.188 -13.711 1 95.69 134 LYS B O 1
ATOM 2843 N N . VAL B 1 135 ? 3.873 -30.453 -15.141 1 97.31 135 VAL B N 1
ATOM 2844 C CA . VAL B 1 135 ? 4.055 -29.172 -14.445 1 97.31 135 VAL B CA 1
ATOM 2845 C C . VAL B 1 135 ? 3.443 -28.047 -15.266 1 97.31 135 VAL B C 1
ATOM 2847 O O . VAL B 1 135 ? 3.75 -27.891 -16.453 1 97.31 135 VAL B O 1
ATOM 2850 N N . ILE B 1 136 ? 2.539 -27.312 -14.672 1 98 136 ILE B N 1
ATOM 2851 C CA . ILE B 1 136 ? 1.919 -26.172 -15.312 1 98 136 ILE B CA 1
ATOM 2852 C C . ILE B 1 136 ? 2.598 -24.891 -14.844 1 98 136 ILE B C 1
ATOM 2854 O O . ILE B 1 136 ? 2.756 -24.672 -13.641 1 98 136 ILE B O 1
ATOM 2858 N N . GLU B 1 137 ? 3.037 -24.109 -15.773 1 98.5 137 GLU B N 1
ATOM 2859 C CA . GLU B 1 137 ? 3.682 -22.828 -15.461 1 98.5 137 GLU B CA 1
ATOM 2860 C C . GLU B 1 137 ? 2.822 -21.656 -15.906 1 98.5 137 GLU B C 1
ATOM 2862 O O . GLU B 1 137 ? 2.363 -21.609 -17.047 1 98.5 137 GLU B O 1
ATOM 2867 N N . ARG B 1 138 ? 2.49 -20.797 -15.008 1 98.56 138 ARG B N 1
ATOM 2868 C CA . ARG B 1 138 ? 1.84 -19.531 -15.273 1 98.56 138 ARG B CA 1
ATOM 2869 C C . ARG B 1 138 ? 2.734 -18.359 -14.867 1 98.56 138 ARG B C 1
ATOM 2871 O O . ARG B 1 138 ? 3.568 -18.484 -13.969 1 98.56 138 ARG B O 1
ATOM 2878 N N . HIS B 1 139 ? 2.641 -17.297 -15.57 1 98.38 139 HIS B N 1
ATOM 2879 C CA . HIS B 1 139 ? 3.42 -16.141 -15.148 1 98.38 139 HIS B CA 1
ATOM 2880 C C . HIS B 1 139 ? 2.689 -14.836 -15.469 1 98.38 139 HIS B C 1
ATOM 2882 O O . HIS B 1 139 ? 1.772 -14.82 -16.297 1 98.38 139 HIS B O 1
ATOM 2888 N N . VAL B 1 140 ? 3.045 -13.797 -14.812 1 98.44 140 VAL B N 1
ATOM 2889 C CA . VAL B 1 140 ? 2.58 -12.438 -15.062 1 98.44 140 VAL B CA 1
ATOM 2890 C C . VAL B 1 140 ? 3.717 -11.445 -14.812 1 98.44 140 VAL B C 1
ATOM 2892 O O . VAL B 1 140 ? 4.566 -11.672 -13.945 1 98.44 140 VAL B O 1
ATOM 2895 N N . ILE B 1 141 ? 3.824 -10.492 -15.68 1 98.62 141 ILE B N 1
ATOM 2896 C CA . ILE B 1 141 ? 4.645 -9.312 -15.414 1 98.62 141 ILE B CA 1
ATOM 2897 C C . ILE B 1 141 ? 3.744 -8.125 -15.078 1 98.62 141 ILE B C 1
ATOM 2899 O O . ILE B 1 141 ? 2.979 -7.656 -15.922 1 98.62 141 ILE B O 1
ATOM 2903 N N . ASP B 1 142 ? 3.783 -7.723 -13.852 1 98.62 142 ASP B N 1
ATOM 2904 C CA . ASP B 1 142 ? 2.975 -6.586 -13.414 1 98.62 142 ASP B CA 1
ATOM 2905 C C . ASP B 1 142 ? 3.828 -5.328 -13.266 1 98.62 142 ASP B C 1
ATOM 2907 O O . ASP B 1 142 ? 4.98 -5.402 -12.836 1 98.62 142 ASP B O 1
ATOM 2911 N N . THR B 1 143 ? 3.254 -4.211 -13.656 1 98.56 143 THR B N 1
ATOM 2912 C CA . THR B 1 143 ? 3.967 -2.939 -13.602 1 98.56 143 THR B CA 1
ATOM 2913 C C . THR B 1 143 ? 3.211 -1.932 -12.742 1 98.56 143 THR B C 1
ATOM 2915 O O . THR B 1 143 ? 1.989 -1.812 -12.844 1 98.56 143 THR B O 1
ATOM 2918 N N . CYS B 1 144 ? 3.924 -1.296 -11.875 1 98.56 144 CYS B N 1
ATOM 2919 C CA . CYS B 1 144 ? 3.395 -0.177 -11.102 1 98.56 144 CYS B CA 1
ATOM 2920 C C . CYS B 1 144 ? 4.176 1.1 -11.391 1 98.56 144 CYS B C 1
ATOM 2922 O O . CYS B 1 144 ? 5.406 1.105 -11.336 1 98.56 144 CYS B O 1
ATOM 2924 N N . LYS B 1 145 ? 3.443 2.127 -11.766 1 98.62 145 LYS B N 1
ATOM 2925 C CA . LYS B 1 145 ? 4.027 3.459 -11.914 1 98.62 145 LYS B CA 1
ATOM 2926 C C . LYS B 1 145 ? 4.148 4.164 -10.562 1 98.62 145 LYS B C 1
ATOM 2928 O O . LYS B 1 145 ? 3.16 4.297 -9.844 1 98.62 145 LYS B O 1
ATOM 2933 N N . VAL B 1 146 ? 5.32 4.59 -10.203 1 98.44 146 VAL B N 1
ATOM 2934 C CA . VAL B 1 146 ? 5.586 5.238 -8.922 1 98.44 146 VAL B CA 1
ATOM 2935 C C . VAL B 1 146 ? 6.047 6.676 -9.156 1 98.44 146 VAL B C 1
ATOM 2937 O O . VAL B 1 146 ? 7.07 6.906 -9.805 1 98.44 146 VAL B O 1
ATOM 2940 N N . ILE B 1 147 ? 5.332 7.609 -8.641 1 98.5 147 ILE B N 1
ATOM 2941 C CA . ILE B 1 147 ? 5.629 9.023 -8.836 1 98.5 147 ILE B CA 1
ATOM 2942 C C . ILE B 1 147 ? 6.129 9.633 -7.531 1 98.5 147 ILE B C 1
ATOM 2944 O O . ILE B 1 147 ? 5.391 9.695 -6.543 1 98.5 147 ILE B O 1
ATOM 2948 N N . PHE B 1 148 ? 7.363 10.062 -7.594 1 97.88 148 PHE B N 1
ATOM 2949 C CA . PHE B 1 148 ? 7.938 10.75 -6.441 1 97.88 148 PHE B CA 1
ATOM 2950 C C . PHE B 1 148 ? 7.598 12.234 -6.469 1 97.88 148 PHE B C 1
ATOM 2952 O O . PHE B 1 148 ? 7.496 12.836 -7.543 1 97.88 148 PHE B O 1
ATOM 2959 N N . GLY B 1 149 ? 7.359 12.75 -5.316 1 97.06 149 GLY B N 1
ATOM 2960 C CA . GLY B 1 149 ? 7.195 14.188 -5.195 1 97.06 149 GLY B CA 1
ATOM 2961 C C . GLY B 1 149 ? 8.492 14.914 -4.902 1 97.06 149 GLY B C 1
ATOM 2962 O O . GLY B 1 149 ? 9.578 14.383 -5.148 1 97.06 149 GLY B O 1
ATOM 2963 N N . ASP B 1 150 ? 8.273 16.172 -4.48 1 95.5 150 ASP B N 1
ATOM 2964 C CA . ASP B 1 150 ? 9.43 16.953 -4.07 1 95.5 150 ASP B CA 1
ATOM 2965 C C . ASP B 1 150 ? 10.008 16.438 -2.756 1 95.5 150 ASP B C 1
ATOM 2967 O O . ASP B 1 150 ? 9.266 16.125 -1.827 1 95.5 150 ASP B O 1
ATOM 2971 N N . ILE B 1 151 ? 11.273 16.25 -2.672 1 95.06 151 ILE B N 1
ATOM 2972 C CA . ILE B 1 151 ? 11.992 15.766 -1.493 1 95.06 151 ILE B CA 1
ATOM 2973 C C . ILE B 1 151 ? 13.078 16.781 -1.108 1 95.06 151 ILE B C 1
ATOM 2975 O O . ILE B 1 151 ? 14.016 17 -1.872 1 95.06 151 ILE B O 1
ATOM 2979 N N . PRO B 1 152 ? 12.969 17.297 0.017 1 95.38 152 PRO B N 1
ATOM 2980 C CA . PRO B 1 152 ? 14.047 18.203 0.435 1 95.38 152 PRO B CA 1
ATOM 2981 C C . PRO B 1 152 ? 15.406 17.5 0.488 1 95.38 152 PRO B C 1
ATOM 2983 O O . PRO B 1 152 ? 15.492 16.344 0.888 1 95.38 152 PRO B O 1
ATOM 2986 N N . GLU B 1 153 ? 16.453 18.266 0.142 1 96.44 153 GLU B N 1
ATOM 2987 C CA . GLU B 1 153 ? 17.797 17.719 0.117 1 96.44 153 GLU B CA 1
ATOM 2988 C C . GLU B 1 153 ? 18.203 17.172 1.486 1 96.44 153 GLU B C 1
ATOM 2990 O O . GLU B 1 153 ? 18.859 16.141 1.581 1 96.44 153 GLU B O 1
ATOM 2995 N N . GLU B 1 154 ? 17.797 17.859 2.504 1 96 154 GLU B N 1
ATOM 2996 C CA . GLU B 1 154 ? 18.141 17.406 3.85 1 96 154 GLU B CA 1
ATOM 2997 C C . GLU B 1 154 ? 17.516 16.047 4.16 1 96 154 GLU B C 1
ATOM 2999 O O . GLU B 1 154 ? 18.078 15.25 4.902 1 96 154 GLU B O 1
ATOM 3004 N N . CYS B 1 155 ? 16.375 15.797 3.643 1 95.44 155 CYS B N 1
ATOM 3005 C CA . CYS B 1 155 ? 15.703 14.516 3.855 1 95.44 155 CYS B CA 1
ATOM 3006 C C . CYS B 1 155 ? 16.375 13.406 3.049 1 95.44 155 CYS B C 1
ATOM 3008 O O . CYS B 1 155 ? 16.469 12.266 3.504 1 95.44 155 CYS B O 1
ATOM 3010 N N . ILE B 1 156 ? 16.828 13.742 1.807 1 96.31 156 ILE B N 1
ATOM 3011 C CA . ILE B 1 156 ? 17.578 12.789 0.991 1 96.31 156 ILE B CA 1
ATOM 3012 C C . ILE B 1 156 ? 18.844 12.344 1.729 1 96.31 156 ILE B C 1
ATOM 3014 O O . ILE B 1 156 ? 19.094 11.148 1.858 1 96.31 156 ILE B O 1
ATOM 3018 N N . ILE B 1 157 ? 19.516 13.312 2.26 1 96.56 157 ILE B N 1
ATOM 3019 C CA . ILE B 1 157 ? 20.766 13.039 2.959 1 96.56 157 ILE B CA 1
ATOM 3020 C C . ILE B 1 157 ? 20.484 12.234 4.223 1 96.56 157 ILE B C 1
ATOM 3022 O O . ILE B 1 157 ? 21.156 11.234 4.484 1 96.56 157 ILE B O 1
ATOM 3026 N N . ALA B 1 158 ? 19.562 12.641 4.98 1 95.69 158 ALA B N 1
ATOM 3027 C CA . ALA B 1 158 ? 19.219 11.945 6.223 1 95.69 158 ALA B CA 1
ATOM 3028 C C . ALA B 1 158 ? 18.812 10.5 5.953 1 95.69 158 ALA B C 1
ATOM 3030 O O . ALA B 1 158 ? 19.219 9.594 6.684 1 95.69 158 ALA B O 1
ATOM 3031 N N . TYR B 1 159 ? 17.984 10.305 4.941 1 95.25 159 TYR B N 1
ATOM 3032 C CA . TYR B 1 159 ? 17.547 8.961 4.582 1 95.25 159 TYR B CA 1
ATOM 3033 C C . TYR B 1 159 ? 18.734 8.078 4.215 1 95.25 159 TYR B C 1
ATOM 3035 O O . TYR B 1 159 ? 18.781 6.91 4.613 1 95.25 159 TYR B O 1
ATOM 3043 N N . SER B 1 160 ? 19.656 8.641 3.412 1 94.94 160 SER B N 1
ATOM 3044 C CA . SER B 1 160 ? 20.781 7.875 2.902 1 94.94 160 SER B CA 1
ATOM 3045 C C . SER B 1 160 ? 21.734 7.477 4.027 1 94.94 160 SER B C 1
ATOM 3047 O O . SER B 1 160 ? 22.578 6.594 3.85 1 94.94 160 SER B O 1
ATOM 3049 N N . LYS B 1 161 ? 21.547 8.062 5.168 1 94.62 161 LYS B N 1
ATOM 3050 C CA . LYS B 1 161 ? 22.375 7.734 6.324 1 94.62 161 LYS B CA 1
ATOM 3051 C C . LYS B 1 161 ? 21.766 6.59 7.129 1 94.62 161 LYS B C 1
ATOM 3053 O O . LYS B 1 161 ? 22.391 6.078 8.062 1 94.62 161 LYS B O 1
ATOM 3058 N N . THR B 1 162 ? 20.594 6.199 6.816 1 90.88 162 THR B N 1
ATOM 3059 C CA . THR B 1 162 ? 19.953 5.059 7.457 1 90.88 162 THR B CA 1
ATOM 3060 C C . THR B 1 162 ? 20.219 3.775 6.676 1 90.88 162 THR B C 1
ATOM 3062 O O . THR B 1 162 ? 20.797 3.814 5.586 1 90.88 162 THR B O 1
ATOM 3065 N N . ASP B 1 163 ? 19.703 2.67 7.258 1 90 163 ASP B N 1
ATOM 3066 C CA . ASP B 1 163 ? 19.875 1.37 6.617 1 90 163 ASP B CA 1
ATOM 3067 C C . ASP B 1 163 ? 18.656 1.006 5.773 1 90 163 ASP B C 1
ATOM 3069 O O . ASP B 1 163 ? 18.578 -0.104 5.242 1 90 163 ASP B O 1
ATOM 3073 N N . HIS B 1 164 ? 17.797 1.967 5.574 1 88.38 164 HIS B N 1
ATOM 3074 C CA . HIS B 1 164 ? 16.547 1.68 4.891 1 88.38 164 HIS B CA 1
ATOM 3075 C C . HIS B 1 164 ? 16.781 1.381 3.414 1 88.38 164 HIS B C 1
ATOM 3077 O O . HIS B 1 164 ? 15.953 0.718 2.775 1 88.38 164 HIS B O 1
ATOM 3083 N N . PHE B 1 165 ? 17.875 1.811 2.84 1 90.38 165 PHE B N 1
ATOM 3084 C CA . PHE B 1 165 ? 18.109 1.662 1.408 1 90.38 165 PHE B CA 1
ATOM 3085 C C . PHE B 1 165 ? 18.734 0.308 1.1 1 90.38 165 PHE B C 1
ATOM 3087 O O . PHE B 1 165 ? 18.734 -0.14 -0.048 1 90.38 165 PHE B O 1
ATOM 3094 N N . LYS B 1 166 ? 19.25 -0.353 2.127 1 89.88 166 LYS B N 1
ATOM 3095 C CA . LYS B 1 166 ? 20.062 -1.548 1.925 1 89.88 166 LYS B CA 1
ATOM 3096 C C . LYS B 1 166 ? 19.219 -2.711 1.419 1 89.88 166 LYS B C 1
ATOM 3098 O O . LYS B 1 166 ? 18.141 -2.98 1.955 1 89.88 166 LYS B O 1
ATOM 3103 N N . GLY B 1 167 ? 19.719 -3.352 0.365 1 85.38 167 GLY B N 1
ATOM 3104 C CA . GLY B 1 167 ? 19.094 -4.562 -0.149 1 85.38 167 GLY B CA 1
ATOM 3105 C C . GLY B 1 167 ? 17.844 -4.293 -0.965 1 85.38 167 GLY B C 1
ATOM 3106 O O . GLY B 1 167 ? 17.094 -5.219 -1.297 1 85.38 167 GLY B O 1
ATOM 3107 N N . LYS B 1 168 ? 17.609 -3.039 -1.351 1 87.62 168 LYS B N 1
ATOM 3108 C CA . LYS B 1 168 ? 16.422 -2.689 -2.104 1 87.62 168 LYS B CA 1
ATOM 3109 C C . LYS B 1 168 ? 16.766 -2.025 -3.43 1 87.62 168 LYS B C 1
ATOM 3111 O O . LYS B 1 168 ? 17.578 -1.098 -3.469 1 87.62 168 LYS B O 1
ATOM 3116 N N . CYS B 1 169 ? 16.094 -2.541 -4.438 1 89.06 169 CYS B N 1
ATOM 3117 C CA . CYS B 1 169 ? 16.266 -1.86 -5.715 1 89.06 169 CYS B CA 1
ATOM 3118 C C . CYS B 1 169 ? 15.836 -0.401 -5.617 1 89.06 169 CYS B C 1
ATOM 3120 O O . CYS B 1 169 ? 14.812 -0.088 -5.016 1 89.06 169 CYS B O 1
ATOM 3122 N N . GLY B 1 170 ? 16.703 0.539 -6.145 1 91.5 170 GLY B N 1
ATOM 3123 C CA . GLY B 1 170 ? 16.422 1.963 -6.094 1 91.5 170 GLY B CA 1
ATOM 3124 C C . GLY B 1 170 ? 16.734 2.588 -4.746 1 91.5 170 GLY B C 1
ATOM 3125 O O . GLY B 1 170 ? 16.797 3.814 -4.625 1 91.5 170 GLY B O 1
ATOM 3126 N N . GLY B 1 171 ? 16.906 1.706 -3.701 1 91.81 171 GLY B N 1
ATOM 3127 C CA . GLY B 1 171 ? 17.328 2.197 -2.402 1 91.81 171 GLY B CA 1
ATOM 3128 C C . GLY B 1 171 ? 16.188 2.75 -1.565 1 91.81 171 GLY B C 1
ATOM 3129 O O . GLY B 1 171 ? 16.391 3.637 -0.735 1 91.81 171 GLY B O 1
ATOM 3130 N N . TYR B 1 172 ? 15 2.34 -1.798 1 92.31 172 TYR B N 1
ATOM 3131 C CA . TYR B 1 172 ? 13.898 2.809 -0.958 1 92.31 172 TYR B CA 1
ATOM 3132 C C . TYR B 1 172 ? 12.891 1.696 -0.707 1 92.31 172 TYR B C 1
ATOM 3134 O O . TYR B 1 172 ? 12.812 0.737 -1.478 1 92.31 172 TYR B O 1
ATOM 3142 N N . GLY B 1 173 ? 12.18 1.831 0.404 1 89.19 173 GLY B N 1
ATOM 3143 C CA . GLY B 1 173 ? 11.062 0.957 0.724 1 89.19 173 GLY B CA 1
ATOM 3144 C C . GLY B 1 173 ? 9.742 1.69 0.81 1 89.19 173 GLY B C 1
ATOM 3145 O O . GLY B 1 173 ? 9.625 2.699 1.51 1 89.19 173 GLY B O 1
ATOM 3146 N N . ILE B 1 174 ? 8.734 1.132 0.111 1 91.06 174 ILE B N 1
ATOM 3147 C CA . ILE B 1 174 ? 7.43 1.775 0.104 1 91.06 174 ILE B CA 1
ATOM 3148 C C . ILE B 1 174 ? 6.68 1.439 1.393 1 91.06 174 ILE B C 1
ATOM 3150 O O . ILE B 1 174 ? 5.656 2.053 1.702 1 91.06 174 ILE B O 1
ATOM 3154 N N . GLN B 1 175 ? 7.16 0.504 2.166 1 85.5 175 GLN B N 1
ATOM 3155 C CA . GLN B 1 175 ? 6.516 0.079 3.404 1 85.5 175 GLN B CA 1
ATOM 3156 C C . GLN B 1 175 ? 7.07 0.841 4.605 1 85.5 175 GLN B C 1
ATOM 3158 O O . GLN B 1 175 ? 6.602 0.667 5.73 1 85.5 175 GLN B O 1
ATOM 3163 N N . ASP B 1 176 ? 8.094 1.631 4.371 1 85.19 176 ASP B N 1
ATOM 3164 C CA . ASP B 1 176 ? 8.719 2.355 5.477 1 85.19 176 ASP B CA 1
ATOM 3165 C C . ASP B 1 176 ? 8.734 3.857 5.207 1 85.19 176 ASP B C 1
ATOM 3167 O O . ASP B 1 176 ? 7.824 4.391 4.574 1 85.19 176 ASP B O 1
ATOM 3171 N N . VAL B 1 177 ? 9.758 4.512 5.711 1 89.69 177 VAL B N 1
ATOM 3172 C CA . VAL B 1 177 ? 9.859 5.965 5.633 1 89.69 177 VAL B CA 1
ATOM 3173 C C . VAL B 1 177 ? 9.984 6.402 4.176 1 89.69 177 VAL B C 1
ATOM 3175 O O . VAL B 1 177 ? 9.672 7.543 3.834 1 89.69 177 VAL B O 1
ATOM 3178 N N . GLY B 1 178 ? 10.367 5.488 3.324 1 90.75 178 GLY B N 1
ATOM 3179 C CA . GLY B 1 178 ? 10.453 5.785 1.903 1 90.75 178 GLY B CA 1
ATOM 3180 C C . GLY B 1 178 ? 9.117 6.137 1.283 1 90.75 178 GLY B C 1
ATOM 3181 O O . GLY B 1 178 ? 9.062 6.848 0.278 1 90.75 178 GLY B O 1
ATOM 3182 N N . ALA B 1 179 ? 8.031 5.641 1.887 1 91.62 179 ALA B N 1
ATOM 3183 C CA . ALA B 1 179 ? 6.68 5.934 1.418 1 91.62 179 ALA B CA 1
ATOM 3184 C C . ALA B 1 179 ? 6.402 7.438 1.44 1 91.62 179 ALA B C 1
ATOM 3186 O O . ALA B 1 179 ? 5.621 7.941 0.634 1 91.62 179 ALA B O 1
ATOM 3187 N N . SER B 1 180 ? 7.043 8.148 2.314 1 95.06 180 SER B N 1
ATOM 3188 C CA . SER B 1 180 ? 6.805 9.57 2.498 1 95.06 180 SER B CA 1
ATOM 3189 C C . SER B 1 180 ? 7.332 10.375 1.314 1 95.06 180 SER B C 1
ATOM 3191 O O . SER B 1 180 ? 7.027 11.562 1.176 1 95.06 180 SER B O 1
ATOM 3193 N N . PHE B 1 181 ? 8.094 9.734 0.432 1 96.69 181 PHE B N 1
ATOM 3194 C CA . PHE B 1 181 ? 8.664 10.414 -0.725 1 96.69 181 PHE B CA 1
ATOM 3195 C C . PHE B 1 181 ? 7.777 10.227 -1.951 1 96.69 181 PHE B C 1
ATOM 3197 O O . PHE B 1 181 ? 7.957 10.906 -2.963 1 96.69 181 PHE B O 1
ATOM 3204 N N . ILE B 1 182 ? 6.844 9.32 -1.85 1 97.38 182 ILE B N 1
ATOM 3205 C CA . ILE B 1 182 ? 6.043 8.914 -2.998 1 97.38 182 ILE B CA 1
ATOM 3206 C C . ILE B 1 182 ? 4.715 9.664 -2.99 1 97.38 182 ILE B C 1
ATOM 3208 O O . ILE B 1 182 ? 3.912 9.508 -2.066 1 97.38 182 ILE B O 1
ATOM 3212 N N . GLU B 1 183 ? 4.473 10.398 -3.988 1 97.56 183 GLU B N 1
ATOM 3213 C CA . GLU B 1 183 ? 3.248 11.18 -4.113 1 97.56 183 GLU B CA 1
ATOM 3214 C C . GLU B 1 183 ? 2.062 10.289 -4.48 1 97.56 183 GLU B C 1
ATOM 3216 O O . GLU B 1 183 ? 0.973 10.438 -3.922 1 97.56 183 GLU B O 1
ATOM 3221 N N . LYS B 1 184 ? 2.314 9.414 -5.363 1 97.69 184 LYS B N 1
ATOM 3222 C CA . LYS B 1 184 ? 1.244 8.508 -5.754 1 97.69 184 LYS B CA 1
ATOM 3223 C C . LYS B 1 184 ? 1.795 7.32 -6.543 1 97.69 184 LYS B C 1
ATOM 3225 O O . LYS B 1 184 ? 2.93 7.359 -7.023 1 97.69 184 LYS B O 1
ATOM 3230 N N . ILE B 1 185 ? 0.968 6.297 -6.629 1 98.44 185 ILE B N 1
ATOM 3231 C CA . ILE B 1 185 ? 1.271 5.16 -7.492 1 98.44 185 ILE B CA 1
ATOM 3232 C C . ILE B 1 185 ? 0.086 4.883 -8.414 1 98.44 185 ILE B C 1
ATOM 3234 O O . ILE B 1 185 ? -1.032 5.332 -8.148 1 98.44 185 ILE B O 1
ATOM 3238 N N . GLU B 1 186 ? 0.346 4.281 -9.508 1 98.75 186 GLU B N 1
ATOM 3239 C CA . GLU B 1 186 ? -0.647 3.725 -10.422 1 98.75 186 GLU B CA 1
ATOM 3240 C C . GLU B 1 186 ? -0.372 2.25 -10.703 1 98.75 186 GLU B C 1
ATOM 3242 O O . GLU B 1 186 ? 0.482 1.921 -11.531 1 98.75 186 GLU B O 1
ATOM 3247 N N . GLY B 1 187 ? -1.079 1.408 -10.109 1 98.5 187 GLY B N 1
ATOM 3248 C CA . GLY B 1 187 ? -0.873 -0.03 -10.172 1 98.5 187 GLY B CA 1
ATOM 3249 C C . GLY B 1 187 ? -1.099 -0.725 -8.844 1 98.5 187 GLY B C 1
ATOM 3250 O O . GLY B 1 187 ? -1.836 -0.224 -7.992 1 98.5 187 GLY B O 1
ATOM 3251 N N . GLN B 1 188 ? -0.544 -1.913 -8.719 1 97.75 188 GLN B N 1
ATOM 3252 C CA . GLN B 1 188 ? -0.621 -2.639 -7.457 1 97.75 188 GLN B CA 1
ATOM 3253 C C . GLN B 1 188 ? 0.475 -2.188 -6.496 1 97.75 188 GLN B C 1
ATOM 3255 O O . GLN B 1 188 ? 1.66 -2.225 -6.836 1 97.75 188 GLN B O 1
ATOM 3260 N N . HIS B 1 189 ? 0.051 -1.797 -5.348 1 96.81 189 HIS B N 1
ATOM 3261 C CA . HIS B 1 189 ? 1.012 -1.473 -4.297 1 96.81 189 HIS B CA 1
ATOM 3262 C C . HIS B 1 189 ? 1.927 -2.656 -4.004 1 96.81 189 HIS B C 1
ATOM 3264 O O . HIS B 1 189 ? 3.131 -2.482 -3.807 1 96.81 189 HIS B O 1
ATOM 3270 N N . SER B 1 190 ? 1.381 -3.834 -4.012 1 96.81 190 SER B N 1
ATOM 3271 C CA . SER B 1 190 ? 2.113 -5.059 -3.701 1 96.81 190 SER B CA 1
ATOM 3272 C C . SER B 1 190 ? 3.15 -5.371 -4.773 1 96.81 190 SER B C 1
ATOM 3274 O O . SER B 1 190 ? 4.137 -6.059 -4.508 1 96.81 190 SER B O 1
ATOM 3276 N N . THR B 1 191 ? 2.971 -4.855 -5.977 1 97.75 191 THR B N 1
ATOM 3277 C CA . THR B 1 191 ? 3.98 -4.988 -7.02 1 97.75 191 THR B CA 1
ATOM 3278 C C . THR B 1 191 ? 5.266 -4.262 -6.625 1 97.75 191 THR B C 1
ATOM 3280 O O . THR B 1 191 ? 6.363 -4.77 -6.855 1 97.75 191 THR B O 1
ATOM 3283 N N . VAL B 1 192 ? 5.07 -3.131 -6.043 1 97.06 192 VAL B N 1
ATOM 3284 C CA . VAL B 1 192 ? 6.223 -2.344 -5.609 1 97.06 192 VAL B CA 1
ATOM 3285 C C . VAL B 1 192 ? 6.953 -3.072 -4.484 1 97.06 192 VAL B C 1
ATOM 3287 O O . VAL B 1 192 ? 8.18 -3.037 -4.41 1 97.06 192 VAL B O 1
ATOM 3290 N N . ILE B 1 193 ? 6.18 -3.75 -3.643 1 95.25 193 ILE B N 1
ATOM 3291 C CA . ILE B 1 193 ? 6.766 -4.52 -2.549 1 95.25 193 ILE B CA 1
ATOM 3292 C C . ILE B 1 193 ? 7.512 -5.727 -3.109 1 95.25 193 ILE B C 1
ATOM 3294 O O . ILE B 1 193 ? 8.508 -6.168 -2.537 1 95.25 193 ILE B O 1
ATOM 3298 N N . GLY B 1 194 ? 6.949 -6.27 -4.219 1 96.12 194 GLY B N 1
ATOM 3299 C CA . GLY B 1 194 ? 7.672 -7.348 -4.875 1 96.12 194 GLY B CA 1
ATOM 3300 C C . GLY B 1 194 ? 6.801 -8.555 -5.176 1 96.12 194 GLY B C 1
ATOM 3301 O O . GLY B 1 194 ? 7.312 -9.625 -5.504 1 96.12 194 GLY B O 1
ATOM 3302 N N . LEU B 1 195 ? 5.559 -8.445 -5.016 1 97.25 195 LEU B N 1
ATOM 3303 C CA . LEU B 1 195 ? 4.621 -9.539 -5.258 1 97.25 195 LEU B CA 1
ATOM 3304 C C . LEU B 1 195 ? 3.258 -9 -5.68 1 97.25 195 LEU B C 1
ATOM 3306 O O . LEU B 1 195 ? 2.5 -8.492 -4.844 1 97.25 195 LEU B O 1
ATOM 3310 N N . PRO B 1 196 ? 2.928 -9.102 -6.98 1 97.75 196 PRO B N 1
ATOM 3311 C CA . PRO B 1 196 ? 1.608 -8.633 -7.41 1 97.75 196 PRO B CA 1
ATOM 3312 C C . PRO B 1 196 ? 0.47 -9.508 -6.887 1 97.75 196 PRO B C 1
ATOM 3314 O O . PRO B 1 196 ? 0.007 -10.414 -7.586 1 97.75 196 PRO B O 1
ATOM 3317 N N . VAL B 1 197 ? -0.094 -9.125 -5.832 1 97.5 197 VAL B N 1
ATOM 3318 C CA . VAL B 1 197 ? -0.985 -9.953 -5.023 1 97.5 197 VAL B CA 1
ATOM 3319 C C . VAL B 1 197 ? -2.252 -10.273 -5.812 1 97.5 197 VAL B C 1
ATOM 3321 O O . VAL B 1 197 ? -2.67 -11.43 -5.883 1 97.5 197 VAL B O 1
ATOM 3324 N N . TYR B 1 198 ? -2.916 -9.266 -6.402 1 97.62 198 TYR B N 1
ATOM 3325 C CA . TYR B 1 198 ? -4.156 -9.523 -7.129 1 97.62 198 TYR B CA 1
ATOM 3326 C C . TYR B 1 198 ? -3.932 -10.523 -8.258 1 97.62 198 TYR B C 1
ATOM 3328 O O . TYR B 1 198 ? -4.672 -11.5 -8.391 1 97.62 198 TYR B O 1
ATOM 3336 N N . SER B 1 199 ? -2.873 -10.242 -9.062 1 97.81 199 SER B N 1
ATOM 3337 C CA . SER B 1 199 ? -2.557 -11.094 -10.211 1 97.81 199 SER B CA 1
ATOM 3338 C C . SER B 1 199 ? -2.229 -12.516 -9.766 1 97.81 199 SER B C 1
ATOM 3340 O O . SER B 1 199 ? -2.662 -13.484 -10.398 1 97.81 199 SER B O 1
ATOM 3342 N N . LEU B 1 200 ? -1.462 -12.625 -8.711 1 97.94 200 LEU B N 1
ATOM 3343 C CA . LEU B 1 200 ? -1.102 -13.93 -8.18 1 97.94 200 LEU B CA 1
ATOM 3344 C C . LEU B 1 200 ? -2.344 -14.703 -7.738 1 97.94 200 LEU B C 1
ATOM 3346 O O . LEU B 1 200 ? -2.496 -15.883 -8.062 1 97.94 200 LEU B O 1
ATOM 3350 N N . CYS B 1 201 ? -3.227 -14.055 -6.992 1 97.19 201 CYS B N 1
ATOM 3351 C CA . CYS B 1 201 ? -4.438 -14.711 -6.5 1 97.19 201 CYS B CA 1
ATOM 3352 C C . CYS B 1 201 ? -5.305 -15.188 -7.656 1 97.19 201 CYS B C 1
ATOM 3354 O O . CYS B 1 201 ? -5.883 -16.281 -7.598 1 97.19 201 CYS B O 1
ATOM 3356 N N . LYS B 1 202 ? -5.398 -14.352 -8.672 1 96.69 202 LYS B N 1
ATOM 3357 C CA . LYS B 1 202 ? -6.156 -14.758 -9.852 1 96.69 202 LYS B CA 1
ATOM 3358 C C . LYS B 1 202 ? -5.578 -16.031 -10.469 1 96.69 202 LYS B C 1
ATOM 3360 O O . LYS B 1 202 ? -6.316 -16.969 -10.781 1 96.69 202 LYS B O 1
ATOM 3365 N N . ILE B 1 203 ? -4.246 -16.109 -10.602 1 97.69 203 ILE B N 1
ATOM 3366 C CA . ILE B 1 203 ? -3.568 -17.266 -11.156 1 97.69 203 ILE B CA 1
ATOM 3367 C C . ILE B 1 203 ? -3.855 -18.5 -10.297 1 97.69 203 ILE B C 1
ATOM 3369 O O . ILE B 1 203 ? -4.207 -19.562 -10.812 1 97.69 203 ILE B O 1
ATOM 3373 N N . LEU B 1 204 ? -3.727 -18.328 -8.992 1 97.5 204 LEU B N 1
ATOM 3374 C CA . LEU B 1 204 ? -3.926 -19.453 -8.078 1 97.5 204 LEU B CA 1
ATOM 3375 C C . LEU B 1 204 ? -5.355 -19.969 -8.156 1 97.5 204 LEU B C 1
ATOM 3377 O O . LEU B 1 204 ? -5.574 -21.172 -8.344 1 97.5 204 LEU B O 1
ATOM 3381 N N . VAL B 1 205 ? -6.312 -19.094 -8.117 1 96.19 205 VAL B N 1
ATOM 3382 C CA . VAL B 1 205 ? -7.723 -19.484 -8.109 1 96.19 205 VAL B CA 1
ATOM 3383 C C . VAL B 1 205 ? -8.086 -20.141 -9.43 1 96.19 205 VAL B C 1
ATOM 3385 O O . VAL B 1 205 ? -8.734 -21.203 -9.445 1 96.19 205 VAL B O 1
ATOM 3388 N N . ASP B 1 206 ? -7.676 -19.547 -10.547 1 96.12 206 ASP B N 1
ATOM 3389 C CA . ASP B 1 206 ? -7.973 -20.109 -11.867 1 96.12 206 ASP B CA 1
ATOM 3390 C C . ASP B 1 206 ? -7.418 -21.516 -12.008 1 96.12 206 ASP B C 1
ATOM 3392 O O . ASP B 1 206 ? -8.086 -22.406 -12.547 1 96.12 206 ASP B O 1
ATOM 3396 N N . ASN B 1 207 ? -6.262 -21.75 -11.477 1 96.44 207 ASN B N 1
ATOM 3397 C CA . ASN B 1 207 ? -5.629 -23.062 -11.664 1 96.44 207 ASN B CA 1
ATOM 3398 C C . ASN B 1 207 ? -6.125 -24.078 -10.648 1 96.44 207 ASN B C 1
ATOM 3400 O O . ASN B 1 207 ? -6.164 -25.281 -10.93 1 96.44 207 ASN B O 1
ATOM 3404 N N . ILE B 1 208 ? -6.52 -23.594 -9.469 1 94.88 208 ILE B N 1
ATOM 3405 C CA . ILE B 1 208 ? -7.168 -24.484 -8.516 1 94.88 208 ILE B CA 1
ATOM 3406 C C . ILE B 1 208 ? -8.453 -25.047 -9.125 1 94.88 208 ILE B C 1
ATOM 3408 O O . ILE B 1 208 ? -8.711 -26.25 -9.031 1 94.88 208 ILE B O 1
ATOM 3412 N N . LYS B 1 209 ? -9.227 -24.172 -9.797 1 93.25 209 LYS B N 1
ATOM 3413 C CA . LYS B 1 209 ? -10.469 -24.578 -10.445 1 93.25 209 LYS B CA 1
ATOM 3414 C C . LYS B 1 209 ? -10.188 -25.516 -11.617 1 93.25 209 LYS B C 1
ATOM 3416 O O . LYS B 1 209 ? -10.852 -26.547 -11.773 1 93.25 209 LYS B O 1
ATOM 3421 N N . GLU B 1 210 ? -9.203 -25.141 -12.367 1 92.69 210 GLU B N 1
ATOM 3422 C CA . GLU B 1 210 ? -8.859 -25.922 -13.555 1 92.69 210 GLU B CA 1
ATOM 3423 C C . GLU B 1 210 ? -8.367 -27.312 -13.18 1 92.69 210 GLU B C 1
ATOM 3425 O O . GLU B 1 210 ? -8.68 -28.297 -13.859 1 92.69 210 GLU B O 1
ATOM 3430 N N . LEU B 1 211 ? -7.625 -27.422 -12.109 1 92.88 211 LEU B N 1
ATOM 3431 C CA . LEU B 1 211 ? -7.031 -28.688 -11.68 1 92.88 211 LEU B CA 1
ATOM 3432 C C . LEU B 1 211 ? -7.992 -29.453 -10.781 1 92.88 211 LEU B C 1
ATOM 3434 O O . LEU B 1 211 ? -7.691 -30.578 -10.359 1 92.88 211 LEU B O 1
ATOM 3438 N N . ASN B 1 212 ? -9.133 -28.797 -10.414 1 90.75 212 ASN B N 1
ATOM 3439 C CA . ASN B 1 212 ? -10.172 -29.391 -9.578 1 90.75 212 ASN B CA 1
ATOM 3440 C C . ASN B 1 212 ? -9.625 -29.844 -8.227 1 90.75 212 ASN B C 1
ATOM 3442 O O . ASN B 1 212 ? -9.852 -30.969 -7.797 1 90.75 212 ASN B O 1
ATOM 3446 N N . TRP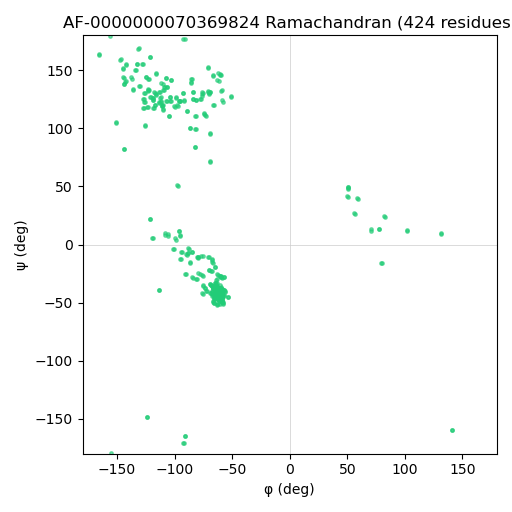 B 1 213 ? -8.797 -28.984 -7.793 1 88.19 213 TRP B N 1
ATOM 3447 C CA . TRP B 1 213 ? -8.273 -29.25 -6.457 1 88.19 213 TRP B CA 1
ATOM 3448 C C . TRP B 1 213 ? -9.352 -29.062 -5.398 1 88.19 213 TRP B C 1
ATOM 3450 O O . TRP B 1 213 ? -10.18 -28.156 -5.5 1 88.19 213 TRP B O 1
ATOM 3460 N N . GLN B 1 214 ? -9.555 -29.984 -4.531 1 80.31 214 GLN B N 1
ATOM 3461 C CA . GLN B 1 214 ? -10.531 -29.922 -3.449 1 80.31 214 GLN B CA 1
ATOM 3462 C C . GLN B 1 214 ? -9.844 -29.766 -2.094 1 80.31 214 GLN B C 1
ATOM 3464 O O . GLN B 1 214 ? -8.719 -30.25 -1.907 1 80.31 214 GLN B O 1
#

InterPro domains:
  IPR003697 Nucleoside triphosphate pyrophosphatase Maf-like protein [MF_00528] (13-209)
  IPR003697 Nucleoside triphosphate pyrophosphatase Maf-like protein [PF02545] (14-204)
  IPR003697 Nucleoside triphosphate pyrophosphatase Maf-like protein [PIRSF006305] (7-209)
  IPR003697 Nucleoside triphosphate pyrophosphatase Maf-like protein [PTHR43213] (9-205)
  IPR003697 Nucleoside triphosphate pyrophosphatase Maf-like protein [TIGR00172] (12-204)
  IPR003697 Nucleoside triphosphate pyrophosphatase Maf-like protein [cd00555] (14-204)
  IPR029001 Inosine triphosphate pyrophosphatase-like [G3DSA:3.90.950.10] (9-206)
  IPR029001 Inosine triphosphate pyrophosphatase-like [SSF52972] (10-205)

Organism: Tetrahymena thermophila (strain SB210) (NCBI:txid312017)

Radius of gyration: 23.15 Å; Cα contacts (8 Å, |Δi|>4): 863; chains: 2; bounding box: 55×71×55 Å

Nearest PDB structures (foldseek):
  6xi5-assembly1_B  TM=8.961E-01  e=1.435E-21  Homo sapiens
  2p5x-assembly2_B  TM=8.909E-01  e=2.260E-21  Homo sapiens
  4p0e-assembly1_A  TM=9.086E-01  e=3.259E-18  Escherichia coli K-12
  4oo0-assembly1_B  TM=8.936E-01  e=2.287E-17  Burkholderia cenocepacia J2315
  2amh-assembly1_A  TM=8.251E-01  e=4.868E-14  Trypanosoma brucei

Sequence (428 aa):
MLIAYLNTLKNKNIFLCSQSKPRRNLLEQLGLQLNIYPSSFEEDLDKSLYKDPKDYVKDTCQGKVNDVLKKFQQENINWDIAIFCDTIIVLNDKIIEKPENEQQAADFLRTFKNNTQYVHTACFVLFNDKQNNKVIERHVIDTCKVIFGDIPEECIIAYSKTDHFKGKCGGYGIQDVGASFIEKIEGQHSTVIGLPVYSLCKILVDNIKELNWQMLIAYLNTLKNKNIFLCSQSKPRRNLLEQLGLQLNIYPSSFEEDLDKSLYKDPKDYVKDTCQGKVNDVLKKFQQENINWDIAIFCDTIIVLNDKIIEKPENEQQAADFLRTFKNNTQYVHTACFVLFNDKQNNKVIERHVIDTCKVIFGDIPEECIIAYSKTDHFKGKCGGYGIQDVGASFIEKIEGQHSTVIGLPVYSLCKILVDNIKELNWQ